Protein 1EYB (pdb70)

Radius of gyration: 23.09 Å; Cα contacts (8 Å, |Δi|>4): 1026; chains: 1; bounding box: 41×87×49 Å

GO terms:
  GO:0004411 homogentisate 1,2-dioxygenase activity (F, IMP)
  GO:0004411 homogentisate 1,2-dioxygenase activity (F, TAS)
  GO:0006559 L-phenylalanine catabolic process (P, TAS)
  GO:0006572 L-tyrosine catabolic process (P, TAS)
  GO:0006572 L-tyrosine catabolic process (P, IMP)
  GO:0005829 cytosol (C, TAS)
  GO:0042802 identical protein binding (F, IPI)
  GO:0005515 protein binding (F, IPI)
  GO:0070062 extracellular exosome (C, HDA)

Solvent-accessible surface area: 20862 Å² total

Organism: Homo sapiens (NCBI:txid9606)

InterPro domains:
  IPR005708 Homogentisate 1,2-dioxygenase [PTHR11056] (3-440)
  IPR005708 Homogentisate 1,2-dioxygenase [TIGR01015] (3-434)
  IPR011051 RmlC-like cupin domain superfamily [SSF51182] (3-439)
  IPR014710 RmlC-like jelly roll fold [G3DSA:2.60.120.10] (268-404)
  IPR046451 Homogentisate 1,2-dioxygenase, C-terminal domain [PF04209] (280-434)
  IPR046452 Homogentisate 1,2-dioxygenase, N-terminal domain [PF20510] (5-279)

Foldseek 3Di:
DDFDWAFFALDFDWFFFPVFPPQQDPPDQDDPAGVVRFDKDKDWQDPCPDDPSPGFIKIFGFRDDPVFWFDKDFDDQQQQDDPLVPDDDDQDKFWFAQDDADDVVVPAAEQSRQKHWFWWDDQLVVQAIKTKIKTWGFFFDLEKEFEQFWKKKWAWQPWWKWKQDLQAIIADHQKIKMDTHDIMGIGTDGGTMTMMMTHGPWDKDFDDQVVVPDDAFFGRRQKTFGHQDADFAFDVVFRWYWYQDSSGIIIIGHGTDPNGGRIMTIRHGMIMGRNVPGADFDAEAEGDPQCRQWRIFICHPDPPFTQKTKGWDDKDKDAHPPYQHFDAWDQALKDKAKSQSYHHNMMMIHWNDIDDDDAVSCVCSVDDDGGIDIPQVRIDIMDGSGTMRTDPVNVVSTDDDDPDDPVDPD

Nearest PDB structures (foldseek):
  1ey2-assembly1_A  TM=9.973E-01  e=5.492E-79  Homo sapiens
  4aq2-assembly1_F  TM=9.540E-01  e=1.649E-48  Pseudomonas putida KT2440
  4aq2-assembly2_H  TM=9.517E-01  e=2.830E-48  Pseudomonas putida KT2440
  4aq2-assembly2_J  TM=9.504E-01  e=1.034E-47  Pseudomonas putida KT2440
  4aq6-assembly2_K  TM=9.476E-01  e=1.354E-47  Pseudomonas putida KT2440

Sequence (410 aa):
AELKYISGFGNECSSEDPRCPGSLPEGQNNPQVCPYNLYAEQLSGSAFTCPRSTNKRSWLYRILPSVSHKPFESIDEGHVTHNWDEVDPDPNQLRWKPFEIPKASQKKVDFVSGLHTLCGAGDIKSNNGLAIHIFLCNTSENRCFYNSDGDFLIVPQKGNLLIYTEFGKLVQPNEICVIQRGRFSIDVFEETRGYILEVYGVHFELPDLGPIGANGLANPRDFLIPIAWYEDRQVPGGYTVINKYQGKLFAAKQDVSPFNVVAWHGNYTPYKYNLKNFVINSVAFDHADPSIFTVLTAKSVRPGVAIADFVIFPPRWGVADKTFRPPYYHRNCSEFGLIRGFLPGGGSLHSTTPHGPDADCFEKASKVKLAPERIADGTAFFESSLSLAVTKWGLKASRLKSHFTPNSRN

B-factor: mean 28.0, std 11.39, range [10.0, 79.34]

Structure (mmCIF, N/CA/C/O backbone):
data_1EYB
#
_entry.id   1EYB
#
_cell.length_a   158.380
_cell.length_b   158.380
_cell.length_c   93.459
_cell.angle_alpha   90.
_cell.angle_beta   90.
_cell.angle_gamma   120.
#
_symmetry.space_group_name_H-M   'P 63 2 2'
#
loop_
_entity.id
_entity.type
_entity.pdbx_description
1 polymer 'HOMOGENTISATE 1,2-DIOXYGENASE'
2 water water
#
loop_
_atom_site.group_PDB
_atom_site.id
_atom_site.type_symbol
_atom_site.label_atom_id
_atom_site.label_alt_id
_atom_site.label_comp_id
_atom_site.label_asym_id
_atom_site.label_entity_id
_atom_site.label_seq_id
_atom_site.pdbx_PDB_ins_code
_atom_site.Cartn_x
_atom_site.Cartn_y
_atom_site.Cartn_z
_atom_site.occupancy
_atom_site.B_iso_or_equiv
_atom_site.auth_seq_id
_atom_site.auth_comp_id
_atom_site.auth_asym_id
_atom_site.auth_atom_id
_at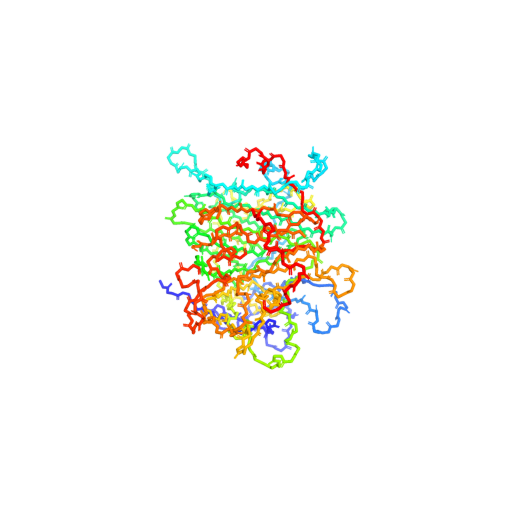om_site.pdbx_PDB_model_num
ATOM 1 N N . ALA A 1 28 ? 44.275 75.299 38.715 1.00 55.36 2 ALA A N 1
ATOM 2 C CA . ALA A 1 28 ? 43.738 75.145 37.326 1.00 53.46 2 ALA A CA 1
ATOM 3 C C . ALA A 1 28 ? 42.649 76.184 37.091 1.00 52.25 2 ALA A C 1
ATOM 4 O O . ALA A 1 28 ? 41.767 76.345 37.944 1.00 52.99 2 ALA A O 1
ATOM 6 N N . GLU A 1 29 ? 42.745 76.926 35.986 1.00 49.46 3 GLU A N 1
ATOM 7 C CA . GLU A 1 29 ? 41.690 77.907 35.715 1.00 46.03 3 GLU A CA 1
ATOM 8 C C . GLU A 1 29 ? 40.465 77.177 35.165 1.00 40.88 3 GLU A C 1
ATOM 9 O O . GLU A 1 29 ? 40.576 76.272 34.341 1.00 39.31 3 GLU A O 1
ATOM 15 N N . LEU A 1 30 ? 39.300 77.545 35.679 1.00 36.54 4 LEU A N 1
ATOM 16 C CA . LEU A 1 30 ? 38.055 76.890 35.284 1.00 31.99 4 LEU A CA 1
ATOM 17 C C . LEU A 1 30 ? 37.697 77.227 33.843 1.00 29.92 4 LEU A C 1
ATOM 18 O O . LEU A 1 30 ? 38.020 78.311 33.343 1.00 29.80 4 LEU A O 1
ATOM 23 N N . LYS A 1 31 ? 37.035 76.301 33.165 1.00 26.79 5 LYS A N 1
ATOM 24 C CA . LYS A 1 31 ? 36.495 76.524 31.831 1.00 26.49 5 LYS A CA 1
ATOM 25 C C . LYS A 1 31 ? 34.986 76.765 31.902 1.00 23.25 5 LYS A C 1
ATOM 26 O O . LYS A 1 31 ? 34.346 76.317 32.853 1.00 22.63 5 LYS A O 1
ATOM 32 N N . TYR A 1 32 ? 34.441 77.449 30.899 1.00 21.46 6 TYR A N 1
ATOM 33 C CA . TYR A 1 32 ? 33.026 77.815 30.932 1.00 21.38 6 TYR A CA 1
ATOM 34 C C . TYR A 1 32 ? 32.390 77.633 29.553 1.00 22.72 6 TYR A C 1
ATOM 35 O O . TYR A 1 32 ? 33.085 77.674 28.547 1.00 23.51 6 TYR A O 1
ATOM 44 N N . ILE A 1 33 ? 31.081 77.468 29.534 1.00 20.48 7 ILE A N 1
ATOM 45 C CA . ILE A 1 33 ? 30.246 77.571 28.337 1.00 22.09 7 ILE A CA 1
ATOM 46 C C . ILE A 1 33 ? 29.724 79.007 28.261 1.00 22.30 7 ILE A C 1
ATOM 47 O O . ILE A 1 33 ? 29.780 79.679 29.297 1.00 24.78 7 ILE A O 1
ATOM 52 N N . SER A 1 34 ? 29.296 79.514 27.117 1.00 22.71 8 SER A N 1
ATOM 53 C CA . SER A 1 34 ? 28.824 80.912 27.087 1.00 21.85 8 SER A CA 1
ATOM 54 C C . SER A 1 34 ? 27.481 81.017 26.374 1.00 22.39 8 SER A C 1
ATOM 55 O O . SER A 1 34 ? 27.146 80.137 25.583 1.00 21.30 8 SER A O 1
ATOM 58 N N . GLY A 1 35 ? 26.730 82.083 26.641 1.00 20.22 9 GLY A N 1
ATOM 59 C CA . GLY A 1 35 ? 25.525 82.377 25.868 1.00 20.45 9 GLY A CA 1
ATOM 60 C C . GLY A 1 35 ? 24.304 82.447 26.779 1.00 19.17 9 GLY A C 1
ATOM 61 O O . GLY A 1 35 ? 23.709 81.414 27.068 1.00 18.51 9 GLY A O 1
ATOM 62 N N . PHE A 1 36 ? 23.980 83.641 27.269 1.00 19.24 10 PHE A N 1
ATOM 63 C CA . PHE A 1 36 ? 22.819 83.811 28.145 1.00 17.96 10 PHE A CA 1
ATOM 64 C C . PHE A 1 36 ? 21.575 83.167 27.544 1.00 16.62 10 PHE A C 1
ATOM 65 O O . PHE A 1 36 ? 21.222 83.562 26.429 1.00 17.20 10 PHE A O 1
ATOM 73 N N . GLY A 1 37 ? 20.827 82.384 28.296 1.00 17.86 11 GLY A N 1
ATOM 74 C CA . GLY A 1 37 ? 19.570 81.800 27.877 1.00 18.11 11 GLY A CA 1
ATOM 75 C C . GLY A 1 37 ? 19.715 80.548 27.033 1.00 18.90 11 GLY A C 1
ATOM 76 O O . GLY A 1 37 ? 18.714 79.926 26.658 1.00 21.12 11 GLY A O 1
ATOM 77 N N . ASN A 1 38 ? 20.957 80.134 26.770 1.00 17.81 12 ASN A N 1
ATOM 78 C CA . ASN A 1 38 ? 21.191 79.013 25.860 1.00 19.93 12 ASN A CA 1
ATOM 79 C C . ASN A 1 38 ? 20.581 77.717 26.370 1.00 19.10 12 ASN A C 1
ATOM 80 O O . ASN A 1 38 ? 20.542 77.476 27.572 1.00 16.90 12 ASN A O 1
ATOM 85 N N . GLU A 1 39 ? 20.180 76.845 25.445 1.00 18.23 13 GLU A N 1
ATOM 86 C CA . GLU A 1 39 ? 20.006 75.427 25.736 1.00 20.45 13 GLU A CA 1
ATOM 87 C C . GLU A 1 39 ? 21.365 74.718 25.693 1.00 20.73 13 GLU A C 1
ATOM 88 O O . GLU A 1 39 ? 21.873 74.406 24.622 1.00 18.72 13 GLU A O 1
ATOM 94 N N . CYS A 1 40 ? 21.934 74.451 26.860 1.00 20.94 14 CYS A N 1
ATOM 95 C CA . CYS A 1 40 ? 23.305 73.935 26.885 1.00 22.62 14 CYS A CA 1
ATOM 96 C C . CYS A 1 40 ? 23.308 72.428 27.068 1.00 20.34 14 CYS A C 1
ATOM 97 O O . CYS A 1 40 ? 22.346 71.882 27.570 1.00 18.56 14 CYS A O 1
ATOM 100 N N . SER A 1 41 ? 24.447 71.820 26.779 1.00 21.21 15 SER A N 1
ATOM 101 C CA . SER A 1 41 ? 24.692 70.413 27.018 1.00 22.03 15 SER A CA 1
ATOM 102 C C . S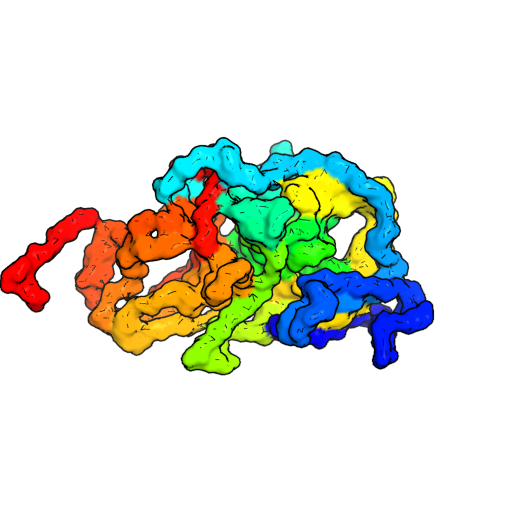ER A 1 41 ? 26.121 70.292 27.584 1.00 21.46 15 SER A C 1
ATOM 103 O O . SER A 1 41 ? 27.009 70.890 26.973 1.00 22.19 15 SER A O 1
ATOM 106 N N . SER A 1 42 ? 26.270 69.617 28.705 1.00 20.34 16 SER A N 1
ATOM 107 C CA . SER A 1 42 ? 27.604 69.536 29.316 1.00 20.05 16 SER A CA 1
ATOM 108 C C . SER A 1 42 ? 27.779 68.175 29.972 1.00 18.37 16 SER A C 1
ATOM 109 O O . SER A 1 42 ? 26.903 67.739 30.713 1.00 18.98 16 SER A O 1
ATOM 112 N N . GLU A 1 43 ? 28.931 67.555 29.715 1.00 18.88 17 GLU A N 1
ATOM 113 C CA . GLU A 1 43 ? 29.233 66.269 30.347 1.00 19.21 17 GLU A CA 1
ATOM 114 C C . GLU A 1 43 ? 30.574 66.408 31.068 1.00 19.78 17 GLU A C 1
ATOM 115 O O . GLU A 1 43 ? 31.479 67.032 30.496 1.00 20.16 17 GLU A O 1
ATOM 121 N N . ASP A 1 44 ? 30.698 65.839 32.248 1.00 19.33 18 ASP A N 1
ATOM 122 C CA . ASP A 1 44 ? 32.038 65.789 32.879 1.00 19.75 18 ASP A CA 1
ATOM 123 C C . ASP A 1 44 ? 32.968 65.012 31.948 1.00 20.31 18 ASP A C 1
ATOM 124 O O . ASP A 1 44 ? 32.574 63.965 31.441 1.00 21.22 18 ASP A O 1
ATOM 129 N N . PRO A 1 45 ? 34.145 65.543 31.659 1.00 22.77 19 PRO A N 1
ATOM 130 C CA . PRO A 1 45 ? 35.041 64.951 30.675 1.00 24.37 19 PRO A CA 1
ATOM 131 C C . PRO A 1 45 ? 35.504 63.561 31.075 1.00 25.14 19 PRO A C 1
ATOM 132 O O . PRO A 1 45 ? 35.941 62.788 30.207 1.00 26.48 19 PRO A O 1
ATOM 136 N N . ARG A 1 46 ? 35.317 63.176 32.338 1.00 22.58 20 ARG A N 1
ATOM 137 C CA . ARG A 1 46 ? 35.668 61.809 32.744 1.00 23.75 20 ARG A CA 1
ATOM 138 C C . ARG A 1 46 ? 34.675 60.772 32.254 1.00 26.23 20 ARG A C 1
ATOM 139 O O . ARG A 1 46 ? 34.986 59.576 32.304 1.00 25.17 20 ARG A O 1
ATOM 147 N N . CYS A 1 47 ? 33.477 61.196 31.852 1.00 25.18 21 CYS A N 1
ATOM 148 C CA . CYS A 1 47 ? 32.421 60.274 31.467 1.00 27.13 21 CYS A CA 1
ATOM 149 C C . CYS A 1 47 ? 31.725 60.748 30.188 1.00 28.16 21 CYS A C 1
ATOM 150 O O . CYS A 1 47 ? 30.566 61.174 30.200 1.00 25.44 21 CYS A O 1
ATOM 153 N N . PRO A 1 48 ? 32.444 60.676 29.081 1.00 29.29 22 PRO A N 1
ATOM 154 C CA . PRO A 1 48 ? 31.917 61.048 27.778 1.00 28.39 22 PRO A CA 1
ATOM 155 C C . PRO A 1 48 ? 30.670 60.245 27.444 1.00 26.68 22 PRO A C 1
ATOM 156 O O . PRO A 1 48 ? 30.547 59.069 27.791 1.00 24.90 22 PRO A O 1
ATOM 160 N N . GLY A 1 49 ? 29.682 60.934 26.878 1.00 25.78 23 GLY A N 1
ATOM 161 C CA . GLY A 1 49 ? 28.422 60.307 26.525 1.00 24.94 23 GLY A CA 1
ATOM 162 C C . GLY A 1 49 ? 27.559 59.962 27.727 1.00 23.56 23 GLY A C 1
ATOM 163 O O . GLY A 1 49 ? 26.660 59.127 27.609 1.00 25.23 23 GLY A O 1
ATOM 164 N N . SER A 1 50 ? 27.684 60.711 28.814 1.00 20.75 24 SER A N 1
ATOM 165 C CA . SER A 1 50 ? 26.804 60.554 29.966 1.00 21.89 24 SER A CA 1
ATOM 166 C C . SER A 1 50 ? 25.435 61.194 29.738 1.00 20.63 24 SER A C 1
ATOM 167 O O . SER A 1 50 ? 24.504 60.904 30.489 1.00 20.90 24 SER A O 1
ATOM 170 N N . LEU A 1 51 ? 25.287 62.061 28.739 1.00 19.98 25 LEU A N 1
ATOM 171 C CA . LEU A 1 51 ? 23.934 62.481 28.334 1.00 23.11 25 LEU A CA 1
ATOM 172 C C . LEU A 1 51 ? 23.259 61.400 27.497 1.00 23.71 25 LEU A C 1
ATOM 173 O O . LEU A 1 51 ? 23.858 60.879 26.547 1.00 23.66 25 LEU A O 1
ATOM 178 N N . PRO A 1 52 ? 22.008 61.088 27.789 1.00 24.57 26 PRO A N 1
ATOM 179 C CA . PRO A 1 52 ? 21.230 60.187 26.945 1.00 25.17 26 PRO A CA 1
ATOM 180 C C . PRO A 1 52 ? 21.135 60.757 25.540 1.00 25.92 26 PRO A C 1
ATOM 181 O O . PRO A 1 52 ? 21.062 61.969 25.351 1.00 26.79 26 PRO A O 1
ATOM 185 N N . GLU A 1 53 ? 21.316 59.876 24.562 1.00 27.32 27 GLU A N 1
ATOM 186 C CA . GLU A 1 53 ? 21.252 60.276 23.162 1.00 28.35 27 GLU A CA 1
ATOM 187 C C . GLU A 1 53 ? 19.804 60.362 22.697 1.00 26.57 27 GLU A C 1
ATOM 188 O O . GLU A 1 53 ? 19.102 59.350 22.771 1.00 24.94 27 GLU A O 1
ATOM 194 N N . GLY A 1 54 ? 19.361 61.528 22.230 1.00 24.87 28 GLY A N 1
ATOM 195 C CA . GLY A 1 54 ? 18.068 61.591 21.548 1.00 24.93 28 GLY A CA 1
ATOM 196 C C . GLY A 1 54 ? 16.855 61.484 22.455 1.00 23.59 28 GLY A C 1
ATOM 197 O O . GLY A 1 54 ? 15.730 61.381 21.943 1.00 23.84 28 GLY A O 1
ATOM 198 N N . GLN A 1 55 ? 17.026 61.544 23.766 1.00 21.17 29 GLN A N 1
ATOM 199 C CA . GLN A 1 55 ? 15.898 61.506 24.694 1.00 21.54 29 GLN A CA 1
ATOM 200 C C . GLN A 1 55 ? 16.324 62.035 26.065 1.00 21.12 29 GLN A C 1
ATOM 201 O O . GLN A 1 55 ? 17.526 62.134 26.321 1.00 21.65 29 GLN A O 1
ATOM 207 N N . ASN A 1 56 ? 15.376 62.221 26.977 1.00 20.17 30 ASN A N 1
ATOM 208 C CA . ASN A 1 56 ? 15.701 62.674 28.320 1.00 21.15 30 ASN A CA 1
ATOM 209 C C . ASN A 1 56 ? 15.536 61.549 29.348 1.00 20.62 30 ASN A C 1
ATOM 210 O O . ASN A 1 56 ? 16.109 61.652 30.433 1.00 19.59 30 ASN A O 1
ATOM 215 N N . ASN A 1 57 ? 14.705 60.562 29.030 1.00 17.90 31 ASN A N 1
ATOM 216 C CA . ASN A 1 57 ? 14.217 59.645 30.052 1.00 17.96 31 ASN A CA 1
ATOM 217 C C . ASN A 1 57 ? 14.406 58.176 29.670 1.00 20.75 31 ASN A C 1
ATOM 218 O O . ASN A 1 57 ? 13.455 57.388 29.666 1.00 20.08 31 ASN A O 1
ATOM 223 N N . PRO A 1 58 ? 15.655 57.760 29.478 1.00 19.49 32 PRO A N 1
ATOM 224 C CA . PRO A 1 58 ? 15.945 56.372 29.185 1.00 19.36 32 PRO A CA 1
ATOM 225 C C . PRO A 1 58 ? 15.528 55.443 30.309 1.00 20.80 32 PRO A C 1
ATOM 226 O O . PRO A 1 58 ? 15.453 55.850 31.467 1.00 21.67 32 PRO A O 1
ATOM 230 N N . GLN A 1 59 ? 15.221 54.179 29.997 1.00 22.57 33 GLN A N 1
ATOM 231 C CA . GLN A 1 59 ? 14.914 53.214 31.060 1.00 20.01 33 GLN A CA 1
ATOM 232 C C . GLN A 1 59 ? 16.097 53.115 32.025 1.00 19.88 33 GLN A C 1
ATOM 233 O O . GLN A 1 59 ? 15.939 53.117 33.252 1.00 21.05 33 GLN A O 1
ATOM 239 N N . VAL A 1 60 ? 17.288 52.983 31.470 1.00 20.67 34 VAL A N 1
ATOM 240 C CA . VAL A 1 60 ? 18.524 53.069 32.259 1.00 21.41 34 VAL A CA 1
ATOM 241 C C . VAL A 1 60 ? 19.412 54.130 31.629 1.00 21.60 34 VAL A C 1
ATOM 242 O O . VAL A 1 60 ? 19.708 54.044 30.438 1.00 24.34 34 VAL A O 1
ATOM 246 N N . CYS A 1 61 ? 19.817 55.126 32.402 1.00 21.29 35 CYS A N 1
ATOM 247 C CA . CYS A 1 61 ? 20.682 56.180 31.891 1.00 21.19 35 CYS A CA 1
ATOM 248 C C . CYS A 1 61 ? 22.105 55.681 31.677 1.00 21.96 35 CYS A C 1
ATOM 249 O O . CYS A 1 61 ? 22.559 54.758 32.361 1.00 21.09 35 CYS A O 1
ATOM 252 N N . PRO A 1 62 ? 22.820 56.295 30.753 1.00 22.62 36 PRO A N 1
ATOM 253 C CA . PRO A 1 62 ? 24.251 56.052 30.575 1.00 21.34 36 PRO A CA 1
ATOM 254 C C . PRO A 1 62 ? 24.959 56.098 31.924 1.00 23.87 36 PRO A C 1
ATOM 255 O O . PRO A 1 62 ? 24.665 56.960 32.757 1.00 22.26 36 PRO A O 1
ATOM 259 N N . TYR A 1 63 ? 25.873 55.164 32.136 1.00 22.72 37 TYR A N 1
ATOM 260 C CA . TYR A 1 63 ? 26.643 55.067 33.371 1.00 22.14 37 TYR A CA 1
ATOM 261 C C . TYR A 1 63 ? 25.773 54.740 34.573 1.00 20.56 37 TYR A C 1
ATOM 262 O O . TYR A 1 63 ? 26.245 54.793 35.706 1.00 19.90 37 TYR A O 1
ATOM 271 N N . ASN A 1 64 ? 24.536 54.310 34.357 1.00 20.81 38 ASN A N 1
ATOM 272 C CA . ASN A 1 64 ? 23.599 53.986 35.422 1.00 19.82 38 ASN A CA 1
ATOM 273 C C . ASN A 1 64 ? 23.320 55.186 36.332 1.00 19.73 38 ASN A C 1
ATOM 274 O O . ASN A 1 64 ? 22.990 55.030 37.509 1.00 20.80 38 ASN A O 1
ATOM 279 N N . LEU A 1 65 ? 23.205 56.356 35.720 1.00 20.47 39 LEU A N 1
ATOM 280 C CA . LEU A 1 65 ? 22.833 57.555 36.501 1.00 21.17 39 LEU A CA 1
ATOM 281 C C . LEU A 1 65 ? 21.325 57.661 36.644 1.00 22.25 39 LEU A C 1
ATOM 282 O O . LEU A 1 65 ? 20.595 56.869 36.058 1.00 20.31 39 LEU A O 1
ATOM 287 N N . TYR A 1 66 ? 20.855 58.608 37.446 1.00 19.46 40 TYR A N 1
ATOM 288 C CA . TYR A 1 66 ? 19.442 58.918 37.577 1.00 19.55 40 TYR A CA 1
ATOM 289 C C . TYR A 1 66 ? 19.105 60.210 36.815 1.00 18.98 40 TYR A C 1
ATOM 290 O O . TYR A 1 66 ? 19.834 61.182 36.991 1.00 19.89 40 TYR A O 1
ATOM 299 N N . ALA A 1 67 ? 17.957 60.276 36.138 1.00 20.57 41 ALA A N 1
ATOM 300 C CA . ALA A 1 67 ? 17.542 61.532 35.500 1.00 18.68 41 ALA A CA 1
ATOM 301 C C . ALA A 1 67 ? 16.714 62.359 36.475 1.00 18.55 41 ALA A C 1
ATOM 302 O O . ALA A 1 67 ? 15.821 61.829 37.132 1.00 19.22 41 ALA A O 1
ATOM 304 N N . GLU A 1 68 ? 16.972 63.666 36.530 1.00 17.99 42 GLU A N 1
ATOM 305 C CA . GLU A 1 68 ? 16.232 64.523 37.442 1.00 17.08 42 GLU A CA 1
ATOM 306 C C . GLU A 1 68 ? 15.995 65.863 36.753 1.00 18.21 42 GLU A C 1
ATOM 307 O O . GLU A 1 68 ? 16.975 66.451 36.293 1.00 17.33 42 GLU A O 1
ATOM 313 N N . GLN A 1 69 ? 14.739 66.298 36.710 1.00 17.79 43 GLN A N 1
ATOM 314 C CA . GLN A 1 69 ? 14.464 67.580 36.057 1.00 16.56 43 GLN A CA 1
ATOM 315 C C . GLN A 1 69 ? 14.361 68.652 37.139 1.00 16.63 43 GLN A C 1
ATOM 316 O O . GLN A 1 69 ? 13.742 68.465 38.189 1.00 19.38 43 GLN A O 1
ATOM 322 N N . LEU A 1 70 ? 15.068 69.747 36.903 1.00 16.39 44 LEU A N 1
ATOM 323 C CA . LEU A 1 70 ? 14.869 70.954 37.689 1.00 15.17 44 LEU A CA 1
ATOM 324 C C . LEU A 1 70 ? 14.107 71.977 36.839 1.00 16.02 44 LEU A C 1
ATOM 325 O O . LEU A 1 70 ? 14.688 72.458 35.871 1.00 15.51 44 LEU A O 1
ATOM 330 N N . SER A 1 71 ? 12.863 72.244 37.196 1.00 18.07 45 SER A N 1
ATOM 331 C CA . SER A 1 71 ? 12.058 73.211 36.437 1.00 18.11 45 SER A CA 1
ATOM 332 C C . SER A 1 71 ? 12.215 74.600 37.045 1.00 19.29 45 SER A C 1
ATOM 333 O O . SER A 1 71 ? 11.914 74.749 38.231 1.00 23.51 45 SER A O 1
ATOM 336 N N . GLY A 1 72 ? 12.501 75.626 36.255 1.00 19.49 46 GLY A N 1
ATOM 337 C CA . GLY A 1 72 ? 12.566 76.992 36.754 1.00 19.50 46 GLY A CA 1
ATOM 338 C C . GLY A 1 72 ? 11.377 77.830 36.279 1.00 21.39 46 GLY A C 1
ATOM 339 O O . GLY A 1 72 ? 11.318 79.032 36.528 1.00 22.16 46 GLY A O 1
ATOM 340 N N . SER A 1 73 ? 10.422 77.190 35.615 1.00 18.75 47 SER A N 1
ATOM 341 C CA . SER A 1 73 ? 9.198 77.906 35.220 1.00 20.81 47 SER A CA 1
ATOM 342 C C . SER A 1 73 ? 8.022 76.938 35.241 1.00 22.20 47 SER A C 1
ATOM 343 O O . SER A 1 73 ? 8.227 75.715 35.270 1.00 21.36 47 SER A O 1
ATOM 346 N N . ALA A 1 74 ? 6.799 77.462 35.220 1.00 21.22 48 ALA A N 1
ATOM 347 C CA . ALA A 1 74 ? 5.641 76.586 34.998 1.00 22.60 48 ALA A CA 1
ATOM 348 C C . ALA A 1 74 ? 5.886 75.765 33.737 1.00 23.16 48 ALA A C 1
ATOM 349 O O . ALA A 1 74 ? 6.583 76.249 32.833 1.00 21.29 48 ALA A O 1
ATOM 351 N N . PHE A 1 75 ? 5.274 74.581 33.662 1.00 22.74 49 PHE A N 1
ATOM 352 C CA . PHE A 1 75 ? 5.452 73.732 32.492 1.00 24.48 49 PHE A CA 1
ATOM 353 C C . PHE A 1 75 ? 4.951 74.388 31.203 1.00 23.34 49 PHE A C 1
ATOM 354 O O . PHE A 1 75 ? 5.518 74.170 30.139 1.00 22.93 49 PHE A O 1
ATOM 362 N N . THR A 1 76 ? 3.877 75.154 31.288 1.00 25.03 50 THR A N 1
ATOM 363 C CA . THR A 1 76 ? 3.234 75.681 30.083 1.00 28.07 50 THR A CA 1
ATOM 364 C C . THR A 1 76 ? 3.653 77.070 29.652 1.00 29.51 50 THR A C 1
ATOM 365 O O . THR A 1 76 ? 2.969 77.700 28.824 1.00 28.68 50 THR A O 1
ATOM 369 N N . CYS A 1 77 ? 4.782 77.600 30.116 1.00 29.84 51 CYS A N 1
ATOM 370 C CA . CYS A 1 77 ? 5.288 78.877 29.631 1.00 27.18 51 CYS A CA 1
ATOM 371 C C . CYS A 1 77 ? 5.621 78.774 28.147 1.00 27.37 51 CYS A C 1
ATOM 372 O O . CYS A 1 77 ? 6.058 77.737 27.650 1.00 27.39 51 CYS A O 1
ATOM 375 N N . PRO A 1 78 ? 5.414 79.857 27.408 1.00 28.94 52 PRO A N 1
ATOM 376 C CA . PRO A 1 78 ? 5.910 79.947 26.044 1.00 28.84 52 PRO A CA 1
ATOM 377 C C . PRO A 1 78 ? 7.395 79.608 26.004 1.00 27.01 52 PRO A C 1
ATOM 378 O O . PRO A 1 78 ? 8.109 79.776 27.000 1.00 26.77 52 PRO A O 1
ATOM 382 N N . ARG A 1 79 ? 7.872 79.157 24.854 1.00 27.55 53 ARG A N 1
ATOM 383 C CA . ARG A 1 79 ? 9.249 78.684 24.769 1.00 28.82 53 ARG A CA 1
ATOM 384 C C . ARG A 1 79 ? 10.284 79.710 25.196 1.00 28.18 53 ARG A C 1
ATOM 385 O O . ARG A 1 79 ? 11.282 79.314 25.811 1.00 27.96 53 ARG A O 1
ATOM 393 N N . SER A 1 80 ? 10.079 80.983 24.857 1.00 26.45 54 SER A N 1
ATOM 394 C CA . SER A 1 80 ? 11.120 81.970 25.167 1.00 26.15 54 SER A CA 1
ATOM 395 C C . SER A 1 80 ? 11.260 82.140 26.672 1.00 24.74 54 SER A C 1
ATOM 396 O O . SER A 1 80 ? 12.280 82.672 27.110 1.00 26.02 54 SER A O 1
ATOM 399 N N . THR A 1 81 ? 10.261 81.726 27.457 1.00 23.60 55 THR A N 1
ATOM 400 C CA . THR A 1 81 ? 10.393 81.882 28.907 1.00 23.05 55 THR A CA 1
ATOM 401 C C . THR A 1 81 ? 10.277 80.562 29.658 1.00 23.68 55 THR A C 1
ATOM 402 O O . THR A 1 81 ? 10.262 80.554 30.889 1.00 26.23 55 THR A O 1
ATOM 406 N N . ASN A 1 82 ? 10.254 79.438 28.960 1.00 21.30 56 ASN A N 1
ATOM 407 C CA . ASN A 1 82 ? 10.131 78.122 29.590 1.00 20.05 56 ASN A CA 1
ATOM 408 C C . ASN A 1 82 ? 11.502 77.635 30.043 1.00 20.73 56 ASN A C 1
ATOM 409 O O . ASN A 1 82 ? 12.395 77.537 29.197 1.00 22.12 56 ASN A O 1
ATOM 414 N N . LYS A 1 83 ? 11.695 77.383 31.330 1.00 18.67 57 LYS A N 1
ATOM 415 C CA . LYS A 1 83 ? 13.066 77.174 31.831 1.00 18.89 57 LYS A CA 1
ATOM 416 C C . LYS A 1 83 ? 13.161 75.816 32.526 1.00 17.05 57 LYS A C 1
ATOM 417 O O . LYS A 1 83 ? 12.351 75.542 33.412 1.00 18.43 57 LYS A O 1
ATOM 423 N N . ARG A 1 84 ? 14.104 74.980 32.093 1.00 15.94 58 ARG A N 1
ATOM 424 C CA . ARG A 1 84 ? 14.310 73.718 32.812 1.00 15.78 58 ARG A CA 1
ATOM 425 C C . ARG A 1 84 ? 15.664 73.127 32.449 1.00 15.79 58 ARG A C 1
ATOM 426 O O . ARG A 1 84 ? 16.186 73.420 31.377 1.00 17.05 58 ARG A O 1
ATOM 434 N N . SER A 1 85 ? 16.159 72.278 33.342 1.00 16.10 59 SER A N 1
ATOM 435 C CA . SER A 1 85 ? 17.378 71.536 33.049 1.00 16.61 59 SER A CA 1
ATOM 436 C C . SER A 1 85 ? 17.217 70.088 33.522 1.00 15.72 59 SER A C 1
ATOM 437 O O . SER A 1 85 ? 16.518 69.849 34.509 1.00 16.52 59 SER A O 1
ATOM 440 N N . TRP A 1 86 ? 17.849 69.186 32.784 1.00 15.99 60 TRP A N 1
ATOM 441 C CA . TRP A 1 86 ? 17.874 67.774 33.190 1.00 14.84 60 TRP A CA 1
ATOM 442 C C . TRP A 1 86 ? 19.257 67.442 33.766 1.00 16.13 60 TRP A C 1
ATOM 443 O O . TRP A 1 86 ? 20.237 67.805 33.136 1.00 14.46 60 TRP A O 1
ATOM 454 N N . LEU A 1 87 ? 19.291 66.801 34.920 1.00 16.43 61 LEU A N 1
ATOM 455 C CA . LEU A 1 87 ? 20.533 66.464 35.601 1.00 17.53 61 LEU A CA 1
ATOM 456 C C . LEU A 1 87 ? 20.685 64.935 35.638 1.00 17.66 61 LEU A C 1
ATOM 457 O O . LEU A 1 87 ? 19.705 64.245 35.906 1.00 18.88 61 LEU A O 1
ATOM 462 N N . TYR A 1 88 ? 21.848 64.440 35.258 1.00 18.64 62 TYR A N 1
ATOM 463 C CA . TYR A 1 88 ? 22.115 62.988 35.229 1.00 16.10 62 TYR A CA 1
ATOM 464 C C . TYR A 1 88 ? 23.139 62.714 36.334 1.00 15.43 62 TYR A C 1
ATOM 465 O O . TYR A 1 88 ? 24.264 63.202 36.248 1.00 15.94 62 TYR A O 1
ATOM 474 N N . ARG A 1 89 ? 22.625 62.199 37.446 1.00 16.01 63 ARG A N 1
ATOM 475 C CA . ARG A 1 89 ? 23.306 62.321 38.733 1.00 17.22 63 ARG A CA 1
ATOM 476 C C . ARG A 1 89 ? 23.430 60.964 39.414 1.00 18.55 63 ARG A C 1
ATOM 477 O O . ARG A 1 89 ? 22.622 60.057 39.194 1.00 18.56 63 ARG A O 1
ATOM 485 N N . ILE A 1 90 ? 24.417 60.871 40.311 1.00 18.95 64 ILE A N 1
ATOM 486 C CA . ILE A 1 90 ? 24.724 59.591 40.949 1.00 19.31 64 ILE A CA 1
ATOM 487 C C . ILE A 1 90 ? 23.614 59.145 41.885 1.00 19.63 64 ILE A C 1
ATOM 488 O O . ILE A 1 90 ? 23.237 57.969 41.885 1.00 18.30 64 ILE A O 1
ATOM 493 N N . LEU A 1 91 ? 23.057 60.080 42.644 1.00 18.97 65 LEU A N 1
ATOM 494 C CA . LEU A 1 91 ? 21.872 59.854 43.460 1.00 18.96 65 LEU A CA 1
ATOM 495 C C . LEU A 1 91 ? 20.944 61.070 43.296 1.00 18.95 65 LEU A C 1
ATOM 496 O O . LEU A 1 91 ? 21.427 62.202 43.260 1.00 20.23 65 LEU A O 1
ATOM 501 N N . PRO A 1 92 ? 19.650 60.826 43.211 1.00 20.82 66 PRO A N 1
ATOM 502 C CA . PRO A 1 92 ? 18.656 61.878 43.086 1.00 21.58 66 PRO A CA 1
ATOM 503 C C . PRO A 1 92 ? 18.556 62.718 44.349 1.00 22.63 66 PRO A C 1
ATOM 504 O O . PRO A 1 92 ? 18.975 62.306 45.434 1.00 22.42 66 PRO A O 1
ATOM 508 N N . SER A 1 93 ? 17.962 63.902 44.207 1.00 20.08 67 SER A N 1
ATOM 509 C CA . SER A 1 93 ? 17.963 64.857 45.321 1.00 20.52 67 SER A CA 1
ATOM 510 C C . SER A 1 93 ? 17.025 64.426 46.432 1.00 21.69 67 SER A C 1
ATOM 511 O O . SER A 1 93 ? 17.150 64.911 47.560 1.00 22.39 67 SER A O 1
ATOM 514 N N . VAL A 1 94 ? 16.084 63.534 46.126 1.00 21.87 68 VAL A N 1
ATOM 515 C CA . VAL A 1 94 ? 15.127 63.073 47.113 1.00 24.69 68 VAL A CA 1
ATOM 516 C C . VAL A 1 94 ? 15.794 62.320 48.271 1.00 26.76 68 VAL A C 1
ATOM 517 O O . VAL A 1 94 ? 15.166 62.180 49.317 1.00 26.66 68 VAL A O 1
ATOM 521 N N . SER A 1 95 ? 16.981 61.799 48.009 1.00 27.92 69 SER A N 1
ATOM 522 C CA . SER A 1 95 ? 17.668 60.993 49.018 1.00 31.28 69 SER A CA 1
ATOM 523 C C . SER A 1 95 ? 18.238 61.869 50.125 1.00 31.44 69 SER A C 1
ATOM 524 O O . SER A 1 95 ? 19.418 62.222 50.108 1.00 33.34 69 SER A O 1
ATOM 527 N N . HIS A 1 96 ? 17.394 62.260 51.061 1.00 31.25 70 HIS A N 1
ATOM 528 C CA . HIS A 1 96 ? 17.814 63.103 52.174 1.00 31.62 70 HIS A CA 1
ATOM 529 C C . HIS A 1 96 ? 16.844 62.908 53.337 1.00 31.49 70 HIS A C 1
ATOM 530 O O . HIS A 1 96 ? 15.723 62.459 53.091 1.00 30.20 70 HIS A O 1
ATOM 537 N N . LYS A 1 97 ? 17.266 63.305 54.527 1.00 30.17 71 LYS A N 1
ATOM 538 C CA . LYS A 1 97 ? 16.405 63.194 55.705 1.00 31.11 71 LYS A CA 1
ATOM 539 C C . LYS A 1 97 ? 15.513 64.426 55.797 1.00 30.54 71 LYS A C 1
ATOM 540 O O . LYS A 1 97 ? 15.734 65.386 55.069 1.00 30.39 71 LYS A O 1
ATOM 546 N N . PRO A 1 98 ? 14.561 64.422 56.713 1.00 31.46 72 PRO A N 1
ATOM 547 C CA . PRO A 1 98 ? 13.588 65.489 56.848 1.00 30.66 72 PRO A CA 1
ATOM 548 C C . PRO A 1 98 ? 14.175 66.821 57.267 1.00 29.47 72 PRO A C 1
ATOM 549 O O . PRO A 1 98 ? 15.172 66.858 57.998 1.00 26.98 72 PRO A O 1
ATOM 553 N N . PHE A 1 99 ? 13.569 67.926 56.809 1.00 25.07 73 PHE A N 1
ATOM 554 C CA . PHE A 1 99 ? 14.068 69.242 57.183 1.00 25.58 73 PHE A CA 1
ATOM 555 C C . PHE A 1 99 ? 13.752 69.568 58.639 1.00 26.37 73 PHE A C 1
ATOM 556 O O . PHE A 1 99 ? 12.714 69.187 59.175 1.00 26.97 73 PHE A O 1
ATOM 564 N N . GLU A 1 100 ? 14.669 70.292 59.272 1.00 25.92 74 GLU A N 1
ATOM 565 C CA . GLU A 1 100 ? 14.479 70.795 60.621 1.00 28.67 74 GLU A CA 1
ATOM 566 C C . GLU A 1 100 ? 14.742 72.300 60.611 1.00 26.90 74 GLU A C 1
ATOM 567 O O . GLU A 1 100 ? 15.638 72.756 59.909 1.00 25.34 74 GLU A O 1
ATOM 573 N N . SER A 1 101 ? 14.002 73.018 61.438 1.00 27.70 75 SER A N 1
ATOM 574 C CA . SER A 1 101 ? 14.154 74.462 61.538 1.00 30.23 75 SER A CA 1
ATOM 575 C C . SER A 1 101 ? 15.499 74.821 62.157 1.00 31.62 75 SER A C 1
ATOM 576 O O . SER A 1 101 ? 15.979 74.087 63.024 1.00 30.93 75 SER A O 1
ATOM 579 N N . ILE A 1 102 ? 16.203 75.784 61.567 1.00 31.27 76 ILE A N 1
ATOM 580 C CA . ILE A 1 102 ? 17.421 76.306 62.188 1.00 33.89 76 ILE A CA 1
ATOM 581 C C . ILE A 1 102 ? 17.307 77.818 62.373 1.00 36.14 76 ILE A C 1
ATOM 582 O O . ILE A 1 102 ? 16.453 78.447 61.743 1.00 35.23 76 ILE A O 1
ATOM 587 N N . ASP A 1 103 ? 18.181 78.399 63.189 1.00 37.82 77 ASP A N 1
ATOM 588 C CA . ASP A 1 103 ? 18.021 79.825 63.514 1.00 40.05 77 ASP A CA 1
ATOM 589 C C . ASP A 1 103 ? 18.322 80.658 62.272 1.00 41.04 77 ASP A C 1
ATOM 590 O O . ASP A 1 103 ? 19.263 80.360 61.534 1.00 42.01 77 ASP A O 1
ATOM 595 N N . GLU A 1 104 ? 17.550 81.715 62.042 1.00 40.95 78 GLU A N 1
ATOM 596 C CA . GLU A 1 104 ? 17.642 82.477 60.802 1.00 40.10 78 GLU A CA 1
ATOM 597 C C . GLU A 1 104 ? 18.726 83.546 60.864 1.00 39.22 78 GLU A C 1
ATOM 598 O O . GLU A 1 104 ? 19.055 84.160 59.840 1.00 36.57 78 GLU A O 1
ATOM 604 N N . GLY A 1 105 ? 19.387 83.649 62.016 1.00 38.33 79 GLY A N 1
ATOM 605 C CA . GLY A 1 105 ? 20.478 84.616 62.174 1.00 35.33 79 GLY A CA 1
ATOM 606 C C . GLY A 1 105 ? 19.988 85.998 61.755 1.00 34.04 79 GLY A C 1
ATOM 607 O O . GLY A 1 105 ? 18.984 86.475 62.291 1.00 33.29 79 GLY A O 1
ATOM 608 N N . HIS A 1 106 ? 20.643 86.603 60.765 1.00 33.08 80 HIS A N 1
ATOM 609 C CA . HIS A 1 106 ? 20.199 87.933 60.342 1.00 32.73 80 HIS A CA 1
ATOM 610 C C . HIS A 1 106 ? 19.539 87.917 58.971 1.00 30.29 80 HIS A C 1
ATOM 611 O O . HIS A 1 106 ? 19.384 88.977 58.352 1.00 29.46 80 HIS A O 1
ATOM 618 N N . VAL A 1 107 ? 19.092 86.755 58.513 1.00 28.47 81 VAL A N 1
ATOM 619 C CA . VAL A 1 107 ? 18.188 86.701 57.358 1.00 27.84 81 VAL A CA 1
ATOM 620 C C . VAL A 1 107 ? 16.754 86.981 57.787 1.00 29.50 81 VAL A C 1
ATOM 621 O O . VAL A 1 107 ? 16.200 86.227 58.587 1.00 29.92 81 VAL A O 1
ATOM 625 N N . THR A 1 108 ? 16.133 88.036 57.264 1.00 28.12 82 THR A N 1
ATOM 626 C CA . THR A 1 108 ? 14.810 88.455 57.681 1.00 27.62 82 THR A CA 1
ATOM 627 C C . THR A 1 108 ? 14.053 89.049 56.490 1.00 28.46 82 THR A C 1
ATOM 628 O O . THR A 1 108 ? 14.663 89.617 55.577 1.00 26.16 82 THR A O 1
ATOM 632 N N . HIS A 1 109 ? 12.730 88.992 56.559 1.00 29.32 83 HIS A N 1
ATOM 633 C CA . HIS A 1 109 ? 11.864 89.612 55.570 1.00 30.77 83 HIS A CA 1
ATOM 634 C C . HIS A 1 109 ? 10.737 90.436 56.194 1.00 34.61 83 HIS A C 1
ATOM 635 O O . HIS A 1 109 ? 9.733 90.721 55.527 1.00 33.13 83 HIS A O 1
ATOM 642 N N . ASN A 1 110 ? 10.872 90.782 57.469 1.00 36.74 84 ASN A N 1
ATOM 643 C CA . ASN A 1 110 ? 9.798 91.519 58.138 1.00 40.26 84 ASN A CA 1
ATOM 644 C C . ASN A 1 110 ? 10.065 93.013 57.939 1.00 41.66 84 ASN A C 1
ATOM 645 O O . ASN A 1 110 ? 10.843 93.678 58.616 1.00 40.61 84 ASN A O 1
ATOM 650 N N . TRP A 1 111 ? 9.475 93.503 56.843 1.00 42.34 85 TRP A N 1
ATOM 651 C CA . TRP A 1 111 ? 9.670 94.911 56.488 1.00 43.41 85 TRP A CA 1
ATOM 652 C C . TRP A 1 111 ? 8.780 95.775 57.381 1.00 43.84 85 TRP A C 1
ATOM 653 O O . TRP A 1 111 ? 9.056 96.963 57.523 1.00 45.30 85 TRP A O 1
ATOM 664 N N . ASP A 1 112 ? 7.828 95.147 58.051 1.00 47.04 86 ASP A N 1
ATOM 665 C CA . ASP A 1 112 ? 6.879 95.781 58.945 1.00 49.61 86 ASP A CA 1
ATOM 666 C C . ASP A 1 112 ? 7.423 95.913 60.370 1.00 51.33 86 ASP A C 1
ATOM 667 O O . ASP A 1 112 ? 6.718 96.453 61.224 1.00 54.46 86 ASP A O 1
ATOM 672 N N . GLU A 1 113 ? 8.617 95.412 60.642 1.00 52.49 87 GLU A N 1
ATOM 673 C CA . GLU A 1 113 ? 9.242 95.626 61.945 1.00 51.82 87 GLU A CA 1
ATOM 674 C C . GLU A 1 113 ? 9.595 97.086 62.189 1.00 51.76 87 GLU A C 1
ATOM 675 O O . GLU A 1 113 ? 9.500 97.574 63.326 1.00 53.00 87 GLU A O 1
ATOM 681 N N . VAL A 1 114 ? 9.892 97.849 61.139 1.00 48.31 88 VAL A N 1
ATOM 682 C CA . VAL A 1 114 ? 10.506 99.167 61.329 1.00 43.22 88 VAL A CA 1
ATOM 683 C C . VAL A 1 114 ? 9.670 100.266 60.696 1.00 40.87 88 VAL A C 1
ATOM 684 O O . VAL A 1 114 ? 9.033 100.036 59.663 1.00 41.19 88 VAL A O 1
ATOM 688 N N . ASP A 1 115 ? 9.602 101.434 61.340 1.00 37.05 89 ASP A N 1
ATOM 689 C CA . ASP A 1 115 ? 8.716 102.481 60.825 1.00 34.59 89 ASP A CA 1
ATOM 690 C C . ASP A 1 115 ? 9.309 103.093 59.560 1.00 31.04 89 ASP A C 1
ATOM 691 O O . ASP A 1 115 ? 10.512 103.306 59.471 1.00 28.78 89 ASP A O 1
ATOM 696 N N . PRO A 1 116 ? 8.443 103.415 58.615 1.00 31.75 90 PRO A N 1
ATOM 697 C CA . PRO A 1 116 ? 8.825 104.094 57.396 1.00 30.49 90 PRO A CA 1
ATOM 698 C C . PRO A 1 116 ? 9.599 105.367 57.680 1.00 30.62 90 PRO A C 1
ATOM 699 O O . PRO A 1 116 ? 9.286 106.096 58.620 1.00 30.45 90 PRO A O 1
ATOM 703 N N . ASP A 1 117 ? 10.561 105.678 56.830 1.00 28.51 91 ASP A N 1
ATOM 704 C CA . ASP A 1 117 ? 11.367 106.884 56.947 1.00 28.11 91 ASP A CA 1
ATOM 705 C C . ASP A 1 117 ? 11.963 107.206 55.581 1.00 26.93 91 ASP A C 1
ATOM 706 O O . ASP A 1 117 ? 12.780 106.446 55.067 1.00 29.80 91 ASP A O 1
ATOM 711 N N . PRO A 1 118 ? 11.593 108.336 55.009 1.00 25.10 92 PRO A N 1
ATOM 712 C CA . PRO A 1 118 ? 12.008 108.687 53.664 1.00 25.00 92 PRO A CA 1
ATOM 713 C C . PRO A 1 118 ? 13.421 109.235 53.597 1.00 25.66 92 PRO A C 1
ATOM 714 O O . PRO A 1 118 ? 13.926 109.411 52.483 1.00 27.09 92 PRO A O 1
ATOM 718 N N . ASN A 1 119 ? 14.049 109.530 54.736 1.00 24.38 93 ASN A N 1
ATOM 719 C CA . ASN A 1 119 ? 15.391 110.104 54.683 1.00 25.33 93 ASN A CA 1
ATOM 720 C C . ASN A 1 119 ? 16.416 109.103 54.140 1.00 26.35 93 ASN A C 1
ATOM 721 O O . ASN A 1 119 ? 16.369 107.917 54.467 1.00 25.15 93 ASN A O 1
ATOM 726 N N . GLN A 1 120 ? 17.364 109.632 53.374 1.00 25.63 94 GLN A N 1
ATOM 727 C CA . GLN A 1 120 ? 18.460 108.817 52.855 1.00 28.26 94 GLN A CA 1
ATOM 728 C C . GLN A 1 120 ? 19.205 108.149 54.001 1.00 28.51 94 GLN A C 1
ATOM 729 O O . GLN A 1 120 ? 19.392 108.720 55.072 1.00 30.54 94 GLN A O 1
ATOM 735 N N . LEU A 1 121 ? 19.589 106.897 53.821 1.00 25.85 95 LEU A N 1
ATOM 736 C CA . LEU A 1 121 ? 20.446 106.153 54.723 1.00 27.55 95 LEU A CA 1
ATOM 737 C C . LEU A 1 121 ? 21.803 105.904 54.068 1.00 26.61 95 LEU A C 1
ATOM 738 O O . LEU A 1 121 ? 21.874 105.725 52.853 1.00 25.17 95 LEU A O 1
ATOM 743 N N . ARG A 1 122 ? 22.863 105.900 54.865 1.00 26.47 96 ARG A N 1
ATOM 744 C CA . ARG A 1 122 ? 24.199 105.617 54.353 1.00 28.38 96 ARG A CA 1
ATOM 745 C C . ARG A 1 122 ? 24.897 104.603 55.254 1.00 27.57 96 ARG A C 1
ATOM 746 O O . ARG A 1 122 ? 24.624 104.560 56.451 1.00 28.72 96 ARG A O 1
ATOM 754 N N . TRP A 1 123 ? 25.750 103.783 54.658 1.00 27.13 97 TRP A N 1
ATOM 755 C CA . TRP A 1 123 ? 26.497 102.775 55.392 1.00 26.31 97 TRP A CA 1
ATOM 756 C C . TRP A 1 123 ? 27.980 102.886 55.061 1.00 25.85 97 TRP A C 1
ATOM 757 O O . TRP A 1 123 ? 28.367 103.015 53.896 1.00 26.47 97 TRP A O 1
ATOM 768 N N . LYS A 1 124 ? 28.810 102.858 56.099 1.00 27.16 98 LYS A N 1
ATOM 769 C CA . LYS A 1 124 ? 30.246 102.645 55.890 1.00 28.76 98 LYS A CA 1
ATOM 770 C C . LYS A 1 124 ? 30.441 101.185 55.497 1.00 28.17 98 LYS A C 1
ATOM 771 O O . LYS A 1 124 ? 29.528 100.382 55.677 1.00 28.22 98 LYS A O 1
ATOM 777 N N . PRO A 1 125 ? 31.584 100.847 54.935 1.00 29.42 99 PRO A N 1
ATOM 778 C CA . PRO A 1 125 ? 31.882 99.468 54.567 1.00 28.80 99 PRO A CA 1
ATOM 779 C C . PRO A 1 125 ? 31.582 98.499 55.697 1.00 29.37 99 PRO A C 1
ATOM 780 O O . PRO A 1 125 ? 32.080 98.631 56.818 1.00 26.86 99 PRO A O 1
ATOM 784 N N . PHE A 1 126 ? 30.661 97.568 55.455 1.00 28.12 100 PHE A N 1
ATOM 785 C CA . PHE A 1 126 ? 30.144 96.698 56.508 1.00 29.64 100 PHE A CA 1
ATOM 786 C C . PHE A 1 126 ? 31.273 95.931 57.186 1.00 30.69 100 PHE A C 1
ATOM 787 O O . PHE A 1 126 ? 32.203 95.450 56.537 1.00 30.14 100 PHE A O 1
ATOM 795 N N . GLU A 1 127 ? 31.214 95.822 58.511 1.00 32.01 101 GLU A N 1
ATOM 796 C CA . GLU A 1 127 ? 32.301 95.193 59.259 1.00 33.68 101 GLU A CA 1
ATOM 797 C C . GLU A 1 127 ? 32.354 93.689 58.999 1.00 31.22 101 GLU A C 1
ATOM 798 O O . GLU A 1 127 ? 31.336 93.032 59.176 1.00 29.98 101 GLU A O 1
ATOM 804 N N . ILE A 1 128 ? 33.513 93.143 58.646 1.00 31.52 102 ILE A N 1
ATOM 805 C CA . ILE A 1 128 ? 33.658 91.700 58.450 1.00 31.26 102 ILE A CA 1
ATOM 806 C C . ILE A 1 128 ? 34.242 91.057 59.707 1.00 33.07 102 ILE A C 1
ATOM 807 O O . ILE A 1 128 ? 35.233 91.547 60.250 1.00 32.76 102 ILE A O 1
ATOM 812 N N . PRO A 1 129 ? 33.621 89.998 60.200 1.00 32.52 103 PRO A N 1
ATOM 813 C CA . PRO A 1 129 ? 34.139 89.258 61.338 1.00 33.73 103 PRO A CA 1
ATOM 814 C C . PRO A 1 129 ? 35.520 88.678 61.077 1.00 33.57 103 PRO A C 1
ATOM 815 O O . PRO A 1 129 ? 35.808 88.158 59.997 1.00 29.81 103 PRO A O 1
ATOM 819 N N . LYS A 1 130 ? 36.401 88.794 62.072 1.00 34.38 104 LYS A N 1
ATOM 820 C CA . LYS A 1 130 ? 37.744 88.232 61.976 1.00 36.34 104 LYS A CA 1
ATOM 821 C C . LYS A 1 130 ? 37.727 86.738 62.259 1.00 34.68 104 LYS A C 1
ATOM 822 O O . LYS A 1 130 ? 37.090 86.305 63.218 1.00 34.54 104 LYS A O 1
ATOM 828 N N . ALA A 1 131 ? 38.410 85.940 61.445 1.00 36.86 105 ALA A N 1
ATOM 829 C CA . ALA A 1 131 ? 38.410 84.491 61.658 1.00 39.50 105 ALA A CA 1
ATOM 830 C C . ALA A 1 131 ? 38.877 84.147 63.072 1.00 41.14 105 ALA A C 1
ATOM 831 O O . ALA A 1 131 ? 38.450 83.152 63.655 1.00 41.18 105 ALA A O 1
ATOM 833 N N . SER A 1 132 ? 39.801 84.945 63.594 1.00 41.89 106 SER A N 1
ATOM 834 C CA . SER A 1 132 ? 40.363 84.713 64.918 1.00 44.51 106 SER A CA 1
ATOM 835 C C . SER A 1 132 ? 39.336 84.898 66.028 1.00 45.10 106 SER A C 1
ATOM 836 O O . SER A 1 132 ? 39.546 84.427 67.149 1.00 46.56 106 SER A O 1
ATOM 838 N N . GLN A 1 133 ? 38.246 85.597 65.734 1.00 42.87 107 GLN A N 1
ATOM 839 C CA . GLN A 1 133 ? 37.227 85.864 66.742 1.00 41.67 107 GLN A CA 1
ATOM 840 C C . GLN A 1 133 ? 36.076 84.873 66.600 1.00 42.18 107 GLN A C 1
ATOM 841 O O . GLN A 1 133 ? 35.612 84.269 67.567 1.00 42.52 107 GLN A O 1
ATOM 843 N N . LYS A 1 134 ? 35.634 84.698 65.355 1.00 40.36 108 LYS A N 1
ATOM 844 C CA . LYS A 1 134 ? 34.537 83.783 65.060 1.00 38.39 108 LYS A CA 1
ATOM 845 C C . LYS A 1 134 ? 34.604 83.330 63.603 1.00 36.07 108 LYS A C 1
ATOM 846 O O . LYS A 1 134 ? 34.807 84.145 62.698 1.00 36.61 108 LYS A O 1
ATOM 852 N N . LYS A 1 135 ? 34.617 82.024 63.402 1.00 34.09 109 LYS A N 1
ATOM 853 C CA . LYS A 1 135 ? 34.552 81.469 62.050 1.00 32.93 109 LYS A CA 1
ATOM 854 C C . LYS A 1 135 ? 33.122 81.629 61.530 1.00 29.82 109 LYS A C 1
ATOM 855 O O . LYS A 1 135 ? 32.161 81.238 62.191 1.00 29.51 109 LYS A O 1
ATOM 861 N N . VAL A 1 136 ? 32.998 82.263 60.378 1.00 28.54 110 VAL A N 1
ATOM 862 C CA . VAL A 1 136 ? 31.676 82.535 59.805 1.00 27.06 110 VAL A CA 1
ATOM 863 C C . VAL A 1 136 ? 31.698 82.173 58.325 1.00 25.09 110 VAL A C 1
ATOM 864 O O . VAL A 1 136 ? 32.483 82.794 57.602 1.00 26.12 110 VAL A O 1
ATOM 868 N N . ASP A 1 137 ? 30.844 81.253 57.892 1.00 23.20 111 ASP A N 1
ATOM 869 C CA . ASP A 1 137 ? 30.824 80.946 56.454 1.00 24.21 111 ASP A CA 1
ATOM 870 C C . ASP A 1 137 ? 29.779 81.839 55.775 1.00 24.66 111 ASP A C 1
ATOM 871 O O . ASP A 1 137 ? 29.116 82.653 56.426 1.00 23.53 111 ASP A O 1
ATOM 876 N N . PHE A 1 138 ? 29.655 81.701 54.463 1.00 24.81 112 PHE A N 1
ATOM 877 C CA . PHE A 1 138 ? 28.773 82.599 53.709 1.00 24.95 112 PHE A CA 1
ATOM 878 C C . PHE A 1 138 ? 27.347 82.568 54.235 1.00 25.32 112 PHE A C 1
ATOM 879 O O . PHE A 1 138 ? 26.722 83.630 54.303 1.00 25.33 112 PHE A O 1
ATOM 887 N N . VAL A 1 139 ? 26.814 81.398 54.574 1.00 25.89 113 VAL A N 1
ATOM 888 C CA . VAL A 1 139 ? 25.419 81.357 55.014 1.00 28.17 113 VAL A CA 1
ATOM 889 C C . VAL A 1 139 ? 25.271 82.011 56.379 1.00 27.63 113 VAL A C 1
ATOM 890 O O . VAL A 1 139 ? 24.363 82.818 56.580 1.00 26.26 113 VAL A O 1
ATOM 894 N N . SER A 1 140 ? 26.166 81.669 57.305 1.00 27.19 114 SER A N 1
ATOM 895 C CA . SER A 1 140 ? 26.156 82.313 58.612 1.00 25.81 114 SER A CA 1
ATOM 896 C C . SER A 1 140 ? 26.347 83.818 58.538 1.00 23.62 114 SER A C 1
ATOM 897 O O . SER A 1 140 ? 25.895 84.508 59.465 1.00 23.76 114 SER A O 1
ATOM 900 N N . GLY A 1 141 ? 27.016 84.349 57.523 1.00 22.62 115 GLY A N 1
ATOM 901 C CA . GLY A 1 141 ? 27.303 85.777 57.463 1.00 22.66 115 GLY A CA 1
ATOM 902 C C . GLY A 1 141 ? 26.357 86.567 56.567 1.00 23.24 115 GLY A C 1
ATOM 903 O O . GLY A 1 141 ? 26.664 87.678 56.132 1.00 24.61 115 GLY A O 1
ATOM 904 N N . LEU A 1 142 ? 25.188 85.997 56.296 1.00 22.02 116 LEU A N 1
ATOM 905 C CA . LEU A 1 142 ? 24.178 86.653 55.461 1.00 24.24 116 LEU A CA 1
ATOM 906 C C . LEU A 1 142 ? 23.381 87.649 56.301 1.00 23.17 116 LEU A C 1
ATOM 907 O O . LEU A 1 142 ? 22.787 87.220 57.295 1.00 22.01 116 LEU A O 1
ATOM 912 N N . HIS A 1 143 ? 23.335 88.916 55.919 1.00 22.71 117 HIS A N 1
ATOM 913 C CA . HIS A 1 143 ? 22.547 89.893 56.672 1.00 22.26 117 HIS A CA 1
ATOM 914 C C . HIS A 1 143 ? 21.624 90.646 55.713 1.00 19.83 117 HIS A C 1
ATOM 915 O O . HIS A 1 143 ? 22.088 91.306 54.776 1.00 19.85 117 HIS A O 1
ATOM 922 N N . THR A 1 144 ? 20.329 90.543 55.962 1.00 19.82 118 THR A N 1
ATOM 923 C CA . THR A 1 144 ? 19.371 91.255 55.106 1.00 21.21 118 THR A CA 1
ATOM 924 C C . THR A 1 144 ? 19.365 92.724 55.494 1.00 21.84 118 THR A C 1
ATOM 925 O O . THR A 1 144 ? 19.106 93.059 56.649 1.00 21.80 118 THR A O 1
ATOM 929 N N . LEU A 1 145 ? 19.597 93.599 54.529 1.00 22.19 119 LEU A N 1
ATOM 930 C CA . LEU A 1 145 ? 19.698 95.029 54.756 1.00 21.66 119 LEU A CA 1
ATOM 931 C C . LEU A 1 145 ? 18.359 95.745 54.606 1.00 24.26 119 LEU A C 1
ATOM 932 O O . LEU A 1 145 ? 18.028 96.649 55.381 1.00 24.15 119 LEU A O 1
ATOM 937 N N . CYS A 1 146 ? 17.634 95.353 53.560 1.00 22.84 120 CYS A N 1
ATOM 938 C CA . CYS A 1 146 ? 16.369 96.001 53.226 1.00 23.36 120 CYS A CA 1
ATOM 939 C C . CYS A 1 146 ? 15.615 95.172 52.191 1.00 22.53 120 CYS A C 1
ATOM 940 O O . CYS A 1 146 ? 16.147 94.203 51.638 1.00 22.00 120 CYS A O 1
ATOM 943 N N . GLY A 1 147 ? 14.361 95.550 51.946 1.00 22.09 121 GLY A N 1
ATOM 944 C CA . GLY A 1 147 ? 13.521 94.800 51.025 1.00 20.90 121 GLY A CA 1
ATOM 945 C C . GLY A 1 147 ? 12.102 95.358 50.996 1.00 22.50 121 GLY A C 1
ATOM 946 O O . GLY A 1 147 ? 11.776 96.381 51.604 1.00 23.71 121 GLY A O 1
ATOM 947 N N . ALA A 1 148 ? 11.243 94.656 50.271 1.00 20.81 122 ALA A N 1
ATOM 948 C CA . ALA A 1 148 ? 9.872 95.116 50.074 1.00 21.63 122 ALA A CA 1
ATOM 949 C C . ALA A 1 148 ? 9.080 93.954 49.482 1.00 22.45 122 ALA A C 1
ATOM 950 O O . ALA A 1 148 ? 9.664 93.042 48.889 1.00 19.36 122 ALA A O 1
ATOM 952 N N . GLY A 1 149 ? 7.777 93.962 49.749 1.00 22.16 123 GLY A N 1
ATOM 953 C CA . GLY A 1 149 ? 6.886 92.981 49.134 1.00 22.94 123 GLY A CA 1
ATOM 954 C C . GLY A 1 149 ? 6.629 91.864 50.143 1.00 26.92 123 GLY A C 1
ATOM 955 O O . GLY A 1 149 ? 7.333 91.755 51.153 1.00 29.98 123 GLY A O 1
ATOM 956 N N . ASP A 1 150 ? 5.688 91.003 49.814 1.00 24.88 124 ASP A N 1
ATOM 957 C CA . ASP A 1 150 ? 5.271 89.915 50.677 1.00 27.31 124 ASP A CA 1
ATOM 958 C C . ASP A 1 150 ? 5.882 88.614 50.169 1.00 25.66 124 ASP A C 1
ATOM 959 O O . ASP A 1 150 ? 5.450 88.085 49.148 1.00 25.54 124 ASP A O 1
ATOM 964 N N . ILE A 1 151 ? 6.884 88.123 50.894 1.00 24.89 125 ILE A N 1
ATOM 965 C CA . ILE A 1 151 ? 7.566 86.904 50.453 1.00 25.27 125 ILE A CA 1
ATOM 966 C C . ILE A 1 151 ? 6.588 85.742 50.415 1.00 27.34 125 ILE A C 1
ATOM 967 O O . ILE A 1 151 ? 6.665 84.874 49.546 1.00 26.49 125 ILE A O 1
ATOM 972 N N . LYS A 1 152 ? 5.574 85.802 51.282 1.00 28.92 126 LYS A N 1
ATOM 973 C CA . LYS A 1 152 ? 4.595 84.717 51.366 1.00 31.88 126 LYS A CA 1
ATOM 974 C C . LYS A 1 152 ? 3.665 84.691 50.162 1.00 31.40 126 LYS A C 1
ATOM 975 O O . LYS A 1 152 ? 2.929 83.722 49.986 1.00 31.83 126 LYS A O 1
ATOM 981 N N . SER A 1 153 ? 3.568 85.800 49.430 1.00 27.95 127 SER A N 1
ATOM 982 C CA . SER A 1 153 ? 2.919 85.814 48.133 1.00 26.60 127 SER A CA 1
ATOM 983 C C . SER A 1 153 ? 3.893 85.803 46.962 1.00 26.21 127 SER A C 1
ATOM 984 O O . SER A 1 153 ? 3.495 86.131 45.838 1.00 24.80 127 SER A O 1
ATOM 987 N N . ASN A 1 154 ? 5.161 85.486 47.202 1.00 27.10 128 ASN A N 1
ATOM 988 C CA . ASN A 1 154 ? 6.119 85.312 46.097 1.00 28.56 128 ASN A CA 1
ATOM 989 C C . ASN A 1 154 ? 6.317 86.610 45.332 1.00 27.70 128 ASN A C 1
ATOM 990 O O . ASN A 1 154 ? 6.352 86.631 44.096 1.00 29.50 128 ASN A O 1
ATOM 995 N N . ASN A 1 155 ? 6.307 87.735 46.050 1.00 27.05 129 ASN A N 1
ATOM 996 C CA . ASN A 1 155 ? 6.264 89.036 45.398 1.00 25.59 129 ASN A CA 1
ATOM 997 C C . ASN A 1 155 ? 7.137 90.038 46.148 1.00 25.47 129 ASN A C 1
ATOM 998 O O . ASN A 1 155 ? 6.834 90.301 47.316 1.00 27.08 129 ASN A O 1
ATOM 1003 N N . GLY A 1 156 ? 8.189 90.538 45.501 1.00 20.63 130 GLY A N 1
ATOM 1004 C CA .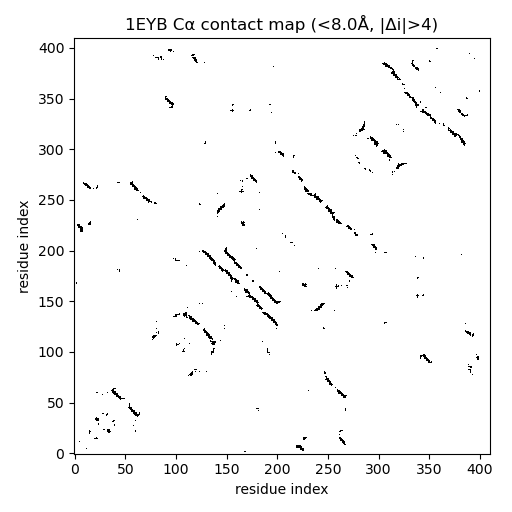 GLY A 1 156 ? 9.040 91.495 46.216 1.00 18.27 130 GLY A CA 1
ATOM 1005 C C . GLY A 1 156 ? 10.509 91.165 45.967 1.00 18.31 130 GLY A C 1
ATOM 1006 O O . GLY A 1 156 ? 10.892 90.467 45.032 1.00 17.53 130 GLY A O 1
ATOM 1007 N N . LEU A 1 157 ? 11.345 91.724 46.827 1.00 19.69 131 LEU A N 1
ATOM 1008 C CA . LEU A 1 157 ? 12.783 91.641 46.665 1.00 18.18 131 LEU A CA 1
ATOM 1009 C C . LEU A 1 157 ? 13.432 91.913 48.018 1.00 18.70 131 LEU A C 1
ATOM 1010 O O . LEU A 1 157 ? 12.775 92.420 48.920 1.00 18.30 131 LEU A O 1
ATOM 1015 N N . ALA A 1 158 ? 14.684 91.503 48.148 1.00 18.59 132 ALA A N 1
ATOM 1016 C CA . ALA A 1 158 ? 15.451 91.800 49.363 1.00 18.59 132 ALA A CA 1
ATOM 1017 C C . ALA A 1 158 ? 16.893 92.069 48.958 1.00 20.45 132 ALA A C 1
ATOM 1018 O O . ALA A 1 158 ? 17.349 91.550 47.939 1.00 20.24 132 ALA A O 1
ATOM 1020 N N . ILE A 1 159 ? 17.594 92.913 49.715 1.00 19.06 133 ILE A N 1
ATOM 1021 C CA . ILE A 1 159 ? 19.018 93.132 49.482 1.00 19.48 133 ILE A CA 1
ATOM 1022 C C . ILE A 1 159 ? 19.753 92.598 50.708 1.00 21.05 133 ILE A C 1
ATOM 1023 O O . ILE A 1 159 ? 19.344 92.908 51.829 1.00 20.31 133 ILE A O 1
ATO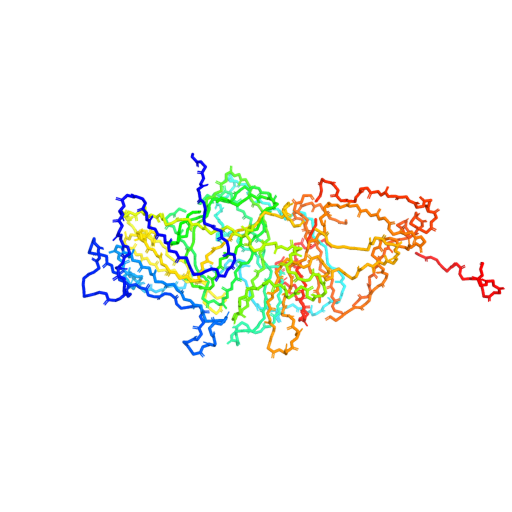M 1028 N N . HIS A 1 160 ? 20.755 91.753 50.483 1.00 20.42 134 HIS A N 1
ATOM 1029 C CA . HIS A 1 160 ? 21.499 91.184 51.597 1.00 21.27 134 HIS A CA 1
ATOM 1030 C C . HIS A 1 160 ? 22.979 91.574 51.484 1.00 21.44 134 HIS A C 1
ATOM 1031 O O . HIS A 1 160 ? 23.493 91.771 50.390 1.00 21.49 134 HIS A O 1
ATOM 1038 N N . ILE A 1 161 ? 23.657 91.582 52.620 1.00 21.96 135 ILE A N 1
ATOM 1039 C CA . ILE A 1 161 ? 25.118 91.741 52.643 1.00 20.86 135 ILE A CA 1
ATOM 1040 C C . ILE A 1 161 ? 25.694 90.444 53.210 1.00 19.92 135 ILE A C 1
ATOM 1041 O O . ILE A 1 161 ? 25.151 89.938 54.198 1.00 22.01 135 ILE A O 1
ATOM 1046 N N . PHE A 1 162 ? 26.708 89.891 52.561 1.00 19.13 136 PHE A N 1
ATOM 1047 C CA . PHE A 1 162 ? 27.378 88.729 53.147 1.00 19.50 136 PHE A CA 1
ATOM 1048 C C . PHE A 1 162 ? 28.726 89.184 53.718 1.00 19.38 136 PHE A C 1
ATOM 1049 O O . PHE A 1 162 ? 29.436 90.000 53.136 1.00 20.00 136 PHE A O 1
ATOM 1057 N N . LEU A 1 163 ? 28.977 88.709 54.927 1.00 21.05 137 LEU A N 1
ATOM 1058 C CA . LEU A 1 163 ? 30.177 89.039 55.682 1.00 22.52 137 LEU A CA 1
ATOM 1059 C C . LEU A 1 163 ? 30.722 87.763 56.300 1.00 21.62 137 LEU A C 1
ATOM 1060 O O . LEU A 1 163 ? 30.151 87.246 57.258 1.00 23.18 137 LEU A O 1
ATOM 1065 N N . CYS A 1 164 ? 31.779 87.223 55.688 1.00 24.23 138 CYS A N 1
ATOM 1066 C CA . CYS A 1 164 ? 32.241 85.903 56.111 1.00 23.97 138 CYS A CA 1
ATOM 1067 C C . CYS A 1 164 ? 33.756 85.803 56.021 1.00 24.66 138 CYS A C 1
ATOM 1068 O O . CYS A 1 164 ? 34.444 86.698 55.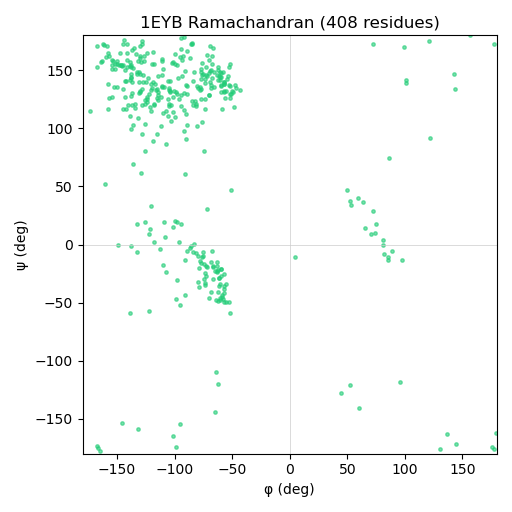535 1.00 24.90 138 CYS A O 1
ATOM 1071 N N . ASN A 1 165 ? 34.284 84.689 56.523 1.00 25.05 139 ASN A N 1
ATOM 1072 C CA . ASN A 1 165 ? 35.736 84.540 56.566 1.00 25.99 139 ASN A CA 1
ATOM 1073 C C . ASN A 1 165 ? 36.190 83.096 56.429 1.00 26.09 139 ASN A C 1
ATOM 1074 O O . ASN A 1 165 ? 37.402 82.884 56.460 1.00 25.75 139 ASN A O 1
ATOM 1079 N N . THR A 1 166 ? 35.273 82.153 56.293 1.00 25.85 140 THR A N 1
ATOM 1080 C CA . THR A 1 166 ? 35.627 80.744 56.179 1.00 26.10 140 THR A CA 1
ATOM 1081 C C . THR A 1 166 ? 34.768 80.065 55.111 1.00 26.92 140 THR A C 1
ATOM 1082 O O . THR A 1 166 ? 33.593 80.421 54.983 1.00 25.62 140 THR A O 1
ATOM 1086 N N . SER A 1 167 ? 35.340 79.138 54.362 1.00 24.24 141 SER A N 1
ATOM 1087 C CA . SER A 1 167 ? 34.599 78.390 53.356 1.00 24.32 141 SER A CA 1
ATOM 1088 C C . SER A 1 167 ? 33.477 77.567 53.962 1.00 24.19 141 SER A C 1
ATOM 1089 O O . SER A 1 167 ? 33.602 77.086 55.091 1.00 24.31 141 SER A O 1
ATOM 1100 N N . GLU A 1 169 ? 31.725 74.249 54.688 1.00 22.81 143 GLU A N 1
ATOM 1101 C CA . GLU A 1 169 ? 32.255 72.902 54.834 1.00 24.57 143 GLU A CA 1
ATOM 1102 C C . GLU A 1 169 ? 31.154 71.867 54.967 1.00 20.25 143 GLU A C 1
ATOM 1103 O O . GLU A 1 169 ? 30.362 71.911 55.914 1.00 22.89 143 GLU A O 1
ATOM 1109 N N . ASN A 1 170 ? 31.035 70.970 53.999 1.00 18.22 144 ASN A N 1
ATOM 1110 C CA . ASN A 1 170 ? 30.008 69.941 54.039 1.00 19.80 144 ASN A CA 1
ATOM 1111 C C . ASN A 1 170 ? 28.611 70.523 54.240 1.00 19.67 144 ASN A C 1
ATOM 1112 O O . ASN A 1 170 ? 27.765 69.953 54.930 1.00 18.24 144 ASN A O 1
ATOM 1117 N N . ARG A 1 171 ? 28.397 71.713 53.665 1.00 19.79 145 ARG A N 1
ATOM 1118 C CA . ARG A 1 171 ? 27.015 72.185 53.606 1.00 20.56 145 ARG A CA 1
ATOM 1119 C C . ARG A 1 171 ? 26.825 73.097 52.400 1.00 20.57 145 ARG A C 1
ATOM 1120 O O . ARG A 1 171 ? 27.751 73.728 51.902 1.00 18.93 145 ARG A O 1
ATOM 1128 N N . CYS A 1 172 ? 25.569 73.061 51.921 1.00 20.35 146 CYS A N 1
ATOM 1129 C CA . CYS A 1 172 ? 25.229 73.906 50.776 1.00 19.44 146 CYS A CA 1
ATOM 1130 C C . CYS A 1 172 ? 23.979 74.705 51.150 1.00 19.75 146 CYS A C 1
ATOM 1131 O O . CYS A 1 172 ? 23.375 74.495 52.205 1.00 18.71 146 CYS A O 1
ATOM 1134 N N . PHE A 1 173 ? 23.620 75.592 50.238 1.00 18.18 147 PHE A N 1
ATOM 1135 C CA . PHE A 1 173 ? 22.424 76.417 50.425 1.00 18.93 147 PHE A CA 1
ATOM 1136 C C . PHE A 1 173 ? 21.565 76.351 49.161 1.00 18.11 147 PHE A C 1
ATOM 1137 O O . PHE A 1 173 ? 22.137 76.231 48.080 1.00 17.73 147 PHE A O 1
ATOM 1145 N N . TYR A 1 174 ? 20.246 76.413 49.307 1.00 17.80 148 TYR A N 1
ATOM 1146 C CA . TYR A 1 174 ? 19.422 76.737 48.141 1.00 17.29 148 TYR A CA 1
ATOM 1147 C C . TYR A 1 174 ? 18.223 77.582 48.586 1.00 19.70 148 TYR A C 1
ATOM 1148 O O . TYR A 1 174 ? 17.742 77.471 49.705 1.00 20.65 148 TYR A O 1
ATOM 1157 N N . ASN A 1 175 ? 17.737 78.360 47.629 1.00 18.94 149 ASN A N 1
ATOM 1158 C CA . ASN A 1 175 ? 16.663 79.311 47.897 1.00 19.27 149 ASN A CA 1
ATOM 1159 C C . ASN A 1 175 ? 15.368 78.803 47.274 1.00 19.52 149 ASN A C 1
ATOM 1160 O O . ASN A 1 175 ? 15.328 78.672 46.050 1.00 19.67 149 ASN A O 1
ATOM 1165 N N . SER A 1 176 ? 14.378 78.487 48.098 1.00 17.73 150 SER A N 1
ATOM 1166 C CA . SER A 1 176 ? 13.089 78.065 47.540 1.00 18.86 150 SER A CA 1
ATOM 1167 C C . SER A 1 176 ? 12.239 79.260 47.117 1.00 19.14 150 SER A C 1
ATOM 1168 O O . SER A 1 176 ? 11.198 79.042 46.488 1.00 19.92 150 SER A O 1
ATOM 1171 N N . ASP A 1 177 ? 12.653 80.480 47.426 1.00 18.95 151 ASP A N 1
ATOM 1172 C CA . ASP A 1 177 ? 11.797 81.654 47.234 1.00 20.42 151 ASP A CA 1
ATOM 1173 C C . ASP A 1 177 ? 12.063 82.433 45.957 1.00 19.96 151 ASP A C 1
ATOM 1174 O O . ASP A 1 177 ? 11.185 83.136 45.425 1.00 20.08 151 ASP A O 1
ATOM 1179 N N . GLY A 1 178 ? 13.310 82.420 45.483 1.00 18.46 152 GLY A N 1
ATOM 1180 C CA . GLY A 1 178 ? 13.680 83.291 44.377 1.00 16.55 152 GLY A CA 1
ATOM 1181 C C . GLY A 1 178 ? 15.144 83.170 43.974 1.00 18.54 152 GLY A C 1
ATOM 1182 O O . GLY A 1 178 ? 15.764 82.143 44.233 1.00 17.88 152 GLY A O 1
ATOM 1183 N N . ASP A 1 179 ? 15.620 84.170 43.244 1.00 16.41 153 ASP A N 1
ATOM 1184 C CA . ASP A 1 179 ? 16.920 84.136 42.601 1.00 15.98 153 ASP A CA 1
ATOM 1185 C C . ASP A 1 179 ? 17.864 85.115 43.300 1.00 18.51 153 ASP A C 1
ATOM 1186 O O . ASP A 1 179 ? 17.399 86.177 43.716 1.00 17.30 153 ASP A O 1
ATOM 1191 N N . PHE A 1 180 ? 19.158 84.822 43.283 1.00 17.66 154 PHE A N 1
ATOM 1192 C CA . PHE A 1 180 ? 20.167 85.665 43.882 1.00 18.30 154 PHE A CA 1
ATOM 1193 C C . PHE A 1 180 ? 21.117 86.220 42.816 1.00 18.97 154 PHE A C 1
ATOM 1194 O O . PHE A 1 180 ? 21.563 85.477 41.940 1.00 19.72 154 PHE A O 1
ATOM 1202 N N . LEU A 1 181 ? 21.261 87.532 42.792 1.00 17.29 155 LEU A N 1
ATOM 1203 C CA . LEU A 1 181 ? 22.327 88.164 42.021 1.00 17.70 155 LEU A CA 1
ATOM 1204 C C . LEU A 1 181 ? 23.436 88.553 43.003 1.00 17.76 155 LEU A C 1
ATOM 1205 O O . LEU A 1 181 ? 23.205 89.412 43.849 1.00 18.26 155 LEU A O 1
ATOM 1210 N N . ILE A 1 182 ? 24.589 87.922 42.874 1.00 17.46 156 ILE A N 1
ATOM 1211 C CA . ILE A 1 182 ? 25.652 88.066 43.875 1.00 18.20 156 ILE A CA 1
ATOM 1212 C C . ILE A 1 182 ? 26.729 88.976 43.316 1.00 17.48 156 ILE A C 1
ATOM 1213 O O . ILE A 1 182 ? 27.220 88.752 42.206 1.00 19.53 156 ILE A O 1
ATOM 1218 N N . VAL A 1 183 ? 27.159 89.940 44.122 1.00 18.48 157 VAL A N 1
ATOM 1219 C CA . VAL A 1 183 ? 28.120 90.948 43.698 1.00 17.76 157 VAL A CA 1
ATOM 1220 C C . VAL A 1 183 ? 29.275 91.010 44.706 1.00 18.67 157 VAL A C 1
ATOM 1221 O O . VAL A 1 183 ? 29.124 91.633 45.755 1.00 18.33 157 VAL A O 1
ATOM 1225 N N . PRO A 1 184 ? 30.353 90.305 44.430 1.00 20.93 158 PRO A N 1
ATOM 1226 C CA . PRO A 1 184 ? 31.520 90.305 45.310 1.00 20.74 158 PRO A CA 1
ATOM 1227 C C . PRO A 1 184 ? 32.081 91.710 45.445 1.00 19.30 158 PRO A C 1
ATOM 1228 O O . PRO A 1 184 ? 32.115 92.424 44.441 1.00 18.78 158 PRO A O 1
ATOM 1232 N N . GLN A 1 185 ? 32.589 92.071 46.623 1.00 20.26 159 GLN A N 1
ATOM 1233 C CA . GLN A 1 185 ? 33.218 93.387 46.748 1.00 19.59 159 GLN A CA 1
ATOM 1234 C C . GLN A 1 185 ? 34.661 93.196 47.214 1.00 20.79 159 GLN A C 1
ATOM 1235 O O . GLN A 1 185 ? 35.591 93.647 46.553 1.00 21.20 159 GLN A O 1
ATOM 1241 N N . LYS A 1 186 ? 34.798 92.540 48.357 1.00 19.91 160 LYS A N 1
ATOM 1242 C CA . LYS A 1 186 ? 36.120 92.139 48.834 1.00 22.16 160 LYS A CA 1
ATOM 1243 C C . LYS A 1 186 ? 36.197 90.614 48.919 1.00 21.89 160 LYS A C 1
ATOM 1244 O O . LYS A 1 186 ? 35.415 89.973 49.612 1.00 23.95 160 LYS A O 1
ATOM 1250 N N . GLY A 1 187 ? 37.122 90.039 48.169 1.00 21.27 161 GLY A N 1
ATOM 1251 C CA . GLY A 1 187 ? 37.397 88.612 48.222 1.00 22.59 161 GLY A CA 1
ATOM 1252 C C . GLY A 1 187 ? 36.749 87.865 47.061 1.00 24.33 161 GLY A C 1
ATOM 1253 O O . GLY A 1 187 ? 35.616 88.166 46.655 1.00 23.61 161 GLY A O 1
ATOM 1254 N N . ASN A 1 188 ? 37.469 86.882 46.533 1.00 22.46 162 ASN A N 1
ATOM 1255 C CA . ASN A 1 188 ? 36.921 85.998 45.503 1.00 23.61 162 ASN A CA 1
ATOM 1256 C C . ASN A 1 188 ? 35.980 84.966 46.098 1.00 21.60 162 ASN A C 1
ATOM 1257 O O . ASN A 1 188 ? 36.155 84.512 47.236 1.00 21.61 162 ASN A O 1
ATOM 1262 N N . LEU A 1 189 ? 35.000 84.525 45.294 1.00 19.19 163 LEU A N 1
ATOM 1263 C CA . LEU A 1 189 ? 34.131 83.437 45.708 1.00 18.75 163 LEU A CA 1
ATOM 1264 C C . LEU A 1 189 ? 34.381 82.237 44.789 1.00 19.78 163 LEU A C 1
ATOM 1265 O O . LEU A 1 189 ? 34.304 82.427 43.575 1.00 19.51 163 LEU A O 1
ATOM 1270 N N . LEU A 1 190 ? 34.708 81.086 45.343 1.00 18.99 164 LEU A N 1
ATOM 1271 C CA . LEU A 1 190 ? 34.722 79.873 44.521 1.00 19.06 164 LEU A CA 1
ATOM 1272 C C . LEU A 1 190 ? 33.422 79.120 44.774 1.00 18.50 164 LEU A C 1
ATOM 1273 O O . LEU A 1 190 ? 33.179 78.642 45.880 1.00 19.57 164 LEU A O 1
ATOM 1278 N N . ILE A 1 191 ? 32.547 79.114 43.767 1.00 18.12 165 ILE A N 1
ATOM 1279 C CA . ILE A 1 191 ? 31.186 78.623 43.985 1.00 17.13 165 ILE A CA 1
ATOM 1280 C C . ILE A 1 191 ? 31.006 77.247 43.355 1.00 16.93 165 ILE A C 1
ATOM 1281 O O . ILE A 1 191 ? 31.234 77.099 42.156 1.00 19.64 165 ILE A O 1
ATOM 1286 N N . TYR A 1 192 ? 30.565 76.285 44.157 1.00 15.52 166 TYR A N 1
ATOM 1287 C CA . TYR A 1 192 ? 30.232 74.962 43.654 1.00 16.78 166 TYR A CA 1
ATOM 1288 C C . TYR A 1 192 ? 28.723 74.937 43.367 1.00 17.09 166 TYR A C 1
ATOM 1289 O O . TYR A 1 192 ? 27.990 75.390 44.247 1.00 16.61 166 TYR A O 1
ATOM 1298 N N . THR A 1 193 ? 28.326 74.518 42.174 1.00 17.68 167 THR A N 1
ATOM 1299 C CA . THR A 1 193 ? 26.886 74.303 41.954 1.00 17.66 167 THR A CA 1
ATOM 1300 C C . THR A 1 193 ? 26.713 72.899 41.382 1.00 18.45 167 THR A C 1
ATOM 1301 O O . THR A 1 193 ? 27.717 72.242 41.081 1.00 17.75 167 THR A O 1
ATOM 1305 N N . GLU A 1 194 ? 25.468 72.463 41.251 1.00 15.91 168 GLU A N 1
ATOM 1306 C CA . GLU A 1 194 ? 25.225 71.147 40.661 1.00 16.80 168 GLU A CA 1
ATOM 1307 C C . GLU A 1 194 ? 25.661 71.135 39.211 1.00 16.11 168 GLU A C 1
ATOM 1308 O O . GLU A 1 194 ? 25.869 70.056 38.641 1.00 17.19 168 GLU A O 1
ATOM 1314 N N . PHE A 1 195 ? 25.718 72.315 38.586 1.00 14.40 169 PHE A N 1
ATOM 1315 C CA . PHE A 1 195 ? 26.068 72.406 37.175 1.00 16.16 169 PHE A CA 1
ATOM 1316 C C . PHE A 1 195 ? 27.568 72.552 36.938 1.00 17.99 169 PHE A C 1
ATOM 1317 O O . PHE A 1 195 ? 28.026 72.624 35.795 1.00 16.98 169 PHE A O 1
ATOM 1325 N N . GLY A 1 196 ? 28.349 72.689 38.016 1.00 19.20 170 GLY A N 1
ATOM 1326 C CA . GLY A 1 196 ? 29.774 72.956 37.858 1.00 17.93 170 GLY A CA 1
ATOM 1327 C C . GLY A 1 196 ? 30.226 74.121 38.714 1.00 17.66 170 GLY A C 1
ATOM 1328 O O . GLY A 1 196 ? 29.455 74.718 39.467 1.00 17.89 170 GLY A O 1
ATOM 1329 N N . LYS A 1 197 ? 31.492 74.488 38.578 1.00 16.85 171 LYS A N 1
ATOM 1330 C CA . LYS A 1 197 ? 32.090 75.490 39.457 1.00 17.98 171 LYS A CA 1
ATOM 1331 C C . LYS A 1 197 ? 32.174 76.837 38.759 1.00 17.17 171 LYS A C 1
ATOM 1332 O O . LYS A 1 197 ? 32.437 76.893 37.557 1.00 20.78 171 LYS A O 1
ATOM 1346 N N . LEU A 1 199 ? 34.371 80.605 39.516 1.00 19.69 173 LEU A N 1
ATOM 1347 C CA . LEU A 1 199 ? 35.160 81.545 40.316 1.00 20.92 173 LEU A CA 1
ATOM 1348 C C . LEU A 1 199 ? 34.664 82.962 40.023 1.00 19.16 173 LEU A C 1
ATOM 1349 O O . LEU A 1 199 ? 34.629 83.344 38.856 1.00 21.37 173 LEU A O 1
ATOM 1354 N N . VAL A 1 200 ? 34.195 83.663 41.040 1.00 19.10 174 VAL A N 1
ATOM 1355 C CA . VAL A 1 200 ? 33.604 84.984 40.813 1.00 18.91 174 VAL A CA 1
ATOM 1356 C C . VAL A 1 200 ? 34.396 86.019 41.611 1.00 21.16 174 VAL A C 1
ATOM 1357 O O . VAL A 1 200 ? 34.431 85.949 42.842 1.00 21.88 174 VAL A O 1
ATOM 1361 N N . GLN A 1 201 ? 35.047 86.916 40.895 1.00 20.92 175 GLN A N 1
ATOM 1362 C CA . GLN A 1 201 ? 35.860 87.961 41.501 1.00 23.25 175 GLN A CA 1
ATOM 1363 C C . GLN A 1 201 ? 35.110 89.285 41.566 1.00 23.19 175 GLN A C 1
ATOM 1364 O O . GLN A 1 201 ? 34.184 89.528 40.797 1.00 22.49 175 GLN A O 1
ATOM 1370 N N . PRO A 1 202 ? 35.505 90.145 42.500 1.00 22.58 176 PRO A N 1
ATOM 1371 C CA . PRO A 1 202 ? 35.087 91.533 42.479 1.00 21.87 176 PRO A CA 1
ATOM 1372 C C . PRO A 1 202 ? 35.244 92.106 41.078 1.00 22.88 176 PRO A C 1
ATOM 1373 O O . PRO A 1 202 ? 36.252 91.886 40.402 1.00 21.02 176 PRO A O 1
ATOM 1377 N N . ASN A 1 203 ? 34.240 92.818 40.614 1.00 20.51 177 ASN A N 1
ATOM 1378 C CA . ASN A 1 203 ? 34.035 93.338 39.289 1.00 20.42 177 ASN A CA 1
ATOM 1379 C C . ASN A 1 203 ? 33.296 92.333 38.394 1.00 21.18 177 ASN A C 1
ATOM 1380 O O . ASN A 1 203 ? 33.071 92.593 37.213 1.00 21.06 177 ASN A O 1
ATOM 1385 N N . GLU A 1 204 ? 33.055 91.134 38.907 1.00 19.69 178 GLU A N 1
ATOM 1386 C CA . GLU A 1 204 ? 32.192 90.164 38.273 1.00 21.31 178 GLU A CA 1
ATOM 1387 C C . GLU A 1 204 ? 30.921 89.983 39.111 1.00 21.12 178 GLU A C 1
ATOM 1388 O O . GLU A 1 204 ? 30.906 90.245 40.316 1.00 20.84 178 GLU A O 1
ATOM 1394 N N . ILE A 1 205 ? 29.881 89.499 38.438 1.00 19.18 179 ILE A N 1
ATOM 1395 C CA . ILE A 1 205 ? 28.674 89.122 39.167 1.00 18.34 179 ILE A CA 1
ATOM 1396 C C . ILE A 1 205 ? 28.309 87.686 38.795 1.00 16.44 179 ILE A C 1
ATOM 1397 O O . ILE A 1 205 ? 28.823 87.137 37.827 1.00 18.17 179 ILE A O 1
ATOM 1402 N N . CYS A 1 206 ? 27.480 87.069 39.628 1.00 17.57 180 CYS A N 1
ATOM 1403 C CA . CYS A 1 206 ? 26.897 85.785 39.246 1.00 18.96 180 CYS A CA 1
ATOM 1404 C C . CYS A 1 206 ? 25.448 85.698 39.713 1.00 20.06 180 CYS A C 1
ATOM 1405 O O . CYS A 1 206 ? 24.985 86.426 40.599 1.00 21.53 180 CYS A O 1
ATOM 1408 N N . VAL A 1 207 ? 24.724 84.812 39.055 1.00 17.18 181 VAL A N 1
ATOM 1409 C CA . VAL A 1 207 ? 23.335 84.528 39.383 1.00 17.88 181 VAL A CA 1
ATOM 1410 C C . VAL A 1 207 ? 23.183 83.045 39.708 1.00 18.57 181 VAL A C 1
ATOM 1411 O O . VAL A 1 207 ? 23.670 82.187 38.962 1.00 17.06 181 VAL A O 1
ATOM 1415 N N . ILE A 1 208 ? 22.551 82.823 40.850 1.00 17.21 182 ILE A N 1
ATOM 1416 C CA . ILE A 1 208 ? 22.105 81.480 41.222 1.00 19.46 182 ILE A CA 1
ATOM 1417 C C . ILE A 1 208 ? 20.582 81.504 41.342 1.00 17.26 182 ILE A C 1
ATOM 1418 O O . ILE A 1 208 ? 20.006 82.274 42.122 1.00 16.74 182 ILE A O 1
ATOM 1423 N N . GLN A 1 209 ? 19.930 80.667 40.538 1.00 17.88 183 GLN A N 1
ATOM 1424 C CA . GLN A 1 209 ? 18.466 80.746 40.433 1.00 17.50 183 GLN A CA 1
ATOM 1425 C C . GLN A 1 209 ? 17.764 79.819 41.409 1.00 18.19 183 GLN A C 1
ATOM 1426 O O . GLN A 1 209 ? 18.333 78.882 41.966 1.00 15.31 183 GLN A O 1
ATOM 1432 N N . ARG A 1 210 ? 16.477 80.098 41.624 1.00 15.24 184 ARG A N 1
ATOM 1433 C CA . ARG A 1 210 ? 15.646 79.376 42.585 1.00 15.61 184 ARG A CA 1
ATOM 1434 C C . ARG A 1 210 ? 15.836 77.871 42.552 1.00 16.70 184 ARG A C 1
ATOM 1435 O O . ARG A 1 210 ? 15.698 77.235 41.493 1.00 16.18 184 ARG A O 1
ATOM 1443 N N . GLY A 1 211 ? 15.997 77.257 43.730 1.00 16.44 185 GLY A N 1
ATOM 1444 C CA . GLY A 1 211 ? 16.078 75.809 43.836 1.00 16.76 185 GLY A CA 1
ATOM 1445 C C . GLY A 1 211 ? 17.475 75.225 43.647 1.00 17.04 185 GLY A C 1
ATOM 1446 O O . GLY A 1 211 ? 17.663 74.031 43.919 1.00 18.05 185 GLY A O 1
ATOM 1455 N N . ARG A 1 213 ? 21.175 74.245 44.362 1.00 17.96 187 ARG A N 1
ATOM 1456 C CA . ARG A 1 213 ? 22.051 74.148 45.532 1.00 18.43 187 ARG A CA 1
ATOM 1457 C C . ARG A 1 213 ? 23.445 74.689 45.234 1.00 18.62 187 ARG A C 1
ATOM 1458 O O . ARG A 1 213 ? 23.950 74.482 44.131 1.00 17.76 187 ARG A O 1
ATOM 1466 N N . PHE A 1 214 ? 24.056 75.387 46.198 1.00 17.12 188 PHE A N 1
ATOM 1467 C CA . PHE A 1 214 ? 25.396 75.903 45.948 1.00 18.22 188 PHE A CA 1
ATOM 1468 C C . PHE A 1 214 ? 26.175 75.986 47.264 1.00 18.79 188 PHE A C 1
ATOM 1469 O O . PHE A 1 214 ? 25.577 76.062 48.332 1.00 18.39 188 PHE A O 1
ATOM 1477 N N . SER A 1 215 ? 27.494 75.939 47.104 1.00 19.62 189 SER A N 1
ATOM 1478 C CA . SER A 1 215 ? 28.376 76.099 48.260 1.00 20.80 189 SER A CA 1
ATOM 1479 C C . SER A 1 215 ? 29.539 77.001 47.887 1.00 19.62 189 SER A C 1
ATOM 1480 O O . SER A 1 215 ? 29.884 77.060 46.702 1.00 19.86 189 SER A O 1
ATOM 1483 N N . ILE A 1 216 ? 30.029 77.838 48.807 1.00 19.97 190 ILE A N 1
ATOM 1484 C CA . ILE A 1 216 ? 31.013 78.859 48.467 1.00 19.63 190 ILE A CA 1
ATOM 1485 C C . ILE A 1 216 ? 32.279 78.723 49.319 1.00 21.44 190 ILE A C 1
ATOM 1486 O O . ILE A 1 216 ? 32.202 78.612 50.536 1.00 21.29 190 ILE A O 1
ATOM 1491 N N . ASP A 1 217 ? 33.407 78.665 48.634 1.00 21.27 191 ASP A N 1
ATOM 1492 C CA . ASP A 1 217 ? 34.713 78.785 49.289 1.00 21.80 191 ASP A CA 1
ATOM 1493 C C . ASP A 1 217 ? 35.178 80.237 49.255 1.00 22.50 191 ASP A C 1
ATOM 1494 O O . ASP A 1 217 ? 34.887 80.971 48.300 1.00 19.96 191 ASP A O 1
ATOM 1499 N N . VAL A 1 218 ? 35.871 80.669 50.310 1.00 21.14 192 VAL A N 1
ATOM 1500 C CA . VAL A 1 218 ? 36.427 82.009 50.340 1.00 21.27 192 VAL A CA 1
ATOM 1501 C C . VAL A 1 218 ? 37.906 81.920 50.746 1.00 23.61 192 VAL A C 1
ATOM 1502 O O . VAL A 1 218 ? 38.383 80.835 51.090 1.00 22.35 192 VAL A O 1
ATOM 1506 N N . PHE A 1 219 ? 38.605 83.042 50.636 1.00 23.40 193 PHE A N 1
ATOM 1507 C CA . PHE A 1 219 ? 40.068 83.006 50.657 1.00 25.76 193 PHE A CA 1
ATOM 1508 C C . PHE A 1 219 ? 40.615 84.064 51.601 1.00 27.84 193 PHE A C 1
ATOM 1509 O O . PHE A 1 219 ? 41.825 84.141 51.828 1.00 28.53 193 PHE A O 1
ATOM 1517 N N . GLU A 1 220 ? 39.717 84.887 52.121 1.00 26.63 194 GLU A N 1
ATOM 1518 C CA . GLU A 1 220 ? 40.075 85.982 53.011 1.00 26.13 194 GLU A CA 1
ATOM 1519 C C . GLU A 1 220 ? 38.813 86.482 53.715 1.00 26.23 194 GLU A C 1
ATOM 1520 O O . GLU A 1 220 ? 37.728 85.943 53.483 1.00 23.47 194 GLU A O 1
ATOM 1526 N N . GLU A 1 221 ? 38.946 87.526 54.530 1.00 24.99 195 GLU A N 1
ATOM 1527 C CA . GLU A 1 221 ? 37.776 88.244 55.023 1.00 24.59 195 GLU A CA 1
ATOM 1528 C C . GLU A 1 221 ? 36.961 88.796 53.854 1.00 22.78 195 GLU A C 1
ATOM 1529 O O . GLU A 1 221 ? 37.477 89.537 53.012 1.00 23.82 195 GLU A O 1
ATOM 1535 N N . THR A 1 222 ? 35.736 88.300 53.736 1.00 23.25 196 THR A N 1
ATOM 1536 C CA . THR A 1 222 ? 34.964 88.463 52.499 1.00 22.55 196 THR A CA 1
ATOM 1537 C C . THR A 1 222 ? 33.699 89.275 52.719 1.00 20.87 196 THR A C 1
ATOM 1538 O O . THR A 1 222 ? 32.963 89.039 53.668 1.00 20.76 196 THR A O 1
ATOM 1542 N N . ARG A 1 223 ? 33.397 90.181 51.795 1.00 21.24 197 ARG A N 1
ATOM 1543 C CA . ARG A 1 223 ? 32.211 91.023 51.873 1.00 22.06 197 ARG A CA 1
ATOM 1544 C C . ARG A 1 223 ? 31.610 91.222 50.485 1.00 21.19 197 ARG A C 1
ATOM 1545 O O . ARG A 1 223 ? 32.354 91.419 49.525 1.00 22.40 197 ARG A O 1
ATOM 1553 N N . GLY A 1 224 ? 30.281 91.211 50.376 1.00 22.77 198 GLY A N 1
ATOM 1554 C CA . GLY A 1 224 ? 29.699 91.600 49.083 1.00 21.13 198 GLY A CA 1
ATOM 1555 C C . GLY A 1 224 ? 28.197 91.826 49.201 1.00 20.05 198 GLY A C 1
ATOM 1556 O O . GLY A 1 224 ? 27.644 91.734 50.289 1.00 18.96 198 GLY A O 1
ATOM 1557 N N . TYR A 1 225 ? 27.563 92.053 48.048 1.00 17.47 199 TYR A N 1
ATOM 1558 C CA . TYR A 1 225 ? 26.142 92.421 48.084 1.00 19.16 199 TYR A CA 1
ATOM 1559 C C . TYR A 1 225 ? 25.323 91.347 47.363 1.00 18.70 199 TYR A C 1
ATOM 1560 O O . TYR A 1 225 ? 25.858 90.711 46.451 1.00 19.93 199 TYR A O 1
ATOM 1569 N N . ILE A 1 226 ? 24.046 91.233 47.721 1.00 18.28 200 ILE A N 1
ATOM 1570 C CA . ILE A 1 226 ? 23.164 90.290 47.030 1.00 18.49 200 ILE A CA 1
ATOM 1571 C C . ILE A 1 226 ? 21.808 90.946 46.762 1.00 20.48 200 ILE A C 1
ATOM 1572 O O . ILE A 1 226 ? 21.203 91.515 47.662 1.00 20.27 200 ILE A O 1
ATOM 1577 N N . LEU A 1 227 ? 21.351 90.850 45.519 1.00 18.85 201 LEU A N 1
ATOM 1578 C CA . LEU A 1 227 ? 19.963 91.216 45.214 1.00 17.26 201 LEU A CA 1
ATOM 1579 C C . LEU A 1 227 ? 19.156 89.936 45.013 1.00 18.14 201 LEU A C 1
ATOM 1580 O O . LEU A 1 227 ? 19.558 89.082 44.213 1.00 18.05 201 LEU A O 1
ATOM 1585 N N . GLU A 1 228 ? 18.148 89.740 45.841 1.00 17.11 202 GLU A N 1
ATOM 1586 C CA . GLU A 1 228 ? 17.203 88.643 45.727 1.00 19.17 202 GLU A CA 1
ATOM 1587 C C . GLU A 1 228 ? 15.856 89.119 45.166 1.00 19.30 202 GLU A C 1
ATOM 1588 O O . GLU A 1 228 ? 15.316 90.110 45.658 1.00 16.91 202 GLU A O 1
ATOM 1594 N N . VAL A 1 229 ? 15.333 88.426 44.163 1.00 18.77 203 VAL A N 1
ATOM 1595 C CA . VAL A 1 229 ? 13.996 88.753 43.656 1.00 17.50 203 VAL A CA 1
ATOM 1596 C C . VAL A 1 229 ? 13.091 87.529 43.820 1.00 19.51 203 VAL A C 1
ATOM 1597 O O . VAL A 1 229 ? 13.533 86.403 43.567 1.00 17.80 203 VAL A O 1
ATOM 1601 N N . TYR A 1 230 ? 11.871 87.726 44.311 1.00 17.45 204 TYR A N 1
ATOM 1602 C CA . TYR A 1 230 ? 11.009 86.586 44.618 1.00 18.78 204 TYR A CA 1
ATOM 1603 C C . TYR A 1 230 ? 10.171 86.177 43.411 1.00 19.12 204 TYR A C 1
ATOM 1604 O O . TYR A 1 230 ? 9.566 87.059 42.800 1.00 17.76 204 TYR A O 1
ATOM 1613 N N . GLY A 1 231 ? 10.157 84.897 43.043 1.00 18.91 205 GLY A N 1
ATOM 1614 C CA . GLY A 1 231 ? 9.160 84.405 42.103 1.00 18.13 205 GLY A CA 1
ATOM 1615 C C . GLY A 1 231 ? 9.417 84.817 40.662 1.00 18.62 205 GLY A C 1
ATOM 1616 O O . GLY A 1 231 ? 8.538 84.625 39.815 1.00 20.07 205 GLY A O 1
ATOM 1617 N N . VAL A 1 232 ? 10.623 85.244 40.331 1.00 17.11 206 VAL A N 1
ATOM 1618 C CA . VAL A 1 232 ? 10.902 85.770 38.990 1.00 17.67 206 VAL A CA 1
ATOM 1619 C C . VAL A 1 232 ? 12.390 85.575 38.686 1.00 17.55 206 VAL A C 1
ATOM 1620 O O . VAL A 1 232 ? 13.183 85.391 39.609 1.00 18.79 206 VAL A O 1
ATOM 1624 N N . HIS A 1 233 ? 12.773 85.572 37.421 1.00 17.03 207 HIS A N 1
ATOM 1625 C CA . HIS A 1 233 ? 14.165 85.480 37.019 1.00 16.32 207 HIS A CA 1
ATOM 1626 C C . HIS A 1 233 ? 14.680 86.772 36.401 1.00 18.27 207 HIS A C 1
ATOM 1627 O O . HIS A 1 233 ? 13.896 87.573 35.882 1.00 17.48 207 HIS A O 1
ATOM 1634 N N . PHE A 1 234 ? 16.005 86.936 36.397 1.00 15.87 208 PHE A N 1
ATOM 1635 C CA . PHE A 1 234 ? 16.609 88.061 35.695 1.00 17.30 208 PHE A CA 1
ATOM 1636 C C . PHE A 1 234 ? 16.624 87.807 34.189 1.00 18.73 208 PHE A C 1
ATOM 1637 O O . PHE A 1 234 ? 16.729 86.672 33.729 1.00 18.36 208 PHE A O 1
ATOM 1645 N N . GLU A 1 235 ? 16.516 88.882 33.429 1.00 17.00 209 GLU A N 1
ATOM 1646 C CA . GLU A 1 235 ? 16.629 88.836 31.986 1.00 19.33 209 GLU A CA 1
ATOM 1647 C C . GLU A 1 235 ? 17.525 89.993 31.511 1.00 17.91 209 GLU A C 1
ATOM 1648 O O . GLU A 1 235 ? 17.664 90.971 32.232 1.00 19.77 209 GLU A O 1
ATOM 1654 N N . LEU A 1 236 ? 17.886 89.942 30.244 1.00 19.54 210 LEU A N 1
ATOM 1655 C CA . LEU A 1 236 ? 18.582 91.093 29.629 1.00 19.01 210 LEU A CA 1
ATOM 1656 C C . LEU A 1 236 ? 17.498 92.081 29.208 1.00 19.81 210 LEU A C 1
ATOM 1657 O O . LEU A 1 236 ? 16.386 91.649 28.902 1.00 20.40 210 LEU A O 1
ATOM 1662 N N . PRO A 1 237 ? 17.777 93.368 29.237 1.00 20.28 211 PRO A N 1
ATOM 1663 C CA . PRO A 1 237 ? 16.822 94.354 28.735 1.00 22.40 211 PRO A CA 1
ATOM 1664 C C . PRO A 1 237 ? 16.744 94.288 27.221 1.00 23.61 211 PRO A C 1
ATOM 1665 O O . PRO A 1 237 ? 17.773 94.012 26.584 1.00 24.44 211 PRO A O 1
ATOM 1669 N N . ASP A 1 238 ? 15.561 94.511 26.642 1.00 21.55 212 ASP A N 1
ATOM 1670 C CA . ASP A 1 238 ? 15.491 94.721 25.197 1.00 22.55 212 ASP A CA 1
ATOM 1671 C C . ASP A 1 238 ? 16.379 95.921 24.854 1.00 22.00 212 ASP A C 1
ATOM 1672 O O . ASP A 1 238 ? 16.336 96.902 25.609 1.00 22.52 212 ASP A O 1
ATOM 1674 N N . LEU A 1 239 ? 16.979 95.934 23.671 1.00 21.60 213 LEU A N 1
ATOM 1675 C CA . LEU A 1 239 ? 17.934 97.014 23.389 1.00 20.62 213 LEU A CA 1
ATOM 1676 C C . LEU A 1 239 ? 17.284 98.219 22.738 1.00 21.34 213 LEU A C 1
ATOM 1677 O O . LEU A 1 239 ? 17.937 99.271 22.625 1.00 22.16 213 LEU A O 1
ATOM 1682 N N . GLY A 1 240 ? 16.050 98.083 22.255 1.00 21.47 214 GLY A N 1
ATOM 1683 C CA . GLY A 1 240 ? 15.433 99.249 21.581 1.00 22.59 214 GLY A CA 1
ATOM 1684 C C . GLY A 1 240 ? 16.284 99.647 20.373 1.00 23.16 214 GLY A C 1
ATOM 1685 O O . GLY A 1 240 ? 16.755 98.792 19.623 1.00 22.93 214 GLY A O 1
ATOM 1686 N N . PRO A 1 241 ? 16.446 100.942 20.127 1.00 21.77 215 PRO A N 1
ATOM 1687 C CA . PRO A 1 241 ? 17.243 101.463 19.034 1.00 21.42 215 PRO A CA 1
ATOM 1688 C C . PRO A 1 241 ? 18.704 101.040 19.079 1.00 20.09 215 PRO A C 1
ATOM 1689 O O . PRO A 1 241 ? 19.409 101.134 18.071 1.00 20.24 215 PRO A O 1
ATOM 1693 N N . ILE A 1 242 ? 19.188 100.642 20.256 1.00 19.44 216 ILE A N 1
ATOM 1694 C CA . ILE A 1 242 ? 20.591 100.185 20.325 1.00 21.74 216 ILE A CA 1
ATOM 1695 C C . ILE A 1 242 ? 20.752 98.967 19.413 1.00 21.85 216 ILE A C 1
ATOM 1696 O O . ILE A 1 242 ? 21.805 98.774 18.804 1.00 22.77 216 ILE A O 1
ATOM 1701 N N . GLY A 1 243 ? 19.678 98.206 19.231 1.00 22.05 217 GLY A N 1
ATOM 1702 C CA . GLY A 1 243 ? 19.619 97.229 18.145 1.00 21.44 217 GLY A CA 1
ATOM 1703 C C . GLY A 1 243 ? 19.996 95.817 18.537 1.00 23.13 217 GLY A C 1
ATOM 1704 O O . GLY A 1 243 ? 19.303 95.192 19.351 1.00 23.41 217 GLY A O 1
ATOM 1705 N N . ALA A 1 244 ? 21.057 95.274 17.929 1.00 21.96 218 ALA A N 1
ATOM 1706 C CA . ALA A 1 244 ? 21.299 93.834 18.022 1.00 23.09 218 ALA A CA 1
ATOM 1707 C C . ALA A 1 244 ? 22.558 93.521 18.819 1.00 23.68 218 ALA A C 1
ATOM 1708 O O . ALA A 1 244 ? 22.863 92.349 19.045 1.00 24.40 218 ALA A O 1
ATOM 1710 N N . ASN A 1 245 ? 23.282 94.558 19.236 1.00 21.07 219 ASN A N 1
ATOM 1711 C CA . ASN A 1 245 ? 24.534 94.377 19.951 1.00 21.31 219 ASN A CA 1
ATOM 1712 C C . ASN A 1 245 ? 24.731 95.527 20.943 1.00 22.08 219 ASN A C 1
ATOM 1713 O O . ASN A 1 245 ? 24.291 96.640 20.636 1.00 21.73 219 ASN A O 1
ATOM 1718 N N . GLY A 1 246 ? 25.483 95.313 22.021 1.00 21.70 220 GLY A N 1
ATOM 1719 C CA . GLY A 1 246 ? 25.728 96.436 22.942 1.00 20.84 220 GLY A CA 1
ATOM 1720 C C . GLY A 1 246 ? 25.238 96.141 24.356 1.00 20.58 220 GLY A C 1
ATOM 1721 O O . GLY A 1 246 ? 24.663 95.080 24.610 1.00 19.65 220 GLY A O 1
ATOM 1722 N N . LEU A 1 247 ? 25.504 97.061 25.287 1.00 19.63 221 LEU A N 1
ATOM 1723 C CA . LEU A 1 247 ? 25.335 96.785 26.710 1.00 19.64 221 LEU A CA 1
ATOM 1724 C C . LEU A 1 247 ? 25.901 95.428 27.099 1.00 19.48 221 LEU A C 1
ATOM 1725 O O . LEU A 1 247 ? 27.101 95.195 26.857 1.00 19.68 221 LEU A O 1
ATOM 1730 N N . ALA A 1 248 ? 25.137 94.566 27.769 1.00 19.16 222 ALA A N 1
ATOM 1731 C CA . ALA A 1 248 ? 25.725 93.278 28.174 1.00 21.26 222 ALA A CA 1
ATOM 1732 C C . ALA A 1 248 ? 25.502 92.262 27.053 1.00 20.74 222 ALA A C 1
ATOM 1733 O O . ALA A 1 248 ? 24.373 91.835 26.835 1.00 20.79 222 ALA A O 1
ATOM 1735 N N . ASN A 1 249 ? 26.543 91.992 26.268 1.00 20.06 223 ASN A N 1
ATOM 1736 C CA . ASN A 1 249 ? 26.421 91.054 25.152 1.00 20.15 223 ASN A CA 1
AT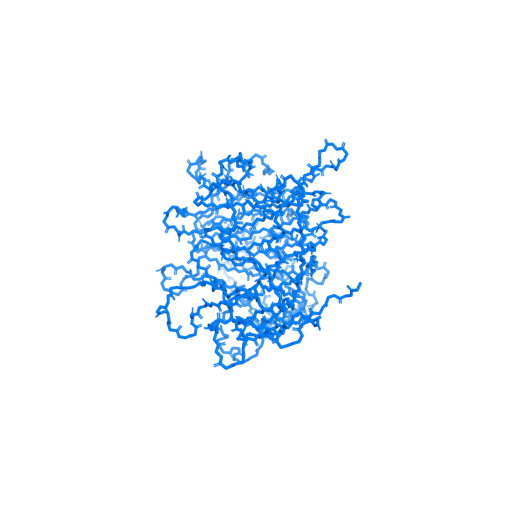OM 1737 C C . ASN A 1 249 ? 26.221 89.637 25.687 1.00 20.11 223 ASN A C 1
ATOM 1738 O O . ASN A 1 249 ? 26.895 89.186 26.620 1.00 18.50 223 ASN A O 1
ATOM 1743 N N . PRO A 1 250 ? 25.307 88.887 25.082 1.00 18.33 224 PRO A N 1
ATOM 1744 C CA . PRO A 1 250 ? 24.938 87.567 25.534 1.00 20.63 224 PRO A CA 1
ATOM 1745 C C . PRO A 1 250 ? 26.105 86.586 25.614 1.00 18.92 224 PRO A C 1
ATOM 1746 O O . PRO A 1 250 ? 26.139 85.731 26.501 1.00 18.71 224 PRO A O 1
ATOM 1750 N N . ARG A 1 251 ? 27.046 86.694 24.696 1.00 19.44 225 ARG A N 1
ATOM 1751 C CA . ARG A 1 251 ? 28.231 85.826 24.664 1.00 20.35 225 ARG A CA 1
ATOM 1752 C C . ARG A 1 251 ? 29.085 85.984 25.915 1.00 20.53 225 ARG A C 1
ATOM 1753 O O . ARG A 1 251 ? 29.825 85.058 26.267 1.00 17.96 225 ARG A O 1
ATOM 1761 N N . ASP A 1 252 ? 28.971 87.112 26.628 1.00 18.01 226 ASP A N 1
ATOM 1762 C CA . ASP A 1 252 ? 29.831 87.339 27.785 1.00 19.41 226 ASP A CA 1
ATOM 1763 C C . ASP A 1 252 ? 29.302 86.695 29.056 1.00 19.68 226 ASP A C 1
ATOM 1764 O O . ASP A 1 252 ? 29.906 86.808 30.133 1.00 20.36 226 ASP A O 1
ATOM 1769 N N . PHE A 1 253 ? 28.095 86.131 28.993 1.00 17.79 227 PHE A N 1
ATOM 1770 C CA . PHE A 1 253 ? 27.582 85.415 30.157 1.00 16.89 227 PHE A CA 1
ATOM 1771 C C . PHE A 1 253 ? 28.103 83.985 30.150 1.00 18.68 227 PHE A C 1
ATOM 1772 O O . PHE A 1 253 ? 27.890 83.241 29.190 1.00 19.46 227 PHE A O 1
ATOM 1780 N N . LEU A 1 254 ? 28.761 83.611 31.240 1.00 18.60 228 LEU A N 1
ATOM 1781 C CA . LEU A 1 254 ? 29.501 82.350 31.283 1.00 17.27 228 LEU A CA 1
ATOM 1782 C C . LEU A 1 254 ? 28.829 81.369 32.226 1.00 17.64 228 LEU A C 1
ATOM 1783 O O . LEU A 1 254 ? 28.399 81.739 33.317 1.00 17.69 228 LEU A O 1
ATOM 1788 N N . ILE A 1 255 ? 28.721 80.121 31.798 1.00 15.77 229 ILE A N 1
ATOM 1789 C CA . ILE A 1 255 ? 27.986 79.092 32.529 1.00 16.47 229 ILE A CA 1
ATOM 1790 C C . ILE A 1 255 ? 28.995 77.998 32.878 1.00 18.05 229 ILE A C 1
ATOM 1791 O O . ILE A 1 255 ? 29.849 77.706 32.042 1.00 17.29 229 ILE A O 1
ATOM 1796 N N . PRO A 1 256 ? 28.913 77.452 34.072 1.00 19.45 230 PRO A N 1
ATOM 1797 C CA . PRO A 1 256 ? 29.820 76.398 34.507 1.00 19.21 230 PRO A CA 1
ATOM 1798 C C . PRO A 1 256 ? 29.708 75.162 33.622 1.00 21.57 230 PRO A C 1
ATOM 1799 O O . PRO A 1 256 ? 28.638 74.875 33.071 1.00 20.22 230 PRO A O 1
ATOM 1803 N N . ILE A 1 257 ? 30.830 74.456 33.470 1.00 20.62 231 ILE A N 1
ATOM 1804 C CA . ILE A 1 257 ? 30.804 73.154 32.816 1.00 19.94 231 ILE A CA 1
ATOM 1805 C C . ILE A 1 257 ? 30.597 72.049 33.840 1.00 19.98 231 ILE A C 1
ATOM 1806 O O . ILE A 1 257 ? 31.048 72.147 34.989 1.00 18.08 231 ILE A O 1
ATOM 1811 N N . ALA A 1 258 ? 29.949 70.968 33.410 1.00 18.71 232 ALA A N 1
ATOM 1812 C CA . ALA A 1 258 ? 29.612 69.872 34.304 1.00 18.36 232 ALA A CA 1
ATOM 1813 C C . ALA A 1 258 ? 30.839 69.380 35.081 1.00 18.77 232 ALA A C 1
ATOM 1814 O O . ALA A 1 258 ? 31.913 69.184 34.516 1.00 18.55 232 ALA A O 1
ATOM 1816 N N . TRP A 1 259 ? 30.638 69.151 36.367 1.00 19.03 233 TRP A N 1
ATOM 1817 C CA . TRP A 1 259 ? 31.665 68.664 37.277 1.00 20.06 233 TRP A CA 1
ATOM 1818 C C . TRP A 1 259 ? 30.963 67.906 38.393 1.00 20.50 233 TRP A C 1
ATOM 1819 O O . TRP A 1 259 ? 29.980 68.436 38.928 1.00 21.05 233 TRP A O 1
ATOM 1830 N N . TYR A 1 260 ? 31.464 66.735 38.778 1.00 19.24 234 TYR A N 1
ATOM 1831 C CA . TYR A 1 260 ? 30.838 66.006 39.865 1.00 19.66 234 TYR A CA 1
ATOM 1832 C C . TYR A 1 260 ? 31.901 65.596 40.896 1.00 20.79 234 TYR A C 1
ATOM 1833 O O . TYR A 1 260 ? 33.098 65.554 40.596 1.00 20.32 234 TYR A O 1
ATOM 1842 N N . GLU A 1 261 ? 31.404 65.310 42.083 1.00 19.45 235 GLU A N 1
ATOM 1843 C CA . GLU A 1 261 ? 32.172 64.540 43.063 1.00 21.08 235 GLU A CA 1
ATOM 1844 C C . GLU A 1 261 ? 31.233 63.451 43.568 1.00 22.51 235 GLU A C 1
ATOM 1845 O O . GLU A 1 261 ? 30.026 63.672 43.696 1.00 22.62 235 GLU A O 1
ATOM 1851 N N . ASP A 1 262 ? 31.761 62.246 43.749 1.00 20.05 236 ASP A N 1
ATOM 1852 C CA . ASP A 1 262 ? 30.976 61.155 44.315 1.00 22.35 236 ASP A CA 1
ATOM 1853 C C . ASP A 1 262 ? 31.520 60.944 45.733 1.00 25.08 236 ASP A C 1
ATOM 1854 O O . ASP A 1 262 ? 32.445 60.164 45.915 1.00 23.90 236 ASP A O 1
ATOM 1859 N N . ARG A 1 263 ? 30.998 61.694 46.694 1.00 25.00 237 ARG A N 1
ATOM 1860 C CA . ARG A 1 263 ? 31.717 61.866 47.967 1.00 24.20 237 ARG A CA 1
ATOM 1861 C C . ARG A 1 263 ? 30.755 61.624 49.117 1.00 23.37 237 ARG A C 1
ATOM 1862 O O . ARG A 1 263 ? 29.832 62.416 49.336 1.00 21.83 237 ARG A O 1
ATOM 1870 N N . GLN A 1 264 ? 30.937 60.504 49.809 1.00 20.48 238 GLN A N 1
ATOM 1871 C CA . GLN A 1 264 ? 30.159 60.214 51.006 1.00 21.02 238 GLN A CA 1
ATOM 1872 C C . GLN A 1 264 ? 30.703 61.054 52.158 1.00 22.66 238 GLN A C 1
ATOM 1873 O O . GLN A 1 264 ? 31.913 61.288 52.226 1.00 21.68 238 GLN A O 1
ATOM 1879 N N . VAL A 1 265 ? 29.813 61.488 53.049 1.00 21.31 239 VAL A N 1
ATOM 1880 C CA . VAL A 1 265 ? 30.211 62.472 54.053 1.00 22.52 239 VAL A CA 1
ATOM 1881 C C . VAL A 1 265 ? 29.861 61.925 55.429 1.00 25.45 239 VAL A C 1
ATOM 1882 O O . VAL A 1 265 ? 28.698 61.925 55.829 1.00 24.05 239 VAL A O 1
ATOM 1886 N N . PRO A 1 266 ? 30.871 61.456 56.155 1.00 24.98 240 PRO A N 1
ATOM 1887 C CA . PRO A 1 266 ? 30.671 60.968 57.514 1.00 24.96 240 PRO A CA 1
ATOM 1888 C C . PRO A 1 266 ? 29.937 62.001 58.358 1.00 23.61 240 PRO A C 1
ATOM 1889 O O . PRO A 1 266 ? 30.352 63.156 58.368 1.00 23.63 240 PRO A O 1
ATOM 1893 N N . GLY A 1 267 ? 28.874 61.582 59.034 1.00 23.22 241 GLY A N 1
ATOM 1894 C CA . GLY A 1 267 ? 28.140 62.515 59.891 1.00 25.62 241 GLY A CA 1
ATOM 1895 C C . GLY A 1 267 ? 27.096 63.309 59.100 1.00 26.18 241 GLY A C 1
ATOM 1896 O O . GLY A 1 267 ? 26.279 64.015 59.702 1.00 27.26 241 GLY A O 1
ATOM 1897 N N . GLY A 1 268 ? 27.133 63.229 57.773 1.00 24.60 242 GLY A N 1
ATOM 1898 C CA . GLY A 1 268 ? 26.078 63.848 56.964 1.00 23.35 242 GLY A CA 1
ATOM 1899 C C . GLY A 1 268 ? 26.486 65.174 56.353 1.00 21.89 242 GLY A C 1
ATOM 1900 O O . GLY A 1 268 ? 27.216 65.993 56.919 1.00 21.55 242 GLY A O 1
ATOM 1901 N N . TYR A 1 269 ? 26.093 65.360 55.089 1.00 20.90 243 TYR A N 1
ATOM 1902 C CA . TYR A 1 269 ? 26.212 66.661 54.434 1.00 19.24 243 TYR A CA 1
ATOM 1903 C C . TYR A 1 269 ? 24.938 67.459 54.695 1.00 21.19 243 TYR A C 1
ATOM 1904 O O . TYR A 1 269 ? 23.850 66.899 54.565 1.00 23.32 243 TYR A O 1
ATOM 1913 N N . THR A 1 270 ? 25.048 68.742 55.018 1.00 22.52 244 THR A N 1
ATOM 1914 C CA . THR A 1 270 ? 23.870 69.509 55.402 1.00 22.97 244 THR A CA 1
ATOM 1915 C C . THR A 1 270 ? 23.395 70.382 54.245 1.00 21.57 244 THR A C 1
ATOM 1916 O O . THR A 1 270 ? 24.163 71.151 53.692 1.00 21.93 244 THR A O 1
ATOM 1920 N N . VAL A 1 271 ? 22.113 70.251 53.911 1.00 22.71 245 VAL A N 1
ATOM 1921 C CA . VAL A 1 271 ? 21.504 71.103 52.892 1.00 21.21 245 VAL A CA 1
ATOM 1922 C C . VAL A 1 271 ? 20.666 72.171 53.603 1.00 19.96 245 VAL A C 1
ATOM 1923 O O . VAL A 1 271 ? 19.762 71.811 54.351 1.00 21.48 245 VAL A O 1
ATOM 1927 N N . ILE A 1 272 ? 20.986 73.432 53.394 1.00 20.81 246 ILE A N 1
ATOM 1928 C CA . ILE A 1 272 ? 20.254 74.517 54.041 1.00 21.03 246 ILE A CA 1
ATOM 1929 C C . ILE A 1 272 ? 19.259 75.090 53.016 1.00 20.64 246 ILE A C 1
ATOM 1930 O O . ILE A 1 272 ? 19.641 75.365 51.886 1.00 19.65 246 ILE A O 1
ATOM 1935 N N . ASN A 1 273 ? 18.019 75.253 53.448 1.00 20.81 247 ASN A N 1
ATOM 1936 C CA . ASN A 1 273 ? 16.950 75.662 52.533 1.00 21.04 247 ASN A CA 1
ATOM 1937 C C . ASN A 1 273 ? 16.289 76.923 53.070 1.00 18.85 247 ASN A C 1
ATOM 1938 O O . ASN A 1 273 ? 15.819 76.908 54.210 1.00 20.07 247 ASN A O 1
ATOM 1943 N N . LYS A 1 274 ? 16.287 77.990 52.276 1.00 18.95 248 LYS A N 1
ATOM 1944 C CA . LYS A 1 274 ? 15.497 79.170 52.630 1.00 18.81 248 LYS A CA 1
ATOM 1945 C C . LYS A 1 274 ? 14.125 78.996 51.969 1.00 19.53 248 LYS A C 1
ATOM 1946 O O . LYS A 1 274 ? 14.021 78.904 50.746 1.00 19.59 248 LYS A O 1
ATOM 1952 N N . TYR A 1 275 ? 13.104 78.885 52.796 1.00 20.37 249 TYR A N 1
ATOM 1953 C CA . TYR A 1 275 ? 11.757 78.532 52.351 1.00 20.17 249 TYR A CA 1
ATOM 1954 C C . TYR A 1 275 ? 10.777 79.484 53.032 1.00 18.90 249 TYR A C 1
ATOM 1955 O O . TYR A 1 275 ? 10.776 79.528 54.261 1.00 20.35 249 TYR A O 1
ATOM 1964 N N . GLN A 1 276 ? 10.059 80.296 52.273 1.00 19.44 250 GLN A N 1
ATOM 1965 C CA . GLN A 1 276 ? 9.242 81.368 52.858 1.00 22.05 250 GLN A CA 1
ATOM 1966 C C . GLN A 1 276 ? 10.052 82.242 53.800 1.00 23.02 250 GLN A C 1
ATOM 1967 O O . GLN A 1 276 ? 9.558 82.699 54.829 1.00 23.08 250 GLN A O 1
ATOM 1973 N N . GLY A 1 277 ? 11.316 82.505 53.466 1.00 21.22 251 GLY A N 1
ATOM 1974 C CA . GLY A 1 277 ? 12.137 83.437 54.243 1.00 22.78 251 GLY A CA 1
ATOM 1975 C C . GLY A 1 277 ? 12.737 82.783 55.483 1.00 24.67 251 GLY A C 1
ATOM 1976 O O . GLY A 1 277 ? 13.561 83.391 56.168 1.00 24.20 251 GLY A O 1
ATOM 1977 N N . LYS A 1 278 ? 12.329 81.552 55.801 1.00 23.42 252 LYS A N 1
ATOM 1978 C CA . LYS A 1 278 ? 12.884 80.852 56.956 1.00 23.05 252 LYS A CA 1
ATOM 1979 C C . LYS A 1 278 ? 13.931 79.829 56.532 1.00 22.35 252 LYS A C 1
ATOM 1980 O O . LYS A 1 278 ? 13.933 79.363 55.393 1.00 21.77 252 LYS A O 1
ATOM 1986 N N . LEU A 1 279 ? 14.827 79.488 57.464 1.00 21.54 253 LEU A N 1
ATOM 1987 C CA . LEU A 1 279 ? 15.908 78.558 57.156 1.00 22.11 253 LEU A CA 1
ATOM 1988 C C . LEU A 1 279 ? 15.665 77.190 57.768 1.00 22.46 253 LEU A C 1
ATOM 1989 O O . LEU A 1 279 ? 15.160 77.060 58.888 1.00 22.54 253 LEU A O 1
ATOM 1994 N N . PHE A 1 280 ? 16.008 76.149 57.007 1.00 21.08 254 PHE A N 1
ATOM 1995 C CA . PHE A 1 280 ? 15.797 74.774 57.421 1.00 20.74 254 PHE A CA 1
ATOM 1996 C C . PHE A 1 280 ? 17.025 73.950 57.030 1.00 21.32 254 PHE A C 1
ATOM 1997 O O . PHE A 1 280 ? 17.701 74.343 56.077 1.00 21.72 254 PHE A O 1
ATOM 2005 N N . ALA A 1 281 ? 17.277 72.863 57.749 1.00 21.37 255 ALA A N 1
ATOM 2006 C CA . ALA A 1 281 ? 18.468 72.057 57.446 1.00 22.04 255 ALA A CA 1
ATOM 2007 C C . ALA A 1 281 ? 18.087 70.591 57.321 1.00 21.23 255 ALA A C 1
ATOM 2008 O O . ALA A 1 281 ? 17.248 70.098 58.089 1.00 22.15 255 ALA A O 1
ATOM 2010 N N . ALA A 1 282 ? 18.565 69.957 56.251 1.00 23.12 256 ALA A N 1
ATOM 2011 C CA . ALA A 1 282 ? 18.367 68.517 56.094 1.00 24.04 256 ALA A CA 1
ATOM 2012 C C . ALA A 1 282 ? 19.715 67.837 55.837 1.00 25.41 256 ALA A C 1
ATOM 2013 O O . ALA A 1 282 ? 20.529 68.350 55.083 1.00 26.60 256 ALA A O 1
ATOM 2015 N N . LYS A 1 283 ? 19.914 66.668 56.437 1.00 25.14 257 LYS A N 1
ATOM 2016 C CA . LYS A 1 283 ? 21.152 65.925 56.223 1.00 25.30 257 LYS A CA 1
ATOM 2017 C C . LYS A 1 283 ? 20.989 64.857 55.159 1.00 24.32 257 LYS A C 1
ATOM 2018 O O . LYS A 1 283 ? 19.904 64.319 54.954 1.00 25.67 257 LYS A O 1
ATOM 2024 N N . GLN A 1 284 ? 22.037 64.656 54.363 1.00 23.55 258 GLN A N 1
ATOM 2025 C CA . GLN A 1 284 ? 22.080 63.533 53.427 1.00 22.51 258 GLN A CA 1
ATOM 2026 C C . GLN A 1 284 ? 23.460 62.875 53.454 1.00 22.34 258 GLN A C 1
ATOM 2027 O O . GLN A 1 284 ? 24.411 63.474 53.966 1.00 21.68 258 GLN A O 1
ATOM 2033 N N . ASP A 1 285 ? 23.585 61.698 52.864 1.00 22.68 259 ASP A N 1
ATOM 2034 C CA . ASP A 1 285 ? 24.784 60.866 52.930 1.00 23.72 259 ASP A CA 1
ATOM 2035 C C . ASP A 1 285 ? 25.948 61.357 52.081 1.00 24.63 259 ASP A C 1
ATOM 2036 O O . ASP A 1 285 ? 27.124 61.095 52.374 1.00 22.99 259 ASP A O 1
ATOM 2041 N N . VAL A 1 286 ? 25.643 62.040 50.972 1.00 21.74 260 VAL A N 1
ATOM 2042 C CA . VAL A 1 286 ? 26.645 62.402 49.983 1.00 21.52 260 VAL A CA 1
ATOM 2043 C C . VAL A 1 286 ? 26.556 63.887 49.644 1.00 22.71 260 VAL A C 1
ATOM 2044 O O . VAL A 1 286 ? 25.533 64.536 49.914 1.00 23.82 260 VAL A O 1
ATOM 2048 N N . SER A 1 287 ? 27.608 64.418 49.047 1.00 20.30 261 SER A N 1
ATOM 2049 C CA . SER A 1 287 ? 27.568 65.756 48.464 1.00 20.72 261 SER A CA 1
ATOM 2050 C C . SER A 1 287 ? 26.513 65.829 47.364 1.00 20.69 261 SER A C 1
ATOM 2051 O O . SER A 1 287 ? 26.396 64.907 46.561 1.00 19.44 261 SER A O 1
ATOM 2054 N N . PRO A 1 288 ? 25.813 66.950 47.280 1.00 20.36 262 PRO A N 1
ATOM 2055 C CA . PRO A 1 288 ? 24.779 67.162 46.277 1.00 19.40 262 PRO A CA 1
ATOM 2056 C C . PRO A 1 288 ? 25.352 67.436 44.904 1.00 19.11 262 PRO A C 1
ATOM 2057 O O . PRO A 1 288 ? 24.617 67.477 43.909 1.00 19.46 262 PRO A O 1
ATOM 2061 N N . PHE A 1 289 ? 26.671 67.648 44.845 1.00 17.10 263 PHE A N 1
ATOM 2062 C CA . PHE A 1 289 ? 27.311 67.996 43.586 1.00 17.49 263 PHE A CA 1
ATOM 2063 C C . PHE A 1 289 ? 27.766 66.723 42.874 1.00 19.74 263 PHE A C 1
ATOM 2064 O O . PHE A 1 289 ? 28.936 66.581 42.521 1.00 19.50 263 PHE A O 1
ATOM 2072 N N . ASN A 1 290 ? 26.797 65.872 42.567 1.00 18.21 264 ASN A N 1
ATOM 2073 C CA . ASN A 1 290 ? 27.069 64.574 41.956 1.00 19.79 264 ASN A CA 1
ATOM 2074 C C . ASN A 1 290 ? 26.374 64.449 40.599 1.00 18.60 264 ASN A C 1
ATOM 2075 O O . ASN A 1 290 ? 26.003 63.358 40.157 1.00 16.26 264 ASN A O 1
ATOM 2080 N N . VAL A 1 291 ? 26.269 65.583 39.904 1.00 17.25 265 VAL A N 1
ATOM 2081 C CA . VAL A 1 291 ? 25.715 65.600 38.551 1.00 17.26 265 VAL A CA 1
ATOM 2082 C C . VAL A 1 291 ? 26.820 65.411 37.512 1.00 16.99 265 VAL A C 1
ATOM 2083 O O . VAL A 1 291 ? 27.647 66.289 37.301 1.00 18.88 265 VAL A O 1
ATOM 2087 N N . VAL A 1 292 ? 26.802 64.271 36.827 1.00 17.57 266 VAL A N 1
ATOM 2088 C CA . VAL A 1 292 ? 27.870 63.929 35.881 1.00 17.78 266 VAL A CA 1
ATOM 2089 C C . VAL A 1 292 ? 27.674 64.638 34.554 1.00 16.09 266 VAL A C 1
ATOM 2090 O O . VAL A 1 292 ? 28.627 64.992 33.862 1.00 17.05 266 VAL A O 1
ATOM 2094 N N . ALA A 1 293 ? 26.403 64.854 34.173 1.00 17.88 267 ALA A N 1
ATOM 2095 C CA . ALA A 1 293 ? 26.103 65.551 32.929 1.00 17.18 267 ALA A CA 1
ATOM 2096 C C . ALA A 1 293 ? 24.747 66.256 33.076 1.00 16.50 267 ALA A C 1
ATOM 2097 O O . ALA A 1 293 ? 23.899 65.814 33.841 1.00 16.54 267 ALA A O 1
ATOM 2099 N N . TRP A 1 294 ? 24.548 67.308 32.297 1.00 16.98 268 TRP A N 1
ATOM 2100 C CA . TRP A 1 294 ? 23.296 68.062 32.411 1.00 17.61 268 TRP A CA 1
ATOM 2101 C C . TRP A 1 294 ? 23.018 68.746 31.074 1.00 17.75 268 TRP A C 1
ATOM 2102 O O . TRP A 1 294 ? 23.935 68.957 30.274 1.00 18.34 268 TRP A O 1
ATOM 2113 N N . HIS A 1 295 ? 21.735 69.007 30.822 1.00 18.14 269 HIS A N 1
ATOM 2114 C CA . HIS A 1 295 ? 21.407 69.851 29.670 1.00 16.86 269 HIS A CA 1
ATOM 2115 C C . HIS A 1 295 ? 20.173 70.679 30.026 1.00 16.93 269 HIS A C 1
ATOM 2116 O O . HIS A 1 295 ? 19.348 70.250 30.828 1.00 17.04 269 HIS A O 1
ATOM 2123 N N . GLY A 1 296 ? 20.082 71.832 29.371 1.00 19.02 270 GLY A N 1
ATOM 2124 C CA . GLY A 1 296 ? 18.884 72.657 29.569 1.00 18.57 270 GLY A CA 1
ATOM 2125 C C . GLY A 1 296 ? 19.281 74.130 29.530 1.00 18.30 270 GLY A C 1
ATOM 2126 O O . GLY A 1 296 ? 20.436 74.485 29.275 1.00 18.29 270 GLY A O 1
ATOM 2127 N N . ASN A 1 297 ? 18.300 74.963 29.873 1.00 17.74 271 ASN A N 1
ATOM 2128 C CA . ASN A 1 297 ? 18.501 76.407 29.733 1.00 18.56 271 ASN A CA 1
ATOM 2129 C C . ASN A 1 297 ? 18.320 77.087 31.080 1.00 18.39 271 ASN A C 1
ATOM 2130 O O . ASN A 1 297 ? 18.134 78.304 31.136 1.00 17.03 271 ASN A O 1
ATOM 2135 N N . TYR A 1 298 ? 18.293 76.296 32.151 1.00 17.61 272 TYR A N 1
ATOM 2136 C CA . TYR A 1 298 ? 18.113 76.865 33.491 1.00 17.39 272 TYR A CA 1
ATOM 2137 C C . TYR A 1 298 ? 19.379 76.606 34.311 1.00 17.44 272 TYR A C 1
ATOM 2138 O O . TYR A 1 298 ? 19.501 75.488 34.831 1.00 16.50 272 TYR A O 1
ATOM 2147 N N . THR A 1 299 ? 20.279 77.582 34.343 1.00 17.76 273 THR A N 1
ATOM 2148 C CA . THR A 1 299 ? 21.591 77.344 34.956 1.00 17.97 273 THR A CA 1
ATOM 2149 C C . THR A 1 299 ? 22.078 78.558 35.739 1.00 17.96 273 THR A C 1
ATOM 2150 O O . THR A 1 299 ? 21.582 79.668 35.583 1.00 17.95 273 THR A O 1
ATOM 2154 N N . PRO A 1 300 ? 23.087 78.369 36.578 1.00 17.44 274 PRO A N 1
ATOM 2155 C CA . PRO A 1 300 ? 23.835 79.474 37.155 1.00 17.13 274 PRO A CA 1
ATOM 2156 C C . PRO A 1 300 ? 24.662 80.128 36.061 1.00 16.07 274 PRO A C 1
ATOM 2157 O O . PRO A 1 300 ? 24.914 79.521 35.008 1.00 15.69 274 PRO A O 1
ATOM 2161 N N . TYR A 1 301 ? 25.067 81.365 36.270 1.00 15.49 275 TYR A N 1
ATOM 2162 C CA . TYR A 1 301 ? 25.952 82.027 35.323 1.00 17.54 275 TYR A CA 1
ATOM 2163 C C . TYR A 1 301 ? 26.711 83.183 35.980 1.00 17.62 275 TYR A C 1
ATOM 2164 O O . TYR A 1 301 ? 26.346 83.641 37.054 1.00 18.57 275 TYR A O 1
ATOM 2173 N N . LYS A 1 302 ? 27.748 83.630 35.282 1.00 17.18 276 LYS A N 1
ATOM 2174 C CA . LYS A 1 302 ? 28.517 84.765 35.769 1.00 18.17 276 LYS A CA 1
ATOM 2175 C C . LYS A 1 302 ? 28.752 85.751 34.631 1.00 16.46 276 LYS A C 1
ATOM 2176 O O . LYS A 1 302 ? 28.591 85.382 33.471 1.00 17.81 276 LYS A O 1
ATOM 2182 N N . TYR A 1 303 ? 29.144 86.964 34.995 1.00 16.72 277 TYR A N 1
ATOM 2183 C CA . TYR A 1 303 ? 29.391 88.004 33.990 1.00 18.12 277 TYR A CA 1
ATOM 2184 C C . TYR A 1 303 ? 30.464 88.965 34.501 1.00 18.76 277 TYR A C 1
ATOM 2185 O O . TYR A 1 303 ? 30.394 89.349 35.667 1.00 19.92 277 TYR A O 1
ATOM 2194 N N . ASN A 1 304 ? 31.418 89.317 33.656 1.00 18.59 278 ASN A N 1
ATOM 2195 C CA . ASN A 1 304 ? 32.469 90.258 34.057 1.00 19.61 278 ASN A CA 1
ATOM 2196 C C . ASN A 1 304 ? 32.048 91.659 33.634 1.00 17.26 278 ASN A C 1
ATOM 2197 O O . ASN A 1 304 ? 31.868 91.932 32.443 1.00 19.13 278 ASN A O 1
ATOM 2202 N N . LEU A 1 305 ? 31.898 92.567 34.590 1.00 18.01 279 LEU A N 1
ATOM 2203 C CA . LEU A 1 305 ? 31.404 93.906 34.257 1.00 18.07 279 LEU A CA 1
ATOM 2204 C C . LEU A 1 305 ? 32.315 94.696 33.331 1.00 20.05 279 LEU A C 1
ATOM 2205 O O . LEU A 1 305 ? 31.834 95.648 32.689 1.00 19.61 279 LEU A O 1
ATOM 2210 N N . LYS A 1 306 ? 33.580 94.312 33.222 1.00 21.06 280 LYS A N 1
ATOM 2211 C CA . LYS A 1 306 ? 34.492 95.030 32.329 1.00 21.98 280 LYS A CA 1
ATOM 2212 C C . LYS A 1 306 ? 34.020 94.894 30.884 1.00 21.69 280 LYS A C 1
ATOM 2213 O O . LYS A 1 306 ? 34.453 95.669 30.035 1.00 21.20 280 LYS A O 1
ATOM 2219 N N . ASN A 1 307 ? 33.245 93.855 30.569 1.00 20.23 281 ASN A N 1
ATOM 2220 C CA . ASN A 1 307 ? 32.823 93.646 29.187 1.00 20.06 281 ASN A CA 1
ATOM 2221 C C . ASN A 1 307 ? 31.601 94.478 28.817 1.00 21.02 281 ASN A C 1
ATOM 2222 O O . ASN A 1 307 ? 31.153 94.408 27.672 1.00 20.04 281 ASN A O 1
ATOM 2227 N N . PHE A 1 308 ? 31.067 95.281 29.743 1.00 19.97 282 PHE A N 1
ATOM 2228 C CA . PHE A 1 308 ? 29.834 96.009 29.394 1.00 19.88 282 PHE A CA 1
ATOM 2229 C C . PHE A 1 308 ? 30.070 97.020 28.281 1.00 20.77 282 PHE A C 1
ATOM 2230 O O . PHE A 1 308 ? 30.954 97.877 28.411 1.00 19.74 282 PHE A O 1
ATOM 2246 N N . VAL A 1 310 ? 29.403 100.137 26.787 1.00 20.12 284 VAL A N 1
ATOM 2247 C CA . VAL A 1 310 ? 28.715 101.309 27.319 1.00 19.23 284 VAL A CA 1
ATOM 2248 C C . VAL A 1 310 ? 28.117 102.168 26.218 1.00 21.55 284 VAL A C 1
ATOM 2249 O O . VAL A 1 310 ? 28.860 102.531 25.298 1.00 20.60 284 VAL A O 1
ATOM 2253 N N . ILE A 1 311 ? 26.836 102.466 26.315 1.00 19.53 285 ILE A N 1
ATOM 2254 C CA . ILE A 1 311 ? 26.112 103.353 25.410 1.00 22.57 285 ILE A CA 1
ATOM 2255 C C . ILE A 1 311 ? 25.773 104.657 26.143 1.00 21.65 285 ILE A C 1
ATOM 2256 O O . ILE A 1 311 ? 25.552 104.673 27.357 1.00 19.13 285 ILE A O 1
ATOM 2261 N N . ASN A 1 312 ? 25.976 105.805 25.489 1.00 20.12 286 ASN A N 1
ATOM 2262 C CA . ASN A 1 312 ? 25.662 107.100 26.109 1.00 21.69 286 ASN A CA 1
ATOM 2263 C C . ASN A 1 312 ? 25.656 108.259 25.122 1.00 20.03 286 ASN A C 1
ATOM 2264 O O . ASN A 1 312 ? 25.667 108.082 23.895 1.00 19.64 286 ASN A O 1
ATOM 2269 N N . SER A 1 313 ? 25.488 109.497 25.603 1.00 19.49 287 SER A N 1
ATOM 2270 C CA . SER A 1 313 ? 25.426 110.635 24.674 1.00 19.54 287 SER A CA 1
ATOM 2271 C C . SER A 1 313 ? 26.780 110.994 24.080 1.00 20.55 287 SER A C 1
ATOM 2272 O O . SER A 1 313 ? 27.820 110.977 24.751 1.00 22.30 287 SER A O 1
ATOM 2275 N N . VAL A 1 314 ? 26.792 111.301 22.786 1.00 20.51 288 VAL A N 1
ATOM 2276 C CA . VAL A 1 314 ? 28.010 111.686 22.082 1.00 21.07 288 VAL A CA 1
ATOM 2277 C C . VAL A 1 314 ? 27.861 113.016 21.359 1.00 22.04 288 VAL A C 1
ATOM 2278 O O . VAL A 1 314 ? 28.641 113.331 20.450 1.00 22.20 288 VAL A O 1
ATOM 2282 N N . ALA A 1 315 ? 26.872 113.817 21.768 1.00 21.49 289 ALA A N 1
ATOM 2283 C CA . ALA A 1 315 ? 26.756 115.166 21.204 1.00 21.70 289 ALA A CA 1
ATOM 2284 C C . ALA A 1 315 ? 26.403 116.166 22.299 1.00 22.88 289 ALA A C 1
ATOM 2285 O O . ALA A 1 315 ? 27.185 117.089 22.566 1.00 22.89 289 ALA A O 1
ATOM 2287 N N . PHE A 1 316 ? 25.275 115.945 22.964 1.00 20.76 290 PHE A N 1
ATOM 2288 C CA . PHE A 1 316 ? 24.844 116.851 24.036 1.00 21.51 290 PHE A CA 1
ATOM 2289 C C . PHE A 1 316 ? 23.858 116.147 24.964 1.00 21.90 290 PHE A C 1
ATOM 2290 O O . PHE A 1 316 ? 23.375 115.044 24.678 1.00 21.09 290 PHE A O 1
ATOM 2298 N N . ASP A 1 317 ? 23.533 116.783 26.081 1.00 20.73 291 ASP A N 1
ATOM 2299 C CA . ASP A 1 317 ? 22.553 116.274 27.028 1.00 20.54 291 ASP A CA 1
ATOM 2300 C C . ASP A 1 317 ? 23.049 115.076 27.821 1.00 22.34 291 ASP A C 1
ATOM 2301 O O . ASP A 1 317 ? 24.152 114.550 27.609 1.00 22.49 291 ASP A O 1
ATOM 2306 N N . HIS A 1 318 ? 22.242 114.678 28.811 1.00 20.79 292 HIS A N 1
ATOM 2307 C CA . HIS A 1 318 ? 22.659 113.687 29.796 1.00 20.42 292 HIS A CA 1
ATOM 2308 C C . HIS A 1 318 ? 21.677 112.509 29.734 1.00 22.18 292 HIS A C 1
ATOM 2309 O O . HIS A 1 318 ? 20.486 112.729 29.948 1.00 21.83 292 HIS A O 1
ATOM 2316 N N . ALA A 1 319 ? 22.163 111.329 29.402 1.00 21.47 293 ALA A N 1
ATOM 2317 C CA . ALA A 1 319 ? 21.272 110.190 29.152 1.00 22.76 293 ALA A CA 1
ATOM 2318 C C . ALA A 1 319 ? 20.735 109.651 30.470 1.00 23.15 293 ALA A C 1
ATOM 2319 O O . ALA A 1 319 ? 21.448 109.658 31.486 1.00 22.52 293 ALA A O 1
ATOM 2321 N N . ASP A 1 320 ? 19.505 109.151 30.478 1.00 21.04 294 ASP A N 1
ATOM 2322 C CA . ASP A 1 320 ? 18.963 108.500 31.665 1.00 21.54 294 ASP A CA 1
ATOM 2323 C C . ASP A 1 320 ? 19.781 107.264 32.031 1.00 23.13 294 ASP A C 1
ATOM 2324 O O . ASP A 1 320 ? 20.233 106.523 31.165 1.00 22.22 294 ASP A O 1
ATOM 2329 N N . PRO A 1 321 ? 19.988 107.036 33.321 1.00 25.56 295 PRO A N 1
ATOM 2330 C CA . PRO A 1 321 ? 20.831 105.956 33.814 1.00 24.36 295 PRO A CA 1
ATOM 2331 C C . PRO A 1 321 ? 20.274 104.567 33.547 1.00 22.52 295 PRO A C 1
ATOM 2332 O O . PRO A 1 321 ? 20.977 103.576 33.774 1.00 20.98 295 PRO A O 1
ATOM 2336 N N . SER A 1 322 ? 19.054 104.459 33.019 1.00 21.60 296 SER A N 1
ATOM 2337 C CA . SER A 1 322 ? 18.567 103.167 32.522 1.00 20.75 296 SER A CA 1
ATOM 2338 C C . SER A 1 322 ? 19.458 102.625 31.405 1.00 19.35 296 SER A C 1
ATOM 2339 O O . SER A 1 322 ? 19.458 101.426 31.118 1.00 19.06 296 SER A O 1
ATOM 2342 N N . ILE A 1 323 ? 20.211 103.505 30.760 1.00 19.40 297 ILE A N 1
ATOM 2343 C CA . ILE A 1 323 ? 21.047 103.107 29.615 1.00 18.44 297 ILE A CA 1
ATOM 2344 C C . ILE A 1 323 ? 22.200 102.213 30.042 1.00 20.10 297 ILE A C 1
ATOM 2345 O O . ILE A 1 323 ? 22.814 101.504 29.229 1.00 20.41 297 ILE A O 1
ATOM 2350 N N . PHE A 1 324 ? 22.490 102.168 31.337 1.00 17.17 298 PHE A N 1
ATOM 2351 C CA . PHE A 1 324 ? 23.506 101.309 31.913 1.00 18.32 298 PHE A CA 1
ATOM 2352 C C . PHE A 1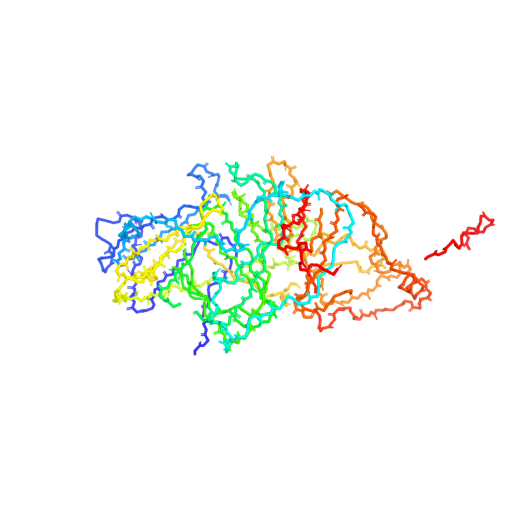 324 ? 22.963 100.017 32.522 1.00 18.08 298 PHE A C 1
ATOM 2353 O O . PHE A 1 324 ? 23.612 99.442 33.401 1.00 17.38 298 PHE A O 1
ATOM 2361 N N . THR A 1 325 ? 21.757 99.611 32.150 1.00 16.87 299 THR A N 1
ATOM 2362 C CA . THR A 1 325 ? 21.120 98.437 32.767 1.00 18.09 299 THR A CA 1
ATOM 2363 C C . THR A 1 325 ? 21.835 97.159 32.339 1.00 16.70 299 THR A C 1
ATOM 2364 O O . THR A 1 325 ? 22.008 96.921 31.138 1.00 17.65 299 THR A O 1
ATOM 2368 N N . VAL A 1 326 ? 22.210 96.326 33.295 1.00 16.86 300 VAL A N 1
ATOM 2369 C CA . VAL A 1 326 ? 22.852 95.040 32.994 1.00 18.16 300 VAL A CA 1
ATOM 2370 C C . VAL A 1 326 ? 21.823 93.908 32.975 1.00 17.78 300 VAL A C 1
ATOM 2371 O O . VAL A 1 326 ? 21.751 93.161 31.997 1.00 17.99 300 VAL A O 1
ATOM 2375 N N . LEU A 1 327 ? 21.038 93.795 34.033 1.00 17.38 301 LEU A N 1
ATOM 2376 C CA . LEU A 1 327 ? 19.974 92.814 34.146 1.00 18.32 301 LEU A CA 1
ATOM 2377 C C . LEU A 1 327 ? 18.718 93.441 34.759 1.00 19.31 301 LEU A C 1
ATOM 2378 O O . LEU A 1 327 ? 18.833 94.389 35.537 1.00 20.27 301 LEU A O 1
ATOM 2383 N N . THR A 1 328 ? 17.570 92.858 34.447 1.00 17.00 302 THR A N 1
ATOM 2384 C CA . THR A 1 328 ? 16.297 93.357 34.963 1.00 18.14 302 THR A CA 1
ATOM 2385 C C . THR A 1 328 ? 15.385 92.185 35.306 1.00 20.33 302 THR A C 1
ATOM 2386 O O . THR A 1 328 ? 15.567 91.086 34.778 1.00 20.21 302 THR A O 1
ATOM 2390 N N . ALA A 1 329 ? 14.469 92.373 36.251 1.00 18.33 303 ALA A N 1
ATOM 2391 C CA . ALA A 1 329 ? 13.497 91.343 36.605 1.00 18.65 303 ALA A CA 1
ATOM 2392 C C . ALA A 1 329 ? 12.090 91.960 36.628 1.00 20.02 303 ALA A C 1
ATOM 2393 O O . ALA A 1 329 ? 11.883 93.041 37.185 1.00 18.30 303 ALA A O 1
ATOM 2395 N N . LYS A 1 330 ? 11.154 91.312 35.964 1.00 21.53 304 LYS A N 1
ATOM 2396 C CA . LYS A 1 330 ? 9.807 91.871 35.809 1.00 24.03 304 LYS A CA 1
ATOM 2397 C C . LYS A 1 330 ? 9.003 91.893 37.104 1.00 25.43 304 LYS A C 1
ATOM 2398 O O . LYS A 1 330 ? 9.064 90.972 37.923 1.00 24.28 304 LYS A O 1
ATOM 2404 N N . SER A 1 331 ? 8.140 92.911 37.248 1.00 23.40 305 SER A N 1
ATOM 2405 C CA . SER A 1 331 ? 7.139 92.887 38.313 1.00 21.98 305 SER A CA 1
ATOM 2406 C C . SER A 1 331 ? 5.828 92.310 37.766 1.00 24.68 305 SER A C 1
ATOM 2407 O O . SER A 1 331 ? 5.771 91.982 36.581 1.00 24.87 305 SER A O 1
ATOM 2410 N N . VAL A 1 332 ? 4.817 92.165 38.607 1.00 24.55 306 VAL A N 1
ATOM 2411 C CA . VAL A 1 332 ? 3.502 91.730 38.144 1.00 27.98 306 VAL A CA 1
ATOM 2412 C C . VAL A 1 332 ? 2.759 92.854 37.432 1.00 29.70 306 VAL A C 1
ATOM 2413 O O . VAL A 1 332 ? 1.636 92.633 36.988 1.00 31.47 306 VAL A O 1
ATOM 2417 N N . ARG A 1 333 ? 3.299 94.064 37.443 1.00 27.97 307 ARG A N 1
ATOM 2418 C CA . ARG A 1 333 ? 2.749 95.139 36.609 1.00 31.23 307 ARG A CA 1
ATOM 2419 C C . ARG A 1 333 ? 3.529 95.253 35.309 1.00 32.68 307 ARG A C 1
ATOM 2420 O O . ARG A 1 333 ? 4.751 95.401 35.293 1.00 33.54 307 ARG A O 1
ATOM 2428 N N . PRO A 1 334 ? 2.843 95.190 34.176 1.00 33.67 308 PRO A N 1
ATOM 2429 C CA . PRO A 1 334 ? 3.457 95.155 32.866 1.00 34.70 308 PRO A CA 1
ATOM 2430 C C . PRO A 1 334 ? 4.369 96.335 32.582 1.00 34.70 308 PRO A C 1
ATOM 2431 O O . PRO A 1 334 ? 3.975 97.477 32.839 1.00 33.76 308 PRO A O 1
ATOM 2435 N N . GLY A 1 335 ? 5.572 96.076 32.077 1.00 32.31 309 GLY A N 1
ATOM 2436 C CA . GLY A 1 335 ? 6.483 97.144 31.680 1.00 32.42 309 GLY A CA 1
ATOM 2437 C C . GLY A 1 335 ? 7.311 97.649 32.861 1.00 30.41 309 GLY A C 1
ATOM 2438 O O . GLY A 1 335 ? 8.314 98.348 32.696 1.00 28.97 309 GLY A O 1
ATOM 2439 N N . VAL A 1 336 ? 6.886 97.254 34.059 1.00 27.75 310 VAL A N 1
ATOM 2440 C CA . VAL A 1 336 ? 7.524 97.746 35.282 1.00 24.74 310 VAL A CA 1
ATOM 2441 C C . VAL A 1 336 ? 8.406 96.660 35.890 1.00 24.34 310 VAL A C 1
ATOM 2442 O O . VAL A 1 336 ? 7.897 95.593 36.216 1.00 23.53 310 VAL A O 1
ATOM 2446 N N . ALA A 1 337 ? 9.695 96.925 36.051 1.00 23.92 311 ALA A N 1
ATOM 2447 C CA . ALA A 1 337 ? 10.601 95.966 36.669 1.00 21.49 311 ALA A CA 1
ATOM 2448 C C . ALA A 1 337 ? 10.406 95.964 38.181 1.00 19.73 311 ALA A C 1
ATOM 2449 O O . ALA A 1 337 ? 10.276 97.057 38.743 1.00 20.64 311 ALA A O 1
ATOM 2451 N N . ILE A 1 338 ? 10.495 94.801 38.819 1.00 18.36 312 ILE A N 1
ATOM 2452 C CA . ILE A 1 338 ? 10.565 94.767 40.282 1.00 18.18 312 ILE A CA 1
ATOM 2453 C C . ILE A 1 338 ? 11.949 95.242 40.730 1.00 19.55 312 ILE A C 1
ATOM 2454 O O . ILE A 1 338 ? 12.101 95.903 41.753 1.00 21.07 312 ILE A O 1
ATOM 2459 N N . ALA A 1 339 ? 12.960 94.942 39.914 1.00 17.80 313 ALA A N 1
ATOM 2460 C CA . ALA A 1 339 ? 14.322 95.376 40.191 1.00 19.95 313 ALA A CA 1
ATOM 2461 C C . ALA A 1 339 ? 15.124 95.475 38.898 1.00 20.43 313 ALA A C 1
ATOM 2462 O O . ALA A 1 339 ? 14.995 94.621 38.022 1.00 20.78 313 ALA A O 1
ATOM 2464 N N . ASP A 1 340 ? 16.102 96.380 38.889 1.00 19.88 314 ASP A N 1
ATOM 2465 C CA . ASP A 1 340 ? 17.066 96.453 37.803 1.00 20.68 314 ASP A CA 1
ATOM 2466 C C . ASP A 1 340 ? 18.471 96.499 38.434 1.00 22.06 314 ASP A C 1
ATOM 2467 O O . ASP A 1 340 ? 18.620 97.064 39.516 1.00 21.17 314 ASP A O 1
ATOM 2472 N N . PHE A 1 341 ? 19.435 95.946 37.733 1.00 19.50 315 PHE A N 1
ATOM 2473 C CA . PHE A 1 341 ? 20.840 96.042 38.133 1.00 18.92 315 PHE A CA 1
ATOM 2474 C C . PHE A 1 341 ? 21.570 96.940 37.143 1.00 18.40 315 PHE A C 1
ATOM 2475 O O . PHE A 1 341 ? 21.597 96.689 35.929 1.00 18.30 315 PHE A O 1
ATOM 2483 N N . VAL A 1 342 ? 22.009 98.105 37.636 1.00 17.31 316 VAL A N 1
ATOM 2484 C CA . VAL A 1 342 ? 22.544 99.166 36.788 1.00 17.63 316 VAL A CA 1
ATOM 2485 C C . VAL A 1 342 ? 23.986 99.470 37.201 1.00 18.36 316 VAL A C 1
ATOM 2486 O O . VAL A 1 342 ? 24.255 99.492 38.411 1.00 19.29 316 VAL A O 1
ATOM 2490 N N . ILE A 1 343 ? 24.892 99.671 36.246 1.00 17.48 317 ILE A N 1
ATOM 2491 C CA . ILE A 1 343 ? 26.278 99.961 36.674 1.00 18.14 317 ILE A CA 1
ATOM 2492 C C . ILE A 1 343 ? 26.723 101.325 36.182 1.00 20.86 317 ILE A C 1
ATOM 2493 O O . ILE A 1 343 ? 26.007 101.928 35.389 1.00 21.09 317 ILE A O 1
ATOM 2498 N N . PHE A 1 344 ? 27.824 101.875 36.698 1.00 22.10 318 PHE A N 1
ATOM 2499 C CA . PHE A 1 344 ? 28.348 103.154 36.220 1.00 22.87 318 PHE A CA 1
ATOM 2500 C C . PHE A 1 344 ? 29.808 102.980 35.815 1.00 23.49 318 PHE A C 1
ATOM 2501 O O . PHE A 1 344 ? 30.735 103.261 36.568 1.00 23.24 318 PHE A O 1
ATOM 2509 N N . PRO A 1 345 ? 30.030 102.452 34.617 1.00 23.49 319 PRO A N 1
ATOM 2510 C CA . PRO A 1 345 ? 31.320 101.929 34.211 1.00 24.37 319 PRO A CA 1
ATOM 2511 C C . PRO A 1 345 ? 32.265 102.965 33.631 1.00 22.70 319 PRO A C 1
ATOM 2512 O O . PRO A 1 345 ? 31.838 104.027 33.175 1.00 22.12 319 PRO A O 1
ATOM 2516 N N . PRO A 1 346 ? 33.549 102.645 33.612 1.00 23.48 320 PRO A N 1
ATOM 2517 C CA . PRO A 1 346 ? 34.558 103.510 33.007 1.00 24.55 320 PRO A CA 1
ATOM 2518 C C . PRO A 1 346 ? 34.186 103.807 31.563 1.00 24.47 320 PRO A C 1
ATOM 2519 O O . PRO A 1 346 ? 33.732 102.893 30.879 1.00 24.30 320 PRO A O 1
ATOM 2523 N N . ARG A 1 347 ? 34.228 105.061 31.146 1.00 23.79 321 ARG A N 1
ATOM 2524 C CA . ARG A 1 347 ? 33.770 105.465 29.830 1.00 23.48 321 ARG A CA 1
ATOM 2525 C C . ARG A 1 347 ? 34.331 106.835 29.450 1.00 24.32 321 ARG A C 1
ATOM 2526 O O . ARG A 1 347 ? 34.813 107.575 30.310 1.00 23.37 321 ARG A O 1
ATOM 2534 N N . TRP A 1 348 ? 34.101 107.248 28.208 1.00 23.19 322 TRP A N 1
ATOM 2535 C CA . TRP A 1 348 ? 34.330 108.638 27.826 1.00 23.02 322 TRP A CA 1
ATOM 2536 C C . TRP A 1 348 ? 33.108 109.486 28.178 1.00 24.11 322 TRP A C 1
ATOM 2537 O O . TRP A 1 348 ? 31.989 109.007 27.971 1.00 24.02 322 TRP A O 1
ATOM 2548 N N . GLY A 1 349 ? 33.314 110.705 28.660 1.00 21.13 323 GLY A N 1
ATOM 2549 C CA . GLY A 1 349 ? 32.219 111.692 28.697 1.00 21.77 323 GLY A CA 1
ATOM 2550 C C . GLY A 1 349 ? 32.514 112.819 27.718 1.00 22.24 323 GLY A C 1
ATOM 2551 O O . GLY A 1 349 ? 33.606 113.416 27.799 1.00 22.91 323 GLY A O 1
ATOM 2552 N N . VAL A 1 350 ? 31.580 113.125 26.814 1.00 21.21 324 VAL A N 1
ATOM 2553 C CA . VAL A 1 350 ? 31.889 114.059 25.732 1.00 20.94 324 VAL A CA 1
ATOM 2554 C C . VAL A 1 350 ? 30.799 115.074 25.422 1.00 23.25 324 VAL A C 1
ATOM 2555 O O . VAL A 1 350 ? 30.983 115.910 24.522 1.00 22.38 324 VAL A O 1
ATOM 2559 N N . ALA A 1 351 ? 29.658 115.030 26.115 1.00 22.35 325 ALA A N 1
ATOM 2560 C CA . ALA A 1 351 ? 28.559 115.934 25.776 1.00 21.65 325 ALA A CA 1
ATOM 2561 C C . ALA A 1 351 ? 29.013 117.392 25.849 1.00 21.95 325 ALA A C 1
ATOM 2562 O O . ALA A 1 351 ? 29.613 117.789 26.842 1.00 23.73 325 ALA A O 1
ATOM 2564 N N . ASP A 1 352 ? 28.713 118.164 24.818 1.00 22.68 326 ASP A N 1
ATOM 2565 C CA . ASP A 1 352 ? 29.069 119.573 24.785 1.00 22.27 326 ASP A CA 1
ATOM 2566 C C . ASP A 1 352 ? 27.868 120.428 25.197 1.00 23.67 326 ASP A C 1
ATOM 2567 O O . ASP A 1 352 ? 26.716 120.013 25.046 1.00 23.11 326 ASP A O 1
ATOM 2572 N N . LYS A 1 353 ? 28.156 121.623 25.708 1.00 22.75 327 LYS A N 1
ATOM 2573 C CA . LYS A 1 353 ? 27.102 122.531 26.146 1.00 23.73 327 LYS A CA 1
ATOM 2574 C C . LYS A 1 353 ? 26.109 121.818 27.051 1.00 22.78 327 LYS A C 1
ATOM 2575 O O . LYS A 1 353 ? 24.904 121.975 26.879 1.00 23.71 327 LYS A O 1
ATOM 2581 N N . THR A 1 354 ? 26.598 121.071 28.030 1.00 23.67 328 THR A N 1
ATOM 2582 C CA . THR A 1 354 ? 25.749 120.147 28.782 1.00 23.17 328 THR A CA 1
ATOM 2583 C C . THR A 1 354 ? 26.120 120.092 30.251 1.00 24.46 328 THR A C 1
ATOM 2584 O O . THR A 1 354 ? 27.327 119.987 30.524 1.00 27.79 328 THR A O 1
ATOM 2588 N N . PHE A 1 355 ? 25.176 120.022 31.173 1.00 23.15 329 PHE A N 1
ATOM 2589 C CA . PHE A 1 355 ? 25.519 119.679 32.557 1.00 22.42 329 PHE A CA 1
ATOM 2590 C C . PHE A 1 355 ? 25.774 118.184 32.627 1.00 23.86 329 PHE A C 1
ATOM 2591 O O . PHE A 1 355 ? 24.841 117.371 32.512 1.00 21.99 329 PHE A O 1
ATOM 2599 N N . ARG A 1 356 ? 27.046 117.784 32.738 1.00 24.22 330 ARG A N 1
ATOM 2600 C CA . ARG A 1 356 ? 27.415 116.384 32.652 1.00 24.06 330 ARG A CA 1
ATOM 2601 C C . ARG A 1 356 ? 27.079 115.507 33.840 1.00 24.80 330 ARG A C 1
ATOM 2602 O O . ARG A 1 356 ? 26.834 114.310 33.647 1.00 24.01 330 ARG A O 1
ATOM 2610 N N . PRO A 1 357 ? 27.127 115.993 35.068 1.00 24.48 331 PRO A N 1
ATOM 2611 C CA . PRO A 1 357 ? 26.804 115.176 36.225 1.00 24.24 331 PRO A CA 1
ATOM 2612 C C . PRO A 1 357 ? 25.329 114.798 36.214 1.00 23.81 331 PRO A C 1
ATOM 2613 O O . PRO A 1 357 ? 24.542 115.331 35.431 1.00 23.20 331 PRO A O 1
ATOM 2617 N N . PRO A 1 358 ? 24.939 113.878 37.078 1.00 24.01 332 PRO A N 1
ATOM 2618 C CA . PRO A 1 358 ? 23.544 113.436 37.134 1.00 24.54 332 PRO A CA 1
ATOM 2619 C C . PRO A 1 358 ? 22.639 114.627 37.381 1.00 24.18 332 PRO A C 1
ATOM 2620 O O . PRO A 1 358 ? 23.037 115.534 38.118 1.00 24.39 332 PRO A O 1
ATOM 2624 N N . TYR A 1 359 ? 21.488 114.697 36.724 1.00 21.14 333 TYR A N 1
ATOM 2625 C CA . TYR A 1 359 ? 20.602 115.855 36.850 1.00 20.29 333 TYR A CA 1
ATOM 2626 C C . TYR A 1 359 ? 19.847 115.806 38.170 1.00 19.81 333 TYR A C 1
ATOM 2627 O O . TYR A 1 359 ? 19.702 114.716 38.741 1.00 19.83 333 TYR A O 1
ATOM 2636 N N . TYR A 1 360 ? 19.387 116.950 38.691 1.00 19.08 334 TYR A N 1
ATOM 2637 C CA . TYR A 1 360 ? 18.435 116.930 39.803 1.00 18.61 334 TYR A CA 1
ATOM 2638 C C . TYR A 1 360 ? 17.230 116.079 39.437 1.00 18.72 334 TYR A C 1
ATOM 2639 O O . TYR A 1 360 ? 16.764 116.176 38.299 1.00 17.85 334 TYR A O 1
ATOM 2648 N N . HIS A 1 361 ? 16.680 115.320 40.388 1.00 19.33 335 HIS A N 1
ATOM 2649 C CA . HIS A 1 361 ? 15.792 114.217 39.990 1.00 22.51 335 HIS A CA 1
ATOM 2650 C C . HIS A 1 361 ? 14.857 113.819 41.110 1.00 19.82 335 HIS A C 1
ATOM 2651 O O . HIS A 1 361 ? 15.234 113.767 42.279 1.00 20.90 335 HIS A O 1
ATOM 2658 N N . ARG A 1 362 ? 13.587 113.567 40.775 1.00 18.31 336 ARG A N 1
ATOM 2659 C CA . ARG A 1 362 ? 12.681 112.861 41.672 1.00 16.91 336 ARG A CA 1
ATOM 2660 C C . ARG A 1 362 ? 12.016 111.745 40.852 1.00 16.67 336 ARG A C 1
ATOM 2661 O O . ARG A 1 362 ? 11.618 112.038 39.713 1.00 16.37 336 ARG A O 1
ATOM 2669 N N . ASN A 1 363 ? 11.994 110.528 41.376 1.00 15.43 337 ASN A N 1
ATOM 2670 C CA . ASN A 1 363 ? 11.481 109.441 40.521 1.00 18.01 337 ASN A CA 1
ATOM 2671 C C . ASN A 1 363 ? 10.646 108.436 41.296 1.00 18.37 337 ASN A C 1
ATOM 2672 O O . ASN A 1 363 ? 10.714 108.412 42.518 1.00 19.02 337 ASN A O 1
ATOM 2677 N N . CYS A 1 364 ? 10.015 107.509 40.577 1.00 19.37 338 CYS A N 1
ATOM 2678 C CA . CYS A 1 364 ? 9.164 106.474 41.105 1.00 24.49 338 CYS A CA 1
ATOM 2679 C C . CYS A 1 364 ? 9.904 105.352 41.852 1.00 22.90 338 CYS A C 1
ATOM 2680 O O . CYS A 1 364 ? 9.243 104.436 42.361 1.00 23.35 338 CYS A O 1
ATOM 2691 N N . SER A 1 366 ? 12.867 103.255 44.249 1.00 21.05 340 SER A N 1
ATOM 2692 C CA . SER A 1 366 ? 13.776 103.380 45.383 1.00 22.11 340 SER A CA 1
ATOM 2693 C C . SER A 1 366 ? 15.113 102.748 44.980 1.00 23.16 340 SER A C 1
ATOM 2694 O O . SER A 1 366 ? 15.141 101.899 44.088 1.00 24.45 340 SER A O 1
ATOM 2697 N N . GLU A 1 367 ? 16.199 103.226 45.569 1.00 24.01 341 GLU A N 1
ATOM 2698 C CA . GLU A 1 367 ? 17.513 102.975 44.971 1.00 23.01 341 GLU A CA 1
ATOM 2699 C C . GLU A 1 367 ? 18.513 102.608 46.059 1.00 24.12 341 GLU A C 1
ATOM 2700 O O . GLU A 1 367 ? 18.758 103.438 46.931 1.00 25.48 341 GLU A O 1
ATOM 2706 N N . PHE A 1 368 ? 19.088 101.412 45.947 1.00 22.43 342 PHE A N 1
ATOM 2707 C CA . PHE A 1 368 ? 20.267 101.082 46.734 1.00 22.23 342 PHE A CA 1
ATOM 2708 C C . PHE A 1 368 ? 21.514 101.274 45.874 1.00 22.63 342 PHE A C 1
ATOM 2709 O O . PHE A 1 368 ? 21.608 100.658 44.808 1.00 22.10 342 PHE A O 1
ATOM 2725 N N . GLY A 1 370 ? 25.706 100.806 45.687 1.00 22.38 344 GLY A N 1
ATOM 2726 C CA . GLY A 1 370 ? 26.845 100.087 46.263 1.00 21.58 344 GLY A CA 1
ATOM 2727 C C . GLY A 1 370 ? 28.102 100.513 45.500 1.00 21.48 344 GLY A C 1
ATOM 2728 O O . GLY A 1 370 ? 27.990 101.183 44.475 1.00 20.72 344 GLY A O 1
ATOM 2729 N N . LEU A 1 371 ? 29.266 100.074 45.974 1.00 21.58 345 LEU A N 1
ATOM 2730 C CA . LEU A 1 371 ? 30.521 100.438 45.319 1.00 21.84 345 LEU A CA 1
ATOM 2731 C C . LEU A 1 371 ? 31.460 99.240 45.426 1.00 22.05 345 LEU A C 1
ATOM 2732 O O . LEU A 1 371 ? 31.762 98.807 46.535 1.00 22.76 345 LEU A O 1
ATOM 2737 N N . ILE A 1 372 ? 31.824 98.664 44.288 1.00 20.77 346 ILE A N 1
ATOM 2738 C CA . ILE A 1 372 ? 32.606 97.426 44.301 1.00 20.91 346 ILE A CA 1
ATOM 2739 C C . ILE A 1 372 ? 34.059 97.791 44.577 1.00 25.40 346 ILE A C 1
ATOM 2740 O O . ILE A 1 372 ? 34.833 97.177 45.302 1.00 26.80 346 ILE A O 1
ATOM 2745 N N . ARG A 1 373 ? 34.395 98.935 43.983 1.00 25.96 347 ARG A N 1
ATOM 2746 C CA . ARG A 1 373 ? 35.779 99.387 43.994 1.00 29.71 347 ARG A CA 1
ATOM 2747 C C . ARG A 1 373 ? 35.838 100.878 43.707 1.00 30.66 347 ARG A C 1
ATOM 2748 O O . ARG A 1 373 ? 35.016 101.362 42.906 1.00 28.60 347 ARG A O 1
ATOM 2756 N N . GLY A 1 382 ? 30.323 109.271 48.612 1.00 53.52 356 GLY A N 1
ATOM 2757 C CA . GLY A 1 382 ? 29.643 109.472 49.928 1.00 51.32 356 GLY A CA 1
ATOM 2758 C C . GLY A 1 382 ? 29.846 108.240 50.806 1.00 49.15 356 GLY A C 1
ATOM 2759 O O . GLY A 1 382 ? 29.509 108.247 51.992 1.00 50.66 356 GLY A O 1
ATOM 2760 N N . PHE A 1 383 ? 30.363 107.180 50.192 1.00 44.84 357 PHE A N 1
ATOM 2761 C CA . PHE A 1 383 ? 30.703 105.969 50.940 1.00 40.58 357 PHE A CA 1
ATOM 2762 C C . PHE A 1 383 ? 31.878 105.292 50.246 1.00 38.29 357 PHE A C 1
ATOM 2763 O O . PHE A 1 383 ? 32.161 105.570 49.080 1.00 39.63 357 PHE A O 1
ATOM 2771 N N . LEU A 1 384 ? 32.617 104.460 50.959 1.00 35.83 358 LEU A N 1
ATOM 2772 C CA . LEU A 1 384 ? 33.751 103.733 50.404 1.00 33.56 358 LEU A CA 1
ATOM 2773 C C . LEU A 1 384 ? 33.261 102.407 49.825 1.00 30.81 358 LEU A C 1
ATOM 2774 O O . LEU A 1 384 ? 32.137 102.002 50.132 1.00 29.37 358 LEU A O 1
ATOM 2779 N N . PRO A 1 385 ? 34.089 101.739 49.047 1.00 28.93 359 PRO A N 1
ATOM 2780 C CA . PRO A 1 385 ? 33.765 100.412 48.535 1.00 27.89 359 PRO A CA 1
ATOM 2781 C C . PRO A 1 385 ? 33.291 99.507 49.653 1.00 26.89 359 PRO A C 1
ATOM 2782 O O . PRO A 1 385 ? 33.956 99.454 50.692 1.00 26.56 359 PRO A O 1
ATOM 2786 N N . GLY A 1 386 ? 32.171 98.807 49.478 1.00 25.39 360 GLY A N 1
ATOM 2787 C CA . GLY A 1 386 ? 31.690 97.916 50.526 1.00 23.35 360 GLY A CA 1
ATOM 2788 C C . GLY A 1 386 ? 30.620 98.548 51.403 1.00 22.78 360 GLY A C 1
ATOM 2789 O O . GLY A 1 386 ? 30.041 97.857 52.240 1.00 23.59 360 GLY A O 1
ATOM 2790 N N . GLY A 1 387 ? 30.433 99.861 51.325 1.00 21.89 361 GLY A N 1
ATOM 2791 C CA . GLY A 1 387 ? 29.329 100.508 52.029 1.00 22.46 361 GLY A CA 1
ATOM 2792 C C . GLY A 1 387 ? 28.140 100.652 51.073 1.00 24.87 361 GLY A C 1
ATOM 2793 O O . GLY A 1 387 ? 28.004 99.865 50.126 1.00 22.97 361 GLY A O 1
ATOM 2794 N N . GLY A 1 388 ? 27.284 101.645 51.332 1.00 23.35 362 GLY A N 1
ATOM 2795 C CA . GLY A 1 388 ? 26.218 101.913 50.366 1.00 23.96 362 GLY A CA 1
ATOM 2796 C C . GLY A 1 388 ? 25.284 103.019 50.825 1.00 24.61 362 GLY A C 1
ATOM 2797 O O . GLY A 1 388 ? 25.500 103.645 51.862 1.00 25.69 362 GLY A O 1
ATOM 2798 N N . SER A 1 389 ? 24.240 103.246 50.029 1.00 23.76 363 SER A N 1
ATOM 2799 C CA . SER A 1 389 ? 23.216 104.210 50.433 1.00 22.22 363 SER A CA 1
ATOM 2800 C C . SER A 1 389 ? 21.855 103.744 49.925 1.00 23.34 363 SER A C 1
ATOM 2801 O O . SER A 1 389 ? 21.781 103.004 48.946 1.00 21.58 363 SER A O 1
ATOM 2804 N N . LEU A 1 390 ? 20.810 104.181 50.613 1.00 22.14 364 LEU A N 1
ATOM 2805 C CA . LEU A 1 390 ? 19.449 103.873 50.198 1.00 21.81 364 LEU A CA 1
ATOM 2806 C C . LEU A 1 390 ? 18.643 105.158 50.047 1.00 22.00 364 LEU A C 1
ATOM 2807 O O . LEU A 1 390 ? 18.548 105.936 51.006 1.00 21.11 364 LEU A O 1
ATOM 2812 N N . HIS A 1 391 ? 18.129 105.371 48.843 1.00 20.97 365 HIS A N 1
ATOM 2813 C CA . HIS A 1 391 ? 17.328 106.558 48.568 1.00 24.33 365 HIS A CA 1
ATOM 2814 C C . HIS A 1 391 ? 15.868 106.157 48.333 1.00 24.15 365 HIS A C 1
ATOM 2815 O O . HIS A 1 391 ? 15.592 105.211 47.593 1.00 25.02 365 HIS A O 1
ATOM 2822 N N . SER A 1 392 ? 14.939 106.894 48.932 1.00 21.81 366 SER A N 1
ATOM 2823 C CA . SER A 1 392 ? 13.545 106.454 48.943 1.00 22.11 366 SER A CA 1
ATOM 2824 C C . SER A 1 392 ? 12.746 107.084 47.813 1.00 21.28 366 SER A C 1
ATOM 2825 O O . SER A 1 392 ? 13.141 108.044 47.145 1.00 18.86 366 SER A O 1
ATOM 2828 N N . THR A 1 393 ? 11.606 106.465 47.520 1.00 20.48 367 THR A N 1
ATOM 2829 C CA . THR A 1 393 ? 10.718 106.840 46.446 1.00 20.25 367 THR A CA 1
ATOM 2830 C C . THR A 1 393 ? 10.363 108.328 46.477 1.00 19.95 367 THR A C 1
ATOM 2831 O O . THR A 1 393 ? 9.831 108.805 47.475 1.00 18.20 367 THR A O 1
ATOM 2843 N N . THR A 1 395 ? 11.845 110.989 46.787 1.00 19.19 369 THR A N 1
ATOM 2844 C CA . THR A 1 395 ? 12.659 111.977 47.531 1.00 19.97 369 THR A CA 1
ATOM 2845 C C . THR A 1 395 ? 13.632 112.655 46.584 1.00 19.04 369 THR A C 1
ATOM 2846 O O . THR A 1 395 ? 14.309 111.968 45.810 1.00 18.37 369 THR A O 1
ATOM 2850 N N . PRO A 1 396 ? 13.767 113.977 46.627 1.00 20.21 370 PRO A N 1
ATOM 2851 C CA . PRO A 1 396 ? 14.630 114.695 45.719 1.00 20.65 370 PRO A CA 1
ATOM 2852 C C . PRO A 1 396 ? 16.077 114.246 45.836 1.00 21.75 370 PRO A C 1
ATOM 2853 O O . PRO A 1 396 ? 16.526 113.982 46.955 1.00 24.63 370 PRO A O 1
ATOM 2857 N N . HIS A 1 397 ? 16.807 114.207 44.723 1.00 21.33 371 HIS A N 1
ATOM 2858 C CA . HIS A 1 397 ? 18.266 114.101 44.861 1.00 24.33 371 HIS A CA 1
ATOM 2859 C C . HIS A 1 397 ? 18.950 114.915 43.769 1.00 24.05 371 HIS A C 1
ATOM 2860 O O . HIS A 1 397 ? 18.283 115.464 42.889 1.00 22.90 371 HIS A O 1
ATOM 2867 N N . GLY A 1 398 ? 20.278 114.977 43.807 1.00 24.85 372 GLY A N 1
ATOM 2868 C CA . GLY A 1 398 ? 21.021 115.685 42.763 1.00 23.72 372 GLY A CA 1
ATOM 2869 C C . GLY A 1 398 ? 22.387 116.100 43.314 1.00 26.44 372 GLY A C 1
ATOM 2870 O O . GLY A 1 398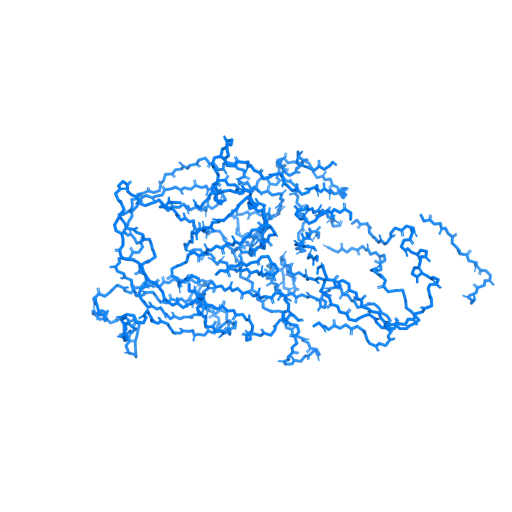 ? 22.702 115.820 44.468 1.00 25.94 372 GLY A O 1
ATOM 2871 N N . PRO A 1 399 ? 23.182 116.753 42.481 1.00 27.76 373 PRO A N 1
ATOM 2872 C CA . PRO A 1 399 ? 24.541 117.122 42.830 1.00 29.70 373 PRO A CA 1
ATOM 2873 C C . PRO A 1 399 ? 24.627 118.056 44.029 1.00 31.12 373 PRO A C 1
ATOM 2874 O O . PRO A 1 399 ? 23.776 118.940 44.205 1.00 30.54 373 PRO A O 1
ATOM 2878 N N . ASP A 1 400 ? 25.672 117.904 44.839 1.00 32.01 374 ASP A N 1
ATOM 2879 C CA . ASP A 1 400 ? 25.942 118.881 45.896 1.00 33.20 374 ASP A CA 1
ATOM 2880 C C . ASP A 1 400 ? 26.397 120.208 45.300 1.00 32.61 374 ASP A C 1
ATOM 2881 O O . ASP A 1 400 ? 26.742 120.306 44.119 1.00 31.22 374 ASP A O 1
ATOM 2886 N N . ALA A 1 401 ? 26.483 121.224 46.158 1.00 32.50 375 ALA A N 1
ATOM 2887 C CA . ALA A 1 401 ? 26.818 122.567 45.698 1.00 32.43 375 ALA A CA 1
ATOM 2888 C C . ALA A 1 401 ? 28.173 122.569 44.996 1.00 33.13 375 ALA A C 1
ATOM 2889 O O . ALA A 1 401 ? 28.264 123.100 43.890 1.00 33.07 375 ALA A O 1
ATOM 2891 N N . ASP A 1 402 ? 29.184 121.921 45.559 1.00 33.62 376 ASP A N 1
ATOM 2892 C CA . ASP A 1 402 ? 30.508 121.928 44.929 1.00 34.97 376 ASP A CA 1
ATOM 2893 C C . ASP A 1 402 ? 30.496 121.312 43.535 1.00 33.10 376 ASP A C 1
ATOM 2894 O O . ASP A 1 402 ? 31.081 121.860 42.591 1.00 31.82 376 ASP A O 1
ATOM 2899 N N . CYS A 1 403 ? 29.869 120.143 43.413 1.00 31.46 377 CYS A N 1
ATOM 2900 C CA . CYS A 1 403 ? 29.741 119.513 42.097 1.00 29.81 377 CYS A CA 1
ATOM 2901 C C . CYS A 1 403 ? 29.036 120.439 41.113 1.00 28.07 377 CYS A C 1
ATOM 2902 O O . CYS A 1 403 ? 29.546 120.655 40.008 1.00 27.02 377 CYS A O 1
ATOM 2905 N N . PHE A 1 404 ? 27.893 121.003 41.493 1.00 26.93 378 PHE A N 1
ATOM 2906 C CA . PHE A 1 404 ? 27.155 121.898 40.604 1.00 25.30 378 PHE A CA 1
ATOM 2907 C C . PHE A 1 404 ? 28.055 123.012 40.090 1.00 27.82 378 PHE A C 1
ATOM 2908 O O . PHE A 1 404 ? 28.016 123.416 38.923 1.00 26.79 378 PHE A O 1
ATOM 2916 N N . GLU A 1 405 ? 28.754 123.645 41.033 1.00 29.15 379 GLU A N 1
ATOM 2917 C CA . GLU A 1 405 ? 29.670 124.730 40.729 1.00 32.20 379 GLU A CA 1
ATOM 2918 C C . GLU A 1 405 ? 30.682 124.361 39.635 1.00 29.96 379 GLU A C 1
ATOM 2919 O O . GLU A 1 405 ? 30.837 125.132 38.696 1.00 29.07 379 GLU A O 1
ATOM 2925 N N . LYS A 1 406 ? 31.447 123.310 39.899 1.00 29.91 380 LYS A N 1
ATOM 2926 C CA . LYS A 1 406 ? 32.518 122.938 38.967 1.00 31.66 380 LYS A CA 1
ATOM 2927 C C . LYS A 1 406 ? 31.929 122.619 37.600 1.00 30.75 380 LYS A C 1
ATOM 2928 O O . LYS A 1 406 ? 32.375 123.171 36.590 1.00 29.72 380 LYS A O 1
ATOM 2934 N N . ALA A 1 407 ? 30.850 121.824 37.599 1.00 28.06 381 ALA A N 1
ATOM 2935 C CA . ALA A 1 407 ? 30.343 121.339 36.314 1.00 27.42 381 ALA A CA 1
ATOM 2936 C C . ALA A 1 407 ? 29.641 122.439 35.536 1.00 27.38 381 ALA A C 1
ATOM 2937 O O . ALA A 1 407 ? 29.589 122.366 34.309 1.00 26.39 381 ALA A O 1
ATOM 2939 N N . SER A 1 408 ? 29.128 123.461 36.226 1.00 27.99 382 SER A N 1
ATOM 2940 C CA . SER A 1 408 ? 28.510 124.591 35.556 1.00 28.39 382 SER A CA 1
ATOM 2941 C C . SER A 1 408 ? 29.521 125.507 34.855 1.00 28.37 382 SER A C 1
ATOM 2942 O O . SER A 1 408 ? 29.123 126.244 33.949 1.00 27.17 382 SER A O 1
ATOM 2945 N N . LYS A 1 409 ? 30.754 125.550 35.333 1.00 28.42 383 LYS A N 1
ATOM 2946 C CA . LYS A 1 409 ? 31.716 126.520 34.820 1.00 31.66 383 LYS A CA 1
ATOM 2947 C C . LYS A 1 409 ? 32.835 125.904 33.992 1.00 32.37 383 LYS A C 1
ATOM 2948 O O . LYS A 1 409 ? 33.489 126.658 33.258 1.00 31.36 383 LYS A O 1
ATOM 2954 N N . VAL A 1 410 ? 33.062 124.594 34.086 1.00 31.04 384 VAL A N 1
ATOM 2955 C CA . VAL A 1 410 ? 34.213 124.006 33.420 1.00 30.02 384 VAL A CA 1
ATOM 2956 C C . VAL A 1 410 ? 34.173 124.241 31.914 1.00 29.94 384 VAL A C 1
ATOM 2957 O O . VAL A 1 410 ? 33.112 124.258 31.298 1.00 29.29 384 VAL A O 1
ATOM 2961 N N . LYS A 1 411 ? 35.366 124.369 31.330 1.00 28.15 385 LYS A N 1
ATOM 2962 C CA . LYS A 1 411 ? 35.491 124.305 29.875 1.00 29.71 385 LYS A CA 1
ATOM 2963 C C . LYS A 1 411 ? 35.314 122.855 29.433 1.00 29.19 385 LYS A C 1
ATOM 2964 O O . LYS A 1 411 ? 36.145 122.033 29.845 1.00 28.21 385 LYS A O 1
ATOM 2970 N N . LEU A 1 412 ? 34.275 122.531 28.656 1.00 26.58 386 LEU A N 1
ATOM 2971 C CA . LEU A 1 412 ? 34.038 121.112 28.362 1.00 25.04 386 LEU A CA 1
ATOM 2972 C C . LEU A 1 412 ? 34.901 120.520 27.254 1.00 25.60 386 LEU A C 1
ATOM 2973 O O . LEU A 1 412 ? 35.010 121.073 26.168 1.00 24.99 386 LEU A O 1
ATOM 2978 N N . ALA A 1 413 ? 35.415 119.318 27.485 1.00 25.65 387 ALA A N 1
ATOM 2979 C CA . ALA A 1 413 ? 36.222 118.579 26.510 1.00 26.67 387 ALA A CA 1
ATOM 2980 C C . ALA A 1 413 ? 36.073 117.093 26.821 1.00 24.59 387 ALA A C 1
ATOM 2981 O O . ALA A 1 413 ? 35.611 116.761 27.913 1.00 23.66 387 ALA A O 1
ATOM 2983 N N . PRO A 1 414 ? 36.331 116.220 25.861 1.00 25.58 388 PRO A N 1
ATOM 2984 C CA . PRO A 1 414 ? 36.254 114.784 26.097 1.00 26.74 388 PRO A CA 1
ATOM 2985 C C . PRO A 1 414 ? 37.053 114.391 27.326 1.00 27.43 388 PRO A C 1
ATOM 2986 O O . PRO A 1 414 ? 38.167 114.900 27.521 1.00 25.55 388 PRO A O 1
ATOM 2990 N N . GLU A 1 415 ? 36.456 113.644 28.256 1.00 26.83 389 GLU A N 1
ATOM 2991 C CA . GLU A 1 415 ? 37.184 113.205 29.442 1.00 27.23 389 GLU A CA 1
ATOM 2992 C C . GLU A 1 415 ? 36.874 111.754 29.797 1.00 27.06 389 GLU A C 1
ATOM 2993 O O . GLU A 1 415 ? 35.765 111.261 29.562 1.00 25.22 389 GLU A O 1
ATOM 2999 N N . ARG A 1 416 ? 37.830 111.108 30.451 1.00 24.26 390 ARG A N 1
ATOM 3000 C CA . ARG A 1 416 ? 37.607 109.782 31.022 1.00 25.20 390 ARG A CA 1
ATOM 3001 C C . ARG A 1 416 ? 36.826 109.889 32.328 1.00 27.67 390 ARG A C 1
ATOM 3002 O O . ARG A 1 416 ? 37.120 110.727 33.187 1.00 24.76 390 ARG A O 1
ATOM 3010 N N . ILE A 1 417 ? 35.800 109.051 32.458 1.00 25.92 391 ILE A N 1
ATOM 3011 C CA . ILE A 1 417 ? 34.929 109.059 33.624 1.00 25.36 391 ILE A CA 1
ATOM 3012 C C . ILE A 1 417 ? 34.983 107.688 34.294 1.00 25.96 391 ILE A C 1
ATOM 3013 O O . ILE A 1 417 ? 34.865 106.662 33.616 1.00 23.66 391 ILE A O 1
ATOM 3018 N N . ALA A 1 418 ? 35.137 107.662 35.609 1.00 25.60 392 ALA A N 1
ATOM 3019 C CA . ALA A 1 418 ? 34.982 106.460 36.409 1.00 26.09 392 ALA A CA 1
ATOM 3020 C C . ALA A 1 418 ? 36.084 105.426 36.223 1.00 26.79 392 ALA A C 1
ATOM 3021 O O . ALA A 1 418 ? 35.953 104.330 36.785 1.00 25.51 392 ALA A O 1
ATOM 3023 N N . ASP A 1 419 ? 37.174 105.732 35.520 1.00 27.37 393 ASP A N 1
ATOM 3024 C CA . ASP A 1 419 ? 38.298 104.789 35.482 1.00 27.68 393 ASP A CA 1
ATOM 3025 C C . ASP A 1 419 ? 38.718 104.406 36.897 1.00 27.61 393 ASP A C 1
ATOM 3026 O O . ASP A 1 419 ? 38.790 105.264 37.772 1.00 28.30 393 ASP A O 1
ATOM 3031 N N . GLY A 1 420 ? 38.991 103.125 37.137 1.00 26.22 394 GLY A N 1
ATOM 3032 C CA . GLY A 1 420 ? 39.409 102.668 38.451 1.00 28.40 394 GLY A CA 1
ATOM 3033 C C . GLY A 1 420 ? 38.265 102.457 39.428 1.00 28.03 394 GLY A C 1
ATOM 3034 O O . GLY A 1 420 ? 38.509 102.137 40.596 1.00 26.98 394 GLY A O 1
ATOM 3035 N N . THR A 1 421 ? 37.020 102.627 38.989 1.00 26.31 395 THR A N 1
ATOM 3036 C CA . THR A 1 421 ? 35.883 102.487 39.905 1.00 25.39 395 THR A CA 1
ATOM 3037 C C . THR A 1 421 ? 34.795 101.587 39.308 1.00 25.29 395 THR A C 1
ATOM 3038 O O . THR A 1 421 ? 34.820 101.340 38.099 1.00 23.23 395 THR A O 1
ATOM 3050 N N . ALA A 1 423 ? 30.832 101.683 40.596 1.00 22.85 397 ALA A N 1
ATOM 3051 C CA . ALA A 1 423 ? 29.617 101.831 41.396 1.00 20.76 397 ALA A CA 1
ATOM 3052 C C . ALA A 1 423 ? 28.470 101.112 40.682 1.00 20.44 397 ALA A C 1
ATOM 3053 O O . ALA A 1 423 ? 28.504 100.923 39.466 1.00 20.83 397 ALA A O 1
ATOM 3055 N N . PHE A 1 424 ? 27.455 100.729 41.436 1.00 19.12 398 PHE A N 1
ATOM 3056 C CA . PHE A 1 424 ? 26.279 100.082 40.874 1.00 19.82 398 PHE A CA 1
ATOM 3057 C C . PHE A 1 424 ? 25.062 100.519 41.686 1.00 20.49 398 PHE A C 1
ATOM 3058 O O . PHE A 1 424 ? 25.174 101.073 42.784 1.00 20.92 398 PHE A O 1
ATOM 3074 N N . PHE A 1 426 ? 20.997 98.810 42.675 1.00 18.69 400 PHE A N 1
ATOM 3075 C CA . PHE A 1 426 ? 19.812 97.974 42.635 1.00 20.27 400 PHE A CA 1
ATOM 3076 C C . PHE A 1 426 ? 18.584 98.880 42.834 1.00 22.18 400 PHE A C 1
ATOM 3077 O O . PHE A 1 426 ? 18.440 99.458 43.913 1.00 22.29 400 PHE A O 1
ATOM 3085 N N . GLU A 1 427 ? 17.791 99.052 41.792 1.00 22.47 401 GLU A N 1
ATOM 3086 C CA . GLU A 1 427 ? 16.643 99.961 41.896 1.00 23.94 401 GLU A CA 1
ATOM 3087 C C . GLU A 1 427 ? 15.343 99.177 41.786 1.00 23.84 401 GLU A C 1
ATOM 3088 O O . GLU A 1 427 ? 15.319 98.094 41.203 1.00 24.24 401 GLU A O 1
ATOM 3094 N N . SER A 1 428 ? 14.323 99.619 42.515 1.00 22.05 402 SER A N 1
ATOM 3095 C CA . SER A 1 428 ? 13.081 98.873 42.603 1.00 20.78 402 SER A CA 1
ATOM 3096 C C . SER A 1 428 ? 11.873 99.783 42.393 1.00 21.18 402 SER A C 1
ATOM 3097 O O . SER A 1 428 ? 11.892 100.941 42.803 1.00 18.61 402 SER A O 1
ATOM 3100 N N . SER A 1 429 ? 10.836 99.224 41.796 1.00 20.49 403 SER A N 1
ATOM 3101 C CA . SER A 1 429 ? 9.539 99.897 41.723 1.00 20.13 403 SER A CA 1
ATOM 3102 C C . SER A 1 429 ? 8.786 99.839 43.037 1.00 20.80 403 SER A C 1
ATOM 3103 O O . SER A 1 429 ? 7.755 100.511 43.198 1.00 23.13 403 SER A O 1
ATOM 3106 N N . LEU A 1 430 ? 9.237 99.034 43.998 1.00 18.67 404 LEU A N 1
ATOM 3107 C CA . LEU A 1 430 ? 8.669 99.071 45.347 1.00 19.40 404 LEU A CA 1
ATOM 3108 C C . LEU A 1 430 ? 9.491 99.979 46.248 1.00 21.26 404 LEU A C 1
ATOM 3109 O O . LEU A 1 430 ? 10.583 100.367 45.826 1.00 20.84 404 LEU A O 1
ATOM 3114 N N . SER A 1 431 ? 9.002 100.318 47.433 1.00 19.43 405 SER A N 1
ATOM 3115 C CA . SER A 1 431 ? 9.728 101.178 48.365 1.00 20.49 405 SER A CA 1
ATOM 3116 C C . SER A 1 431 ? 10.574 100.364 49.332 1.00 20.20 405 SER A C 1
ATOM 3117 O O . SER A 1 431 ? 10.061 99.800 50.294 1.00 21.79 405 SER A O 1
ATOM 3120 N N . LEU A 1 432 ? 11.858 100.206 49.051 1.00 22.35 406 LEU A N 1
ATOM 3121 C CA . LEU A 1 432 ? 12.757 99.421 49.890 1.00 25.54 406 LEU A CA 1
ATOM 3122 C C . LEU A 1 432 ? 12.765 99.931 51.325 1.00 28.27 406 LEU A C 1
ATOM 3123 O O . LEU A 1 432 ? 12.955 101.120 51.567 1.00 29.89 406 LEU A O 1
ATOM 3128 N N . ALA A 1 433 ? 12.517 99.045 52.278 1.00 28.86 407 ALA A N 1
ATOM 3129 C CA . ALA A 1 433 ? 12.460 99.433 53.688 1.00 27.63 407 ALA A CA 1
ATOM 3130 C C . ALA A 1 433 ? 13.600 98.743 54.440 1.00 26.29 407 ALA A C 1
ATOM 3131 O O . ALA A 1 433 ? 13.795 97.540 54.252 1.00 24.01 407 ALA A O 1
ATOM 3133 N N . VAL A 1 434 ? 14.304 99.493 55.267 1.00 24.17 408 VAL A N 1
ATOM 3134 C CA . VAL A 1 434 ? 15.461 98.952 55.989 1.00 27.71 408 VAL A CA 1
ATOM 3135 C C . VAL A 1 434 ? 14.999 97.928 57.011 1.00 27.52 408 VAL A C 1
ATOM 3136 O O . VAL A 1 434 ? 13.877 98.029 57.521 1.00 26.44 408 VAL A O 1
ATOM 3140 N N . THR A 1 435 ? 15.809 96.934 57.331 1.00 26.85 409 THR A N 1
ATOM 3141 C CA . THR A 1 435 ? 15.527 95.976 58.393 1.00 26.57 409 THR A CA 1
ATOM 3142 C C . THR A 1 435 ? 15.991 96.560 59.729 1.00 26.72 409 THR A C 1
ATOM 3143 O O . THR A 1 435 ? 16.753 97.523 59.730 1.00 27.81 409 THR A O 1
ATOM 3147 N N . LYS A 1 436 ? 15.706 95.894 60.840 1.00 28.80 410 LYS A N 1
ATOM 3148 C CA . LYS A 1 436 ? 16.310 96.251 62.121 1.00 31.29 410 LYS A CA 1
ATOM 3149 C C . LYS A 1 436 ? 17.834 96.264 62.077 1.00 30.61 410 LYS A C 1
ATOM 3150 O O . LYS A 1 436 ? 18.470 97.209 62.556 1.00 31.41 410 LYS A O 1
ATOM 3156 N N . TRP A 1 437 ? 18.449 95.204 61.550 1.00 28.68 411 TRP A N 1
ATOM 3157 C CA . TRP A 1 437 ? 19.896 95.158 61.390 1.00 28.31 411 TRP A CA 1
ATOM 3158 C C . TRP A 1 437 ? 20.409 96.288 60.508 1.00 28.33 411 TRP A C 1
ATOM 3159 O O . TRP A 1 437 ? 21.431 96.910 60.820 1.00 29.73 411 TRP A O 1
ATOM 3170 N N . GLY A 1 438 ? 19.752 96.574 59.390 1.00 28.00 412 GLY A N 1
ATOM 3171 C CA . GLY A 1 438 ? 20.223 97.613 58.482 1.00 28.00 412 GLY A CA 1
ATOM 3172 C C . GLY A 1 438 ? 20.229 98.994 59.142 1.00 30.48 412 GLY A C 1
ATOM 3173 O O . GLY A 1 438 ? 21.143 99.790 58.930 1.00 30.96 412 GLY A O 1
ATOM 3174 N N . LEU A 1 439 ? 19.187 99.270 59.912 1.00 32.02 413 LEU A N 1
ATOM 3175 C CA . LEU A 1 439 ? 19.063 100.553 60.603 1.00 34.09 413 LEU A CA 1
ATOM 3176 C C . LEU A 1 439 ? 20.206 100.732 61.595 1.00 35.61 413 LEU A C 1
ATOM 3177 O O . LEU A 1 439 ? 20.896 101.747 61.609 1.00 36.64 413 LEU A O 1
ATOM 3182 N N . LYS A 1 440 ? 20.426 99.700 62.405 1.00 38.01 414 LYS A N 1
ATOM 3183 C CA . LYS A 1 440 ? 21.484 99.723 63.409 1.00 40.36 414 LYS A CA 1
ATOM 3184 C C . LYS A 1 440 ? 22.861 99.889 62.783 1.00 40.72 414 LYS A C 1
ATOM 3185 O O . LYS A 1 440 ? 23.734 100.532 63.379 1.00 42.23 414 LYS A O 1
ATOM 3191 N N . ALA A 1 441 ? 23.069 99.329 61.594 1.00 38.80 415 ALA A N 1
ATOM 3192 C CA . ALA A 1 441 ? 24.361 99.443 60.932 1.00 38.95 415 ALA A CA 1
ATOM 3193 C C . ALA A 1 441 ? 24.567 100.793 60.251 1.00 38.52 415 ALA A C 1
ATOM 3194 O O . ALA A 1 441 ? 25.710 101.127 59.939 1.00 39.05 415 ALA A O 1
ATOM 3196 N N . SER A 1 442 ? 23.510 101.529 59.957 1.00 39.24 416 SER A N 1
ATOM 3197 C CA . SER A 1 442 ? 23.611 102.784 59.231 1.00 41.65 416 SER A CA 1
ATOM 3198 C C . SER A 1 442 ? 24.316 103.873 60.038 1.00 42.88 416 SER A C 1
ATOM 3199 O O . SER A 1 442 ? 24.365 103.853 61.266 1.00 41.56 416 SER A O 1
ATOM 3202 N N . ARG A 1 443 ? 24.886 104.833 59.314 1.00 45.18 417 ARG A N 1
ATOM 3203 C CA . ARG A 1 443 ? 25.475 105.999 59.972 1.00 49.27 417 ARG A CA 1
ATOM 3204 C C . ARG A 1 443 ? 24.376 106.778 60.692 1.00 50.03 417 ARG A C 1
ATOM 3205 O O . ARG A 1 443 ? 23.694 107.567 60.011 1.00 50.91 417 ARG A O 1
ATOM 3213 N N . LEU A 1 456 ? 23.362 124.852 48.090 1.00 33.06 430 LEU A N 1
ATOM 3214 C CA . LEU A 1 456 ? 23.002 125.434 46.763 1.00 29.91 430 LEU A CA 1
ATOM 3215 C C . LEU A 1 456 ? 22.397 126.824 46.902 1.00 30.12 430 LEU A C 1
ATOM 3216 O O . LEU A 1 456 ? 21.655 127.087 47.849 1.00 30.45 430 LEU A O 1
ATOM 3221 N N . LYS A 1 457 ? 22.657 127.691 45.928 1.00 28.23 431 LYS A N 1
ATOM 3222 C CA . LYS A 1 457 ? 22.066 129.025 45.982 1.00 29.81 431 LYS A CA 1
ATOM 3223 C C . LYS A 1 457 ? 21.334 129.333 44.686 1.00 28.40 431 LYS A C 1
ATOM 3224 O O . LYS A 1 457 ? 21.626 128.748 43.648 1.00 26.08 431 LYS A O 1
ATOM 3230 N N . SER A 1 458 ? 20.401 130.283 44.785 1.00 28.06 432 SER A N 1
ATOM 3231 C CA . SER A 1 458 ? 19.800 130.849 43.592 1.00 27.23 432 SER A CA 1
ATOM 3232 C C . SER A 1 458 ? 20.844 131.628 42.798 1.00 29.73 432 SER A C 1
ATOM 3233 O O . SER A 1 458 ? 21.629 132.387 43.371 1.00 30.20 432 SER A O 1
ATOM 3236 N N . HIS A 1 459 ? 20.849 131.435 41.488 1.00 28.10 433 HIS A N 1
ATOM 3237 C CA . HIS A 1 459 ? 21.664 132.226 40.583 1.00 28.52 433 HIS A CA 1
ATOM 3238 C C . HIS A 1 459 ? 20.793 132.995 39.596 1.00 26.99 433 HIS A C 1
ATOM 3239 O O . HIS A 1 459 ? 21.284 133.642 38.680 1.00 24.83 433 HIS A O 1
ATOM 3246 N N . PHE A 1 460 ? 19.489 132.843 39.767 1.00 25.73 434 PHE A N 1
ATOM 3247 C CA . PHE A 1 460 ? 18.471 133.349 38.869 1.00 26.45 434 PHE A CA 1
ATOM 3248 C C . PHE A 1 460 ? 18.634 134.830 38.560 1.00 28.08 434 PHE A C 1
ATOM 3249 O O . PHE A 1 460 ? 18.650 135.695 39.440 1.00 27.19 434 PHE A O 1
ATOM 3257 N N . THR A 1 461 ? 18.676 135.136 37.270 1.00 27.16 435 THR A N 1
ATOM 3258 C CA . THR A 1 461 ? 18.700 136.522 36.790 1.00 25.71 435 THR A CA 1
ATOM 3259 C C . THR A 1 461 ? 17.469 136.747 35.933 1.00 25.79 435 THR A C 1
ATOM 3260 O O . THR A 1 461 ? 17.494 136.541 34.722 1.00 27.13 435 THR A O 1
ATOM 3264 N N . PRO A 1 462 ? 16.365 137.168 36.547 1.00 25.93 436 PRO A N 1
ATOM 3265 C CA . PRO A 1 462 ? 15.090 137.289 35.878 1.00 27.84 436 PRO A CA 1
ATOM 3266 C C . PRO A 1 462 ? 15.108 138.194 34.658 1.00 28.78 436 PRO A C 1
ATOM 3267 O O . PRO A 1 462 ? 14.325 137.982 33.727 1.00 29.01 436 PRO A O 1
ATOM 3271 N N . ASN A 1 463 ? 16.027 139.153 34.604 1.00 29.66 437 ASN A N 1
ATOM 3272 C CA . ASN A 1 463 ? 16.070 140.106 33.505 1.00 29.84 437 ASN A CA 1
ATOM 3273 C C . ASN A 1 463 ? 17.063 139.698 32.426 1.00 30.62 437 ASN A C 1
ATOM 3274 O O . ASN A 1 463 ? 17.246 140.459 31.470 1.00 31.92 437 ASN A O 1
ATOM 3279 N N . SER A 1 464 ? 17.707 138.545 32.584 1.00 28.51 438 SER A N 1
ATOM 3280 C CA . SER A 1 464 ? 18.762 138.173 31.640 1.00 29.72 438 SER A CA 1
ATOM 3281 C C . SER A 1 464 ? 18.678 136.696 31.264 1.00 30.10 438 SER A C 1
ATOM 3282 O O . SER A 1 464 ? 19.052 135.836 32.051 1.00 30.57 438 SER A O 1
ATOM 3285 N N . ARG A 1 465 ? 18.090 136.424 30.112 1.00 31.22 439 ARG A N 1
ATOM 3286 C CA . ARG A 1 465 ? 17.929 135.055 29.620 1.00 31.96 439 ARG A CA 1
ATOM 3287 C C . ARG A 1 465 ? 19.296 134.432 29.368 1.00 34.55 439 ARG A C 1
ATOM 3288 O O . ARG A 1 465 ? 19.583 133.321 29.814 1.00 33.28 439 ARG A O 1
ATOM 3296 N N . ASN A 1 466 ? 20.147 135.181 28.672 1.00 36.04 440 ASN A N 1
ATOM 3297 C CA . ASN A 1 466 ? 21.453 134.701 28.253 1.00 42.57 440 ASN A CA 1
ATOM 3298 C C . ASN A 1 466 ? 22.571 135.284 29.102 1.00 45.83 440 ASN A C 1
ATOM 3299 O O . ASN A 1 466 ? 22.517 135.153 30.342 1.00 47.81 440 ASN A O 1
#

Secondary structure (DSSP, 8-state):
-PPPEEE-TT--EEEE-TTSTT-SPSS-S--SS-GGGPEEEEEESS-TTS-GGG--EEEEEESS-TT-SPPPEE---TB----GGGS----S-EEEPSPPPPPTTT----TTTTEEEEEEES-GGGT--EEEEEEEE-----EEEEESSEEEEEEEEES-BEEEETTB--B-TTEEEEE----EEEE-SSSEEEEEEEEES--EEPPP-GGGTTS-SS-GGGEEEEPP-----EEEEEEEEEEEETTEEEEEEEEE-S--EEEEEES---EEEEGGG-----SSSS---GGGGEEEEEE-SSTT-EEEEEE---SEEE--SSS--SPPPB----B--------TT-EEEB----B---HHHHHHHHHSPP--EEESTT----EESS--EE-HHHHHH--------TT---

CATH classification: 2.60.120.10